Protein AF-0000000072977098 (afdb_homodimer)

Structure (mmCIF, N/CA/C/O backbone):
data_AF-0000000072977098-model_v1
#
loop_
_entity.id
_entity.type
_entity.pdbx_description
1 polymer 'Uncharacterized protein'
#
loop_
_atom_site.group_PDB
_atom_site.id
_atom_site.type_symbol
_atom_site.label_atom_id
_atom_site.label_alt_id
_atom_site.label_comp_id
_atom_site.label_asym_id
_atom_site.label_entity_id
_atom_site.label_seq_id
_atom_site.pdbx_PDB_ins_code
_atom_site.Cartn_x
_atom_site.Cartn_y
_atom_site.Cartn_z
_atom_site.occupancy
_atom_site.B_iso_or_equiv
_atom_site.auth_seq_id
_atom_site.auth_comp_id
_atom_site.auth_asym_id
_atom_site.auth_atom_id
_atom_site.pdbx_PDB_model_num
ATOM 1 N N . MET A 1 1 ? 25.969 28.672 4.355 1 21.19 1 MET A N 1
ATOM 2 C CA . MET A 1 1 ? 25.5 27.594 3.494 1 21.19 1 MET A CA 1
ATOM 3 C C . MET A 1 1 ? 25.234 26.328 4.309 1 21.19 1 MET A C 1
ATOM 5 O O . MET A 1 1 ? 26.156 25.656 4.754 1 21.19 1 MET A O 1
ATOM 9 N N . VAL A 1 2 ? 24.172 26.328 5.172 1 23.28 2 VAL A N 1
ATOM 10 C CA . VAL A 1 2 ? 23.938 25.281 6.172 1 23.28 2 VAL A CA 1
ATOM 11 C C . VAL A 1 2 ? 23.641 23.969 5.477 1 23.28 2 VAL A C 1
ATOM 13 O O . VAL A 1 2 ? 22.688 23.859 4.699 1 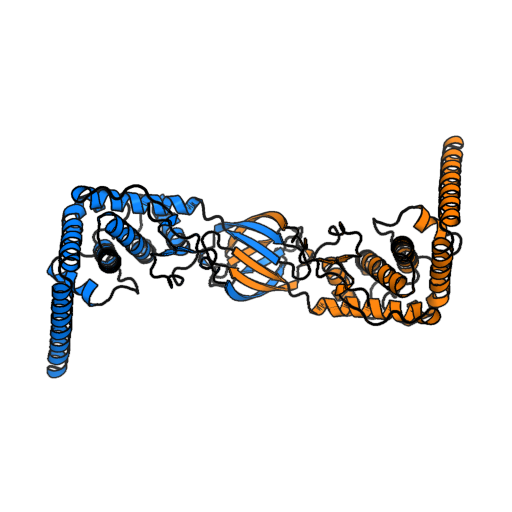23.28 2 VAL A O 1
ATOM 16 N N . HIS A 1 3 ? 24.688 23.156 5.195 1 23.08 3 HIS A N 1
ATOM 17 C CA . HIS A 1 3 ? 24.625 21.812 4.629 1 23.08 3 HIS A CA 1
ATOM 18 C C . HIS A 1 3 ? 23.641 20.938 5.398 1 23.08 3 HIS A C 1
ATOM 20 O O . HIS A 1 3 ? 23.844 20.656 6.578 1 23.08 3 HIS A O 1
ATOM 26 N N . PHE A 1 4 ? 22.422 21.203 5.164 1 26 4 PHE A N 1
ATOM 27 C CA . PHE A 1 4 ? 21.484 20.266 5.77 1 26 4 PHE A CA 1
ATOM 28 C C . PHE A 1 4 ? 21.828 18.828 5.367 1 26 4 PHE A C 1
ATOM 30 O O . PHE A 1 4 ? 21.969 18.531 4.18 1 26 4 PHE A O 1
ATOM 37 N N . ALA A 1 5 ? 22.547 18.125 6.184 1 25 5 ALA A N 1
ATOM 38 C CA . ALA A 1 5 ? 22.953 16.734 6.117 1 25 5 ALA A CA 1
ATOM 39 C C . ALA A 1 5 ? 21.828 15.852 5.594 1 25 5 ALA A C 1
ATOM 41 O O . ALA A 1 5 ? 20.656 16.078 5.934 1 25 5 ALA A O 1
ATOM 42 N N . ARG A 1 6 ? 22.016 15.297 4.574 1 34.75 6 ARG A N 1
ATOM 43 C CA . ARG A 1 6 ? 21.219 14.273 3.91 1 34.75 6 ARG A CA 1
ATOM 44 C C . ARG A 1 6 ? 20.719 13.227 4.906 1 34.75 6 ARG A C 1
ATOM 46 O O . ARG A 1 6 ? 21.484 12.336 5.301 1 34.75 6 ARG A O 1
ATOM 53 N N . SER A 1 7 ? 20.031 13.633 6.035 1 30.06 7 SER A N 1
ATOM 54 C CA . SER A 1 7 ? 19.594 12.602 6.965 1 30.06 7 SER A CA 1
ATOM 55 C C . SER A 1 7 ? 18.781 11.531 6.254 1 30.06 7 SER A C 1
ATOM 57 O O . SER A 1 7 ? 17.625 11.773 5.883 1 30.06 7 SER A O 1
ATOM 59 N N . ASP A 1 8 ? 19.203 10.75 5.457 1 34.69 8 ASP A N 1
ATOM 60 C CA . ASP A 1 8 ? 18.75 9.461 4.926 1 34.69 8 ASP A CA 1
ATOM 61 C C . ASP A 1 8 ? 17.875 8.727 5.938 1 34.69 8 ASP A C 1
ATOM 63 O O . ASP A 1 8 ? 17.219 7.738 5.598 1 34.69 8 ASP 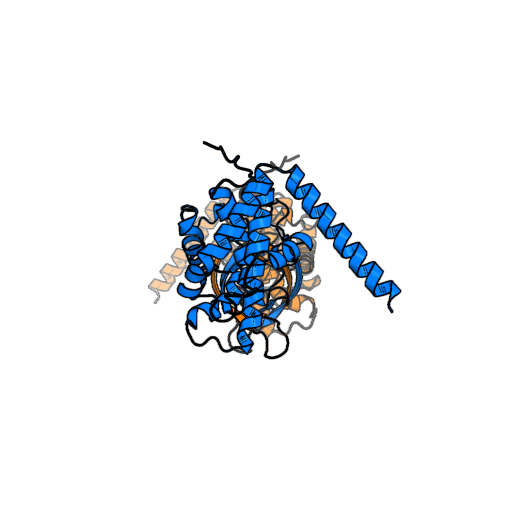A O 1
ATOM 67 N N . ASN A 1 9 ? 18.219 8.766 7.289 1 35.06 9 ASN A N 1
ATOM 68 C CA . ASN A 1 9 ? 17.609 8.055 8.406 1 35.06 9 ASN A CA 1
ATOM 69 C C . ASN A 1 9 ? 16.156 8.469 8.602 1 35.06 9 ASN A C 1
ATOM 71 O O . ASN A 1 9 ? 15.438 7.859 9.398 1 35.06 9 ASN A O 1
ATOM 75 N N . LEU A 1 10 ? 15.812 9.75 8.586 1 38.16 10 LEU A N 1
ATOM 76 C CA . LEU A 1 10 ? 14.68 10.383 9.25 1 38.16 10 LEU A CA 1
ATOM 77 C C . LEU A 1 10 ? 13.367 9.977 8.578 1 38.16 10 LEU A C 1
ATOM 79 O O . LEU A 1 10 ? 12.289 10.234 9.109 1 38.16 10 LEU A O 1
ATOM 83 N N . ASP A 1 11 ? 13.32 10.062 7.324 1 41.12 11 ASP A N 1
ATOM 84 C CA . ASP A 1 11 ? 11.945 9.883 6.883 1 41.12 11 ASP A CA 1
ATOM 85 C C . ASP A 1 11 ? 11.422 8.492 7.266 1 41.12 11 ASP A C 1
ATOM 87 O O . ASP A 1 11 ? 11.406 7.582 6.434 1 41.12 11 ASP A O 1
ATOM 91 N N . ILE A 1 12 ? 11.93 7.984 8.328 1 44.56 12 ILE A N 1
ATOM 92 C CA . ILE A 1 12 ? 11.359 6.738 8.82 1 44.56 12 ILE A CA 1
ATOM 93 C C . ILE A 1 12 ? 9.852 6.734 8.586 1 44.56 12 ILE A C 1
ATOM 95 O O . ILE A 1 12 ? 9.117 7.527 9.188 1 44.56 12 ILE A O 1
ATOM 99 N N . LEU A 1 13 ? 9.508 6.504 7.527 1 53.38 13 LEU A N 1
ATOM 100 C CA . LEU A 1 13 ? 8.102 6.188 7.281 1 53.38 13 LEU A CA 1
ATOM 101 C C . LEU A 1 13 ? 7.469 5.539 8.508 1 53.38 13 LEU A C 1
ATOM 103 O O . LEU A 1 13 ? 7.988 4.551 9.031 1 53.38 13 LEU A O 1
ATOM 107 N N . ARG A 1 14 ? 6.816 6.332 9.352 1 74.62 14 ARG A N 1
ATOM 108 C CA . ARG A 1 14 ? 6.043 5.777 10.461 1 74.62 14 ARG A CA 1
ATOM 109 C C . ARG A 1 14 ? 4.969 4.824 9.953 1 74.62 14 ARG A C 1
ATOM 111 O O . ARG A 1 14 ? 4.074 5.23 9.203 1 74.62 14 ARG A O 1
ATOM 118 N N . SER A 1 15 ? 5.363 3.652 9.906 1 84.69 15 SER A N 1
ATOM 119 C CA . SER A 1 15 ? 4.422 2.596 9.547 1 84.69 15 SER A CA 1
ATOM 120 C C . SER A 1 15 ? 3.51 2.254 10.719 1 84.69 15 SER A C 1
ATOM 122 O O . SER A 1 15 ? 3.963 2.166 11.859 1 84.69 15 SER A O 1
ATOM 124 N N . ARG A 1 16 ? 2.236 2.355 10.469 1 86.94 16 ARG A N 1
ATOM 125 C CA . ARG A 1 16 ? 1.237 1.999 11.469 1 86.94 16 ARG A CA 1
ATOM 126 C C . ARG A 1 16 ? 0.276 0.942 10.938 1 86.94 16 ARG A C 1
ATOM 128 O O . ARG A 1 16 ? -0.329 1.125 9.883 1 86.94 16 ARG A O 1
ATOM 135 N N . ALA A 1 17 ? 0.188 -0.142 11.648 1 91.75 17 ALA A N 1
ATOM 136 C CA . ALA A 1 17 ? -0.829 -1.14 11.328 1 91.75 17 ALA A CA 1
ATOM 137 C C . ALA A 1 17 ? -2.221 -0.65 11.719 1 91.75 17 ALA A C 1
ATOM 139 O O . ALA A 1 17 ? -2.408 -0.102 12.805 1 91.75 17 ALA A O 1
ATOM 140 N N . LEU A 1 18 ? -3.158 -0.833 10.836 1 92.06 18 LEU A N 1
ATOM 141 C CA . LEU A 1 18 ? -4.492 -0.302 11.078 1 92.06 18 LEU A CA 1
ATOM 142 C C . LEU A 1 18 ? -5.516 -1.43 11.195 1 92.06 18 LEU A C 1
ATOM 144 O O . LEU A 1 18 ? -6.723 -1.182 11.195 1 92.06 18 LEU A O 1
ATOM 148 N N . GLY A 1 19 ? -5.07 -2.709 11.258 1 91.06 19 GLY A N 1
ATOM 149 C CA . GLY A 1 19 ? -5.957 -3.85 11.422 1 91.06 19 GLY A CA 1
ATOM 150 C C . GLY A 1 19 ? -6.137 -4.652 10.148 1 91.06 19 GLY A C 1
ATOM 151 O O . GLY A 1 19 ? -5.473 -4.387 9.141 1 91.06 19 GLY A O 1
ATOM 152 N N . ASP A 1 20 ? -7.066 -5.652 10.281 1 93.31 20 ASP A N 1
ATOM 153 C CA . ASP A 1 20 ? -7.336 -6.555 9.172 1 93.31 20 ASP A CA 1
ATOM 154 C C . ASP A 1 20 ? -8.688 -6.254 8.539 1 93.31 20 ASP A C 1
ATOM 156 O O . ASP A 1 20 ? -9.625 -5.848 9.227 1 93.31 20 ASP A O 1
ATOM 160 N N . ARG A 1 21 ? -8.656 -6.383 7.234 1 92.75 21 ARG A N 1
ATOM 161 C CA . ARG A 1 21 ? -9.891 -6.227 6.473 1 92.75 21 ARG A CA 1
ATOM 162 C C . ARG A 1 21 ? -10.016 -7.312 5.406 1 92.75 21 ARG A C 1
ATOM 164 O O . ARG A 1 21 ? -9.008 -7.859 4.949 1 92.75 21 ARG A O 1
ATOM 171 N N . ILE A 1 22 ? -11.281 -7.566 4.988 1 93.25 22 ILE A N 1
ATOM 172 C CA . ILE A 1 22 ? -11.523 -8.57 3.957 1 93.25 22 ILE A CA 1
ATOM 173 C C . ILE A 1 22 ? -11.875 -7.879 2.641 1 93.25 22 ILE A C 1
ATOM 175 O O . ILE A 1 22 ? -12.609 -6.891 2.627 1 93.25 22 ILE A O 1
ATOM 179 N N . VAL A 1 23 ? -11.305 -8.359 1.59 1 93 23 VAL A N 1
ATOM 180 C CA . VAL A 1 23 ? -11.688 -7.883 0.265 1 93 23 VAL A CA 1
ATOM 181 C C . VAL A 1 23 ? -13.023 -8.492 -0.143 1 93 23 VAL A C 1
ATOM 183 O O . VAL A 1 23 ? -13.195 -9.711 -0.094 1 93 23 VAL A O 1
ATOM 186 N N . ARG A 1 24 ? -13.914 -7.66 -0.525 1 91.44 24 ARG A N 1
ATOM 187 C CA . ARG A 1 24 ? -15.25 -8.141 -0.878 1 91.44 24 ARG A CA 1
ATOM 188 C C . ARG A 1 24 ? -15.609 -7.758 -2.311 1 91.44 24 ARG A C 1
ATOM 190 O O . ARG A 1 24 ? -14.922 -6.941 -2.93 1 91.44 24 ARG A O 1
ATOM 197 N N . SER A 1 25 ? -16.641 -8.391 -2.771 1 88.31 25 SER A N 1
ATOM 198 C CA . SER A 1 25 ? -17.188 -8 -4.066 1 88.31 25 SER A CA 1
ATOM 199 C C . SER A 1 25 ? -17.828 -6.613 -4.004 1 88.31 25 SER A C 1
ATOM 201 O O . SER A 1 25 ? -18.484 -6.27 -3.021 1 88.31 25 SER A O 1
ATOM 203 N N . ALA A 1 26 ? -17.484 -5.73 -4.965 1 79.31 26 ALA A N 1
ATOM 204 C CA . ALA A 1 26 ? -18.062 -4.391 -5.012 1 79.31 26 ALA A CA 1
ATOM 205 C C . ALA A 1 26 ? -19.516 -4.434 -5.512 1 79.31 26 ALA A C 1
ATOM 207 O O . ALA A 1 26 ? -20.25 -3.449 -5.402 1 79.31 26 ALA A O 1
ATOM 208 N N . GLY A 1 27 ? -20 -5.531 -6.094 1 69.75 27 GLY A N 1
ATOM 209 C CA . GLY A 1 27 ? -21.359 -5.688 -6.613 1 69.75 27 GLY A CA 1
ATOM 210 C C . GLY A 1 27 ? -21.5 -6.879 -7.543 1 69.75 27 GLY A C 1
ATOM 211 O O . GLY A 1 27 ? -20.5 -7.441 -8 1 69.75 27 GLY A O 1
ATOM 212 N N . ARG A 1 28 ? -22.688 -7.469 -7.801 1 62.94 28 ARG A N 1
ATOM 213 C CA . ARG A 1 28 ? -23.062 -8.719 -8.461 1 62.94 28 ARG A CA 1
ATOM 214 C C . ARG A 1 28 ? -22.547 -8.75 -9.898 1 62.94 28 ARG A C 1
ATOM 216 O O . ARG A 1 28 ? -22.125 -9.805 -10.391 1 62.94 28 ARG A O 1
ATOM 223 N N . ASN A 1 29 ? -22.453 -7.48 -10.516 1 63.59 29 ASN A N 1
ATOM 224 C CA . ASN A 1 29 ? -22.312 -7.668 -11.953 1 63.59 29 ASN A CA 1
ATOM 225 C C . ASN A 1 29 ? -21.016 -7.055 -12.477 1 63.59 29 ASN A C 1
ATOM 227 O O . ASN A 1 29 ? -20.734 -7.125 -13.672 1 63.59 29 ASN A O 1
ATOM 231 N N . SER A 1 30 ? -20.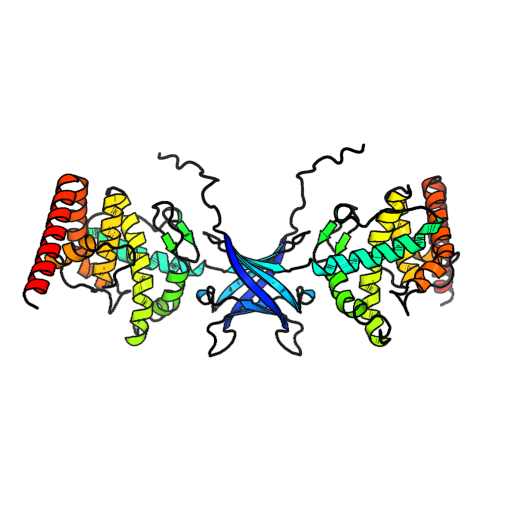156 -6.438 -11.633 1 64.94 30 SER A N 1
ATOM 232 C CA . SER A 1 30 ? -19.094 -5.652 -12.25 1 64.94 30 SER A CA 1
ATOM 233 C C . SER A 1 30 ? -17.75 -6.375 -12.156 1 64.94 30 SER A C 1
ATOM 235 O O . SER A 1 30 ? -16.781 -5.98 -12.812 1 64.94 30 SER A O 1
ATOM 237 N N . GLY A 1 31 ? -17.578 -7.5 -11.438 1 74.69 31 GLY A N 1
ATOM 238 C CA . GLY A 1 31 ? -16.281 -8.156 -11.273 1 74.69 31 GLY A CA 1
ATOM 239 C C . GLY A 1 31 ? -15.312 -7.363 -10.43 1 74.69 31 GLY A C 1
ATOM 240 O O . GLY A 1 31 ? -14.211 -7.832 -10.125 1 74.69 31 GLY A O 1
ATOM 241 N N . SER A 1 32 ? -15.75 -6.109 -10.055 1 82.19 32 SER A N 1
ATOM 242 C CA . SER A 1 32 ? -14.875 -5.281 -9.242 1 82.19 32 SER A CA 1
ATOM 243 C C . SER A 1 32 ? -14.922 -5.699 -7.773 1 82.19 32 SER A C 1
ATOM 245 O O . SER A 1 32 ? -15.875 -6.352 -7.34 1 82.19 32 SER A O 1
ATOM 247 N N . ILE A 1 33 ? -13.875 -5.473 -7.129 1 91.69 33 ILE A N 1
ATOM 248 C CA . ILE A 1 33 ? -13.781 -5.777 -5.703 1 91.69 33 ILE A CA 1
ATOM 249 C C . ILE A 1 33 ? -13.547 -4.488 -4.918 1 91.69 33 ILE A C 1
ATOM 251 O O . ILE A 1 33 ? -13.211 -3.453 -5.496 1 91.69 33 ILE A O 1
ATOM 255 N N . GLU A 1 34 ? -13.914 -4.574 -3.66 1 93.69 34 GLU A N 1
ATOM 256 C CA . GLU A 1 34 ? -13.75 -3.408 -2.797 1 93.69 34 GLU A CA 1
ATOM 257 C C . GLU A 1 34 ? -13.242 -3.811 -1.417 1 93.69 34 GLU A C 1
ATOM 259 O O . GLU A 1 34 ? -13.344 -4.977 -1.026 1 93.69 34 GLU A O 1
ATOM 264 N N . ILE A 1 35 ? -12.625 -2.926 -0.802 1 93.94 35 ILE A N 1
ATOM 265 C CA . ILE A 1 35 ? -12.172 -3.143 0.568 1 93.94 35 ILE A CA 1
ATOM 266 C C . ILE A 1 35 ? -12.57 -1.948 1.437 1 93.94 35 ILE A C 1
ATOM 268 O O . ILE A 1 35 ? -12.484 -0.799 0.999 1 93.94 35 ILE A O 1
ATOM 272 N N . THR A 1 36 ? -13.094 -2.236 2.559 1 92.31 36 THR A N 1
ATOM 273 C CA . THR A 1 36 ? -13.383 -1.205 3.549 1 92.31 36 THR A CA 1
ATOM 274 C C . THR A 1 36 ? -12.125 -0.829 4.324 1 92.31 36 THR A C 1
ATOM 276 O O . THR A 1 36 ? -11.414 -1.703 4.828 1 92.31 36 THR A O 1
ATOM 279 N N . LEU A 1 37 ? -11.906 0.406 4.344 1 93 37 LEU A N 1
ATOM 280 C CA . LEU A 1 37 ? -10.734 0.89 5.066 1 93 37 LEU A CA 1
ATOM 281 C C . LEU A 1 37 ? -11.102 1.271 6.5 1 93 37 LEU A C 1
ATOM 283 O O . LEU A 1 37 ? -12.258 1.589 6.789 1 93 37 LEU A O 1
ATOM 287 N N . PRO A 1 38 ? -10.109 1.153 7.387 1 89.94 38 PRO A N 1
ATOM 288 C CA . PRO A 1 38 ? -10.375 1.509 8.781 1 89.94 38 PRO A CA 1
ATOM 289 C C . PRO A 1 38 ? -10.852 2.949 8.945 1 89.94 38 PRO A C 1
ATOM 291 O O . PRO A 1 38 ? -10.469 3.824 8.164 1 89.94 38 PRO A O 1
ATOM 294 N N . VAL A 1 39 ? -11.508 3.225 10.062 1 88.19 39 VAL A N 1
ATOM 295 C CA . VAL A 1 39 ? -12.133 4.512 10.344 1 88.19 39 VAL A CA 1
ATOM 296 C C . VAL A 1 39 ? -11.062 5.59 10.484 1 88.19 39 VAL A C 1
ATOM 298 O O . VAL A 1 39 ? -11.297 6.75 10.133 1 88.19 39 VAL A O 1
ATOM 301 N N . ARG A 1 40 ? -9.969 5.258 10.883 1 88.19 40 ARG A N 1
ATOM 302 C CA . ARG A 1 40 ? -8.875 6.207 11.062 1 88.19 40 ARG A CA 1
ATOM 303 C C . ARG A 1 40 ? -8.516 6.883 9.742 1 88.19 40 ARG A C 1
ATOM 305 O O . ARG A 1 40 ? -7.945 7.977 9.734 1 88.19 40 ARG A O 1
ATOM 312 N N . LEU A 1 41 ? -8.875 6.215 8.625 1 92.06 41 LEU A N 1
ATOM 313 C CA . LEU A 1 41 ? -8.531 6.75 7.309 1 92.06 41 LEU A CA 1
ATOM 314 C C . LEU A 1 41 ? -9.719 7.48 6.695 1 92.06 41 LEU A C 1
ATOM 316 O O . LEU A 1 41 ? -9.719 7.789 5.5 1 92.06 41 LEU A O 1
ATOM 320 N N . GLN A 1 42 ? -10.711 7.789 7.496 1 91.31 42 GLN A N 1
ATOM 321 C CA . GLN A 1 42 ? -11.938 8.43 7.02 1 91.31 42 GLN A CA 1
ATOM 322 C C . GLN A 1 42 ? -11.633 9.766 6.352 1 91.31 42 GLN A C 1
ATOM 324 O O . GLN A 1 42 ? -12.336 10.188 5.434 1 91.31 42 GLN A O 1
ATOM 329 N N . VAL A 1 43 ? -10.609 10.391 6.734 1 89.94 43 VAL A N 1
ATOM 330 C CA . VAL A 1 43 ? -10.219 11.703 6.23 1 89.94 43 VAL A CA 1
ATOM 331 C C . VAL A 1 43 ? -9.922 11.617 4.734 1 89.94 43 VAL A C 1
ATOM 333 O O . VAL A 1 43 ? -9.922 12.633 4.035 1 89.94 43 VAL A O 1
ATOM 336 N N . LEU A 1 44 ? -9.688 10.398 4.215 1 93.19 44 LEU A N 1
ATOM 337 C CA . LEU A 1 44 ? -9.312 10.203 2.814 1 93.19 44 LEU A CA 1
ATOM 338 C C . LEU A 1 44 ? -10.555 10.133 1.93 1 93.19 44 LEU A C 1
ATOM 340 O O . LEU A 1 44 ? -10.445 9.977 0.711 1 93.19 44 LEU A O 1
ATOM 344 N N . GLN A 1 45 ? -11.711 10.242 2.541 1 91.75 45 GLN A N 1
ATOM 345 C CA . GLN A 1 45 ? -12.922 10.195 1.729 1 91.75 45 GLN A CA 1
ATOM 346 C C . GLN A 1 45 ? -12.891 11.266 0.638 1 91.75 45 GLN A C 1
ATOM 348 O O . GLN A 1 45 ? -12.602 12.43 0.914 1 91.75 45 GLN A O 1
ATOM 353 N N . GLY A 1 46 ? -13.102 10.82 -0.575 1 91.31 46 GLY A N 1
ATOM 354 C CA . GLY A 1 46 ? -13.141 11.734 -1.7 1 91.31 46 GLY A CA 1
ATOM 355 C C . GLY A 1 46 ? -11.781 11.969 -2.332 1 91.31 46 GLY A C 1
ATOM 356 O O . GLY A 1 46 ? -11.672 12.664 -3.344 1 91.31 46 GLY A O 1
ATOM 357 N N . VAL A 1 47 ? -10.758 11.43 -1.749 1 94.25 47 VAL A N 1
ATOM 358 C CA . VAL A 1 47 ? -9.406 11.625 -2.273 1 94.25 47 VAL A CA 1
ATOM 359 C C . VAL A 1 47 ? -9.133 10.609 -3.377 1 94.25 47 VAL A C 1
ATOM 361 O O . VAL A 1 47 ? -9.484 9.438 -3.25 1 94.25 47 VAL A O 1
ATOM 364 N N . MET A 1 48 ? -8.586 11.094 -4.473 1 95.38 48 MET A N 1
ATOM 365 C CA . MET A 1 48 ? -8.133 10.211 -5.539 1 95.38 48 MET A CA 1
ATOM 366 C C . MET A 1 48 ? -6.875 9.453 -5.125 1 95.38 48 MET A C 1
ATOM 368 O O . MET A 1 48 ? -5.965 10.031 -4.531 1 95.38 48 MET A O 1
ATOM 372 N N . CYS A 1 49 ? -6.875 8.148 -5.398 1 96.31 49 CYS A N 1
ATOM 373 C CA . CYS A 1 49 ? -5.719 7.312 -5.09 1 96.31 49 CYS A CA 1
ATOM 374 C C . CYS A 1 49 ? -5.234 6.57 -6.332 1 96.31 49 CYS A C 1
ATOM 376 O O . CYS A 1 49 ? -6.039 6.008 -7.074 1 96.31 49 CYS A O 1
ATOM 378 N N . ARG A 1 50 ? -3.977 6.602 -6.57 1 96.19 50 ARG A N 1
ATOM 379 C CA . ARG A 1 50 ? -3.379 5.676 -7.527 1 96.19 50 ARG A CA 1
ATOM 380 C C . ARG A 1 50 ? -3.154 4.305 -6.898 1 96.19 50 ARG A C 1
ATOM 382 O O . ARG A 1 50 ? -2.625 4.207 -5.789 1 96.19 50 ARG A O 1
ATOM 389 N N . VAL A 1 51 ? -3.609 3.289 -7.609 1 95.12 51 VAL A N 1
ATOM 390 C CA . VAL A 1 51 ? -3.461 1.928 -7.105 1 95.12 51 VAL A CA 1
ATOM 391 C C . VAL A 1 51 ? -2.262 1.259 -7.773 1 95.12 51 VAL A C 1
ATOM 393 O O . VAL A 1 51 ? -2.127 1.294 -9 1 95.12 51 VAL A O 1
ATOM 396 N N . GLU A 1 52 ? -1.408 0.698 -6.945 1 94.5 52 GLU A N 1
ATOM 397 C CA . GLU A 1 52 ? -0.209 0.017 -7.426 1 94.5 52 GLU A CA 1
ATOM 398 C C . GLU A 1 52 ? -0.079 -1.373 -6.809 1 94.5 52 GLU A C 1
ATOM 400 O O . GLU A 1 52 ? -0.35 -1.559 -5.621 1 94.5 52 GLU A O 1
ATOM 405 N N . LEU A 1 53 ? 0.265 -2.293 -7.668 1 93.62 53 LEU A N 1
ATOM 406 C CA . LEU A 1 53 ? 0.619 -3.619 -7.172 1 93.62 53 LEU A CA 1
ATOM 407 C C . LEU A 1 53 ? 2.133 -3.793 -7.117 1 93.62 53 LEU A C 1
ATOM 409 O O . LEU A 1 53 ? 2.818 -3.621 -8.125 1 93.62 53 LEU A O 1
ATOM 413 N N . ARG A 1 54 ? 2.652 -4.008 -5.973 1 91.06 54 ARG A N 1
ATOM 414 C CA . ARG A 1 54 ? 4.02 -4.488 -5.785 1 91.06 54 ARG A CA 1
ATOM 415 C C . ARG A 1 54 ? 4.047 -6 -5.59 1 91.06 54 ARG A C 1
ATOM 417 O O . ARG A 1 54 ? 3.807 -6.488 -4.48 1 91.06 54 ARG A O 1
ATOM 424 N N . ASP A 1 55 ? 4.355 -6.668 -6.668 1 89.06 55 ASP A N 1
ATOM 425 C CA . ASP A 1 55 ? 4.23 -8.117 -6.707 1 89.06 55 ASP A CA 1
ATOM 426 C C . ASP A 1 55 ? 5.48 -8.797 -6.152 1 89.06 55 ASP A C 1
ATOM 428 O O . ASP A 1 55 ? 6.547 -8.18 -6.086 1 89.06 55 ASP A O 1
ATOM 432 N N . GLY A 1 56 ? 5.375 -10.016 -5.621 1 83.75 56 GLY A N 1
ATOM 433 C CA . GLY A 1 56 ? 6.445 -10.766 -4.984 1 83.75 56 GLY A CA 1
ATOM 434 C C . GLY A 1 56 ? 5.945 -11.742 -3.938 1 83.75 56 GLY A C 1
ATOM 435 O O . GLY A 1 56 ? 4.746 -12.031 -3.867 1 83.75 56 GLY A O 1
ATOM 436 N N . ILE A 1 57 ? 6.883 -12.258 -3.277 1 83.06 57 ILE A N 1
ATOM 437 C CA . ILE A 1 57 ? 6.562 -13.234 -2.242 1 83.06 57 ILE A CA 1
ATOM 438 C C . ILE A 1 57 ? 5.582 -12.633 -1.245 1 83.06 57 ILE A C 1
ATOM 440 O O . ILE A 1 57 ? 4.594 -13.273 -0.869 1 83.06 57 ILE A O 1
ATOM 444 N N . ALA A 1 58 ? 5.852 -11.367 -0.906 1 88.19 58 ALA A N 1
ATOM 445 C CA . ALA A 1 58 ? 4.934 -10.594 -0.074 1 88.19 58 ALA A CA 1
ATOM 446 C C . ALA A 1 58 ? 4.27 -9.477 -0.88 1 88.19 58 ALA A C 1
ATOM 448 O O . ALA A 1 58 ? 4.586 -8.297 -0.7 1 88.19 58 ALA A O 1
ATOM 449 N N . ALA A 1 59 ? 3.377 -9.938 -1.693 1 90.69 59 ALA A N 1
ATOM 450 C CA . ALA A 1 59 ? 2.727 -8.984 -2.584 1 90.69 59 ALA A CA 1
ATOM 451 C C . ALA A 1 59 ? 1.972 -7.922 -1.788 1 90.69 59 ALA A C 1
ATOM 453 O O . ALA A 1 59 ? 1.365 -8.227 -0.757 1 90.69 59 ALA A O 1
ATOM 454 N N . GLU A 1 60 ? 2.033 -6.664 -2.283 1 94.12 60 GLU A N 1
ATOM 455 C CA . GLU A 1 60 ? 1.362 -5.523 -1.668 1 94.12 60 GLU A CA 1
ATOM 456 C C . GLU A 1 60 ? 0.495 -4.781 -2.682 1 94.12 60 GLU A C 1
ATOM 458 O O . GLU A 1 60 ? 0.892 -4.605 -3.834 1 94.12 60 GLU A O 1
ATOM 463 N N . VAL A 1 61 ? -0.661 -4.469 -2.219 1 95.38 61 VAL A N 1
ATOM 464 C CA . VAL A 1 61 ? -1.449 -3.482 -2.951 1 95.38 61 VAL A CA 1
ATOM 465 C C . VAL A 1 61 ? -1.316 -2.117 -2.283 1 95.38 61 VAL A C 1
ATOM 467 O O . VAL A 1 61 ? -1.685 -1.95 -1.117 1 95.38 61 VAL A O 1
ATOM 470 N N . VAL A 1 62 ? -0.813 -1.162 -3.01 1 95.81 62 VAL A N 1
ATOM 471 C CA . VAL A 1 62 ? -0.489 0.128 -2.41 1 95.81 62 VAL A CA 1
ATOM 472 C C . VAL A 1 62 ? -1.406 1.208 -2.979 1 95.81 62 VAL A C 1
ATOM 474 O O . VAL A 1 62 ? -1.56 1.321 -4.199 1 95.81 62 VAL A O 1
ATOM 477 N N . LEU A 1 63 ? -2.041 1.93 -2.135 1 96.38 63 LEU A N 1
ATOM 478 C CA . LEU A 1 63 ? -2.807 3.121 -2.486 1 96.38 63 LEU A CA 1
ATOM 479 C C . LEU A 1 63 ? -1.985 4.383 -2.254 1 96.38 63 LEU A C 1
ATOM 481 O O . LEU A 1 63 ? -1.465 4.598 -1.156 1 96.38 63 LEU A O 1
ATOM 485 N N . HIS A 1 64 ? -1.86 5.156 -3.293 1 95.94 64 HIS A N 1
ATOM 486 C CA . HIS A 1 64 ? -1.171 6.441 -3.227 1 95.94 64 HIS A CA 1
ATOM 487 C C . HIS A 1 64 ? -2.158 7.602 -3.291 1 95.94 64 HIS A C 1
ATOM 489 O O . HIS A 1 64 ? -2.525 8.047 -4.379 1 95.94 64 HIS A O 1
ATOM 495 N N . PRO A 1 65 ? -2.605 8.047 -2.137 1 96.12 65 PRO A N 1
ATOM 496 C CA . PRO A 1 65 ? -3.482 9.219 -2.195 1 96.12 65 PRO A CA 1
ATOM 497 C C . PRO A 1 65 ? -2.82 10.422 -2.863 1 96.12 65 PRO A C 1
ATOM 499 O O . PRO A 1 65 ? -1.634 10.68 -2.643 1 96.12 65 PRO A O 1
ATOM 502 N N . ASP A 1 66 ? -3.562 11.125 -3.648 1 94.81 66 ASP A N 1
ATOM 503 C CA . ASP A 1 66 ? -3.064 12.328 -4.309 1 94.81 66 ASP A CA 1
ATOM 504 C C . ASP A 1 66 ? -3.305 13.562 -3.445 1 94.81 66 ASP A C 1
ATOM 506 O O . ASP A 1 66 ? -4.422 14.078 -3.391 1 94.81 66 ASP A O 1
ATOM 510 N N . PHE A 1 67 ? -2.221 14.039 -2.914 1 93.12 67 PHE A N 1
ATOM 511 C CA . PHE A 1 67 ? -2.336 15.195 -2.033 1 93.12 67 PHE A CA 1
ATOM 512 C C . PHE A 1 67 ? -1.873 16.453 -2.742 1 93.12 67 PHE A C 1
ATOM 514 O O . PHE A 1 67 ? -1.798 17.531 -2.129 1 93.12 67 PHE A O 1
ATOM 521 N N . SER A 1 68 ? -1.648 16.438 -4.004 1 90.69 68 SER A N 1
ATOM 522 C CA . SER A 1 68 ? -1.113 17.562 -4.754 1 90.69 68 SER A CA 1
ATOM 523 C C . SER A 1 68 ? -2.037 18.781 -4.668 1 90.69 68 SER A C 1
ATOM 525 O O . SER A 1 68 ? -1.575 19.906 -4.496 1 90.69 68 SER A O 1
ATOM 527 N N . PRO A 1 69 ? -3.334 18.578 -4.66 1 89.75 69 PRO A N 1
ATOM 528 C CA . PRO A 1 69 ? -4.219 19.75 -4.59 1 89.75 69 PRO A CA 1
ATOM 529 C C . PRO A 1 69 ? -4.168 20.438 -3.232 1 89.75 69 PRO A C 1
ATOM 531 O O . PRO A 1 69 ? -4.574 21.594 -3.113 1 89.75 69 PRO A O 1
ATOM 534 N N . LEU A 1 70 ? -3.729 19.734 -2.262 1 92.06 70 LEU A N 1
ATOM 535 C CA . LEU A 1 70 ? -3.752 20.266 -0.905 1 92.06 70 LEU A CA 1
ATOM 536 C C . LEU A 1 70 ? -2.646 21.297 -0.71 1 92.06 70 LEU A C 1
ATOM 538 O O . LEU A 1 70 ? -2.686 22.094 0.239 1 92.06 70 LEU A O 1
ATOM 542 N N . LEU A 1 71 ? -1.654 21.312 -1.587 1 90.25 71 LEU A N 1
ATOM 543 C CA . LEU A 1 71 ? -0.569 22.281 -1.512 1 90.25 71 LEU A CA 1
ATOM 544 C C . LEU A 1 71 ? -1.1 23.703 -1.669 1 90.25 71 LEU A C 1
ATOM 546 O O . LEU A 1 71 ? -0.547 24.641 -1.095 1 90.25 71 LEU A O 1
ATOM 550 N N . LEU A 1 72 ? -2.209 23.812 -2.35 1 90.69 72 LEU A N 1
ATOM 551 C CA . LEU A 1 72 ? -2.818 25.125 -2.553 1 90.69 72 LEU A CA 1
ATOM 552 C C . LEU A 1 72 ? -3.346 25.688 -1.238 1 90.69 72 LEU A C 1
ATOM 554 O O . LEU A 1 72 ? -3.34 26.906 -1.032 1 90.69 72 LEU A O 1
ATOM 558 N N . ILE A 1 73 ? -3.818 24.812 -0.405 1 93 73 ILE A N 1
ATOM 559 C CA . ILE A 1 73 ? -4.328 25.234 0.896 1 93 73 ILE A CA 1
ATOM 560 C C . ILE A 1 73 ? -3.178 25.75 1.757 1 93 73 ILE A C 1
ATOM 562 O O . ILE A 1 73 ? -3.291 26.812 2.381 1 93 73 ILE A O 1
ATOM 566 N N . PHE A 1 74 ? -2.064 25.078 1.721 1 95.44 74 PHE A N 1
ATOM 567 C CA . PHE A 1 74 ? -0.891 25.5 2.467 1 95.44 74 PHE A CA 1
ATOM 568 C C . PHE A 1 74 ? -0.371 26.844 1.933 1 95.44 74 PHE A C 1
ATOM 570 O O . PHE A 1 74 ? -0.053 27.734 2.707 1 95.44 74 PHE A O 1
ATOM 577 N N . ASP A 1 75 ? -0.397 26.953 0.668 1 95.69 75 ASP A N 1
ATOM 578 C CA . ASP A 1 75 ? 0.044 28.188 0.031 1 95.69 75 ASP A CA 1
ATOM 579 C C . ASP A 1 75 ? -0.846 29.359 0.434 1 95.69 75 ASP A C 1
ATOM 581 O O . ASP A 1 75 ? -0.353 30.469 0.686 1 95.69 75 ASP A O 1
ATOM 585 N N . ARG A 1 76 ? -2.082 29.125 0.459 1 95.5 76 ARG A N 1
ATOM 586 C CA . ARG A 1 76 ? -3.031 30.172 0.813 1 95.5 76 ARG A CA 1
ATOM 587 C C . ARG A 1 76 ? -2.816 30.641 2.248 1 95.5 76 ARG A C 1
ATOM 589 O O . ARG A 1 76 ? -2.771 31.844 2.51 1 95.5 76 ARG A O 1
ATOM 596 N N . VAL A 1 77 ? -2.686 29.703 3.127 1 96.31 77 VAL A N 1
ATOM 597 C CA . VAL A 1 77 ? -2.475 30.062 4.523 1 96.31 77 VAL A CA 1
ATOM 598 C C . VAL A 1 77 ? -1.15 30.812 4.668 1 96.31 77 VAL A C 1
ATOM 600 O O . VAL A 1 77 ? -1.073 31.812 5.379 1 96.31 77 VAL A O 1
ATOM 603 N N . TRP A 1 78 ? -0.144 30.328 4.012 1 97.94 78 TRP A N 1
ATOM 604 C CA . TRP A 1 78 ? 1.152 31 4.059 1 97.94 78 TRP A CA 1
ATOM 605 C C . TRP A 1 78 ? 1.046 32.438 3.539 1 97.94 78 TRP A C 1
ATOM 607 O O . TRP A 1 78 ? 1.641 33.344 4.109 1 97.94 78 TRP A O 1
ATOM 617 N N . SER A 1 79 ? 0.287 32.594 2.488 1 97.25 79 SER A N 1
ATOM 618 C CA . SER A 1 79 ? 0.105 33.906 1.917 1 97.25 79 SER A CA 1
ATOM 619 C C . SER A 1 79 ? -0.549 34.844 2.918 1 97.25 79 SER A C 1
ATOM 621 O O . SER A 1 79 ? -0.166 36.031 3.018 1 97.25 79 SER A O 1
ATOM 623 N N . LEU A 1 80 ? -1.53 34.375 3.602 1 96.69 80 LEU A N 1
ATOM 624 C CA . LEU A 1 80 ? -2.184 35.188 4.633 1 96.69 80 LEU A CA 1
ATOM 625 C C . LEU A 1 80 ? -1.195 35.562 5.73 1 96.69 80 LEU A C 1
ATOM 627 O O . LEU A 1 80 ? -1.161 36.719 6.164 1 96.69 80 LEU A O 1
ATOM 631 N N . LEU A 1 81 ? -0.397 34.625 6.145 1 97.56 81 LEU A N 1
ATOM 632 C CA . LEU A 1 81 ? 0.606 34.875 7.172 1 97.56 81 LEU A CA 1
ATOM 633 C C . LEU A 1 81 ? 1.643 35.875 6.695 1 97.56 81 LEU A C 1
ATOM 635 O O . LEU A 1 81 ? 2.018 36.812 7.434 1 97.56 81 LEU A O 1
ATOM 639 N N . LYS A 1 82 ? 2.102 35.656 5.492 1 97.5 82 LYS A N 1
ATOM 640 C CA . LYS A 1 82 ? 3.076 36.562 4.887 1 97.5 82 LYS A CA 1
ATOM 641 C C . LYS A 1 82 ? 2.555 38 4.867 1 97.5 82 LYS A C 1
ATOM 643 O O . LYS A 1 82 ? 3.285 38.906 5.211 1 97.5 82 LYS A O 1
ATOM 648 N N . GLN A 1 83 ? 1.324 38.125 4.527 1 95.44 83 GLN A N 1
ATOM 649 C CA . GLN A 1 83 ? 0.695 39.438 4.504 1 95.44 83 GLN A CA 1
ATOM 650 C C . GLN A 1 83 ? 0.613 40.031 5.906 1 95.44 83 GLN A C 1
ATOM 652 O O . GLN A 1 83 ? 0.827 41.219 6.086 1 95.44 83 GLN A O 1
ATOM 657 N N . SER A 1 84 ? 0.301 39.188 6.824 1 95.5 84 SER A N 1
ATOM 658 C CA . SER A 1 84 ? 0.118 39.656 8.195 1 95.5 84 SER A CA 1
ATOM 659 C C . SER A 1 84 ? 1.448 40.062 8.82 1 95.5 84 SER A C 1
ATOM 661 O O . SER A 1 84 ? 1.481 40.875 9.758 1 95.5 84 SER A O 1
ATOM 663 N N . LEU A 1 85 ? 2.547 39.594 8.359 1 96.5 85 LEU A N 1
ATOM 664 C CA . LEU A 1 85 ? 3.863 39.844 8.93 1 96.5 85 LEU A CA 1
ATOM 665 C C . LEU A 1 85 ? 4.645 40.844 8.086 1 96.5 85 LEU A C 1
ATOM 667 O O . LEU A 1 85 ? 5.828 41.094 8.336 1 96.5 85 LEU A O 1
ATOM 671 N N . LYS A 1 86 ? 3.982 41.344 7.148 1 94.62 86 LYS A N 1
ATOM 672 C CA . LYS A 1 86 ? 4.633 42.25 6.191 1 94.62 86 LYS A CA 1
ATOM 673 C C . LYS A 1 86 ? 5.289 43.438 6.902 1 94.62 86 LYS A C 1
ATOM 675 O O . LYS A 1 86 ? 6.316 43.938 6.453 1 94.62 86 LYS A O 1
ATOM 680 N N . THR A 1 87 ? 4.734 43.875 8.008 1 94.38 87 THR A N 1
ATOM 681 C CA . THR A 1 87 ? 5.25 45.031 8.742 1 94.38 87 THR A CA 1
ATOM 682 C C . THR A 1 87 ? 6.512 44.656 9.516 1 94.38 87 THR A C 1
ATOM 684 O O . THR A 1 87 ? 7.281 45.531 9.914 1 94.38 87 THR A O 1
ATOM 687 N N . VAL A 1 88 ? 6.734 43.5 9.805 1 95.56 88 VAL A N 1
ATOM 688 C CA . VAL A 1 88 ? 7.949 43.031 10.469 1 95.56 88 VAL A CA 1
ATOM 689 C C . VAL A 1 88 ? 9.047 42.812 9.43 1 95.56 88 VAL A C 1
ATOM 691 O O . VAL A 1 88 ? 10.055 43.531 9.422 1 95.56 88 VAL A O 1
ATOM 694 N N . ASP A 1 89 ? 8.883 41.906 8.602 1 95.94 89 ASP A N 1
ATOM 695 C CA . ASP A 1 89 ? 9.773 41.594 7.488 1 95.94 89 ASP A CA 1
ATOM 696 C C . ASP A 1 89 ? 9.164 40.562 6.543 1 95.94 89 ASP A C 1
ATOM 698 O O . ASP A 1 89 ? 8.094 40.031 6.824 1 95.94 89 ASP A O 1
ATOM 702 N N . ASP A 1 90 ? 9.859 40.344 5.434 1 96.69 90 ASP A N 1
ATOM 703 C CA . ASP A 1 90 ? 9.43 39.344 4.465 1 96.69 90 ASP A CA 1
ATOM 704 C C . ASP A 1 90 ? 9.859 37.938 4.895 1 96.69 90 ASP A C 1
ATOM 706 O O . ASP A 1 90 ? 11.023 37.719 5.234 1 96.69 90 ASP A O 1
ATOM 710 N N . ILE A 1 91 ? 8.906 37.031 4.906 1 97.5 91 ILE A N 1
ATOM 711 C CA . ILE A 1 91 ? 9.234 35.656 5.359 1 97.5 91 ILE A CA 1
ATOM 712 C C . ILE A 1 91 ? 9.438 34.75 4.152 1 97.5 91 ILE A C 1
ATOM 714 O O . ILE A 1 91 ? 9.617 33.562 4.305 1 97.5 91 ILE A O 1
ATOM 718 N N . GLY A 1 92 ? 9.422 35.25 2.936 1 97.62 92 GLY A N 1
ATOM 719 C CA . GLY A 1 92 ? 9.656 34.5 1.724 1 97.62 92 GLY A CA 1
ATOM 720 C C . GLY A 1 92 ? 8.453 33.656 1.298 1 97.62 92 GLY A C 1
ATOM 721 O O . GLY A 1 92 ? 7.332 33.938 1.737 1 97.62 92 GLY A O 1
ATOM 722 N N . GLU A 1 93 ? 8.719 32.625 0.389 1 97.31 93 GLU A N 1
ATOM 723 C CA . GLU A 1 93 ? 7.66 31.797 -0.162 1 97.31 93 GLU A CA 1
ATOM 724 C C . GLU A 1 93 ? 7.539 30.484 0.606 1 97.31 93 GLU A C 1
ATOM 726 O O . GLU A 1 93 ? 8.484 30.062 1.276 1 97.31 93 GLU A O 1
ATOM 731 N N . PHE A 1 94 ? 6.328 30 0.524 1 96.56 94 PHE A N 1
ATOM 732 C CA . PHE A 1 94 ? 6.09 28.703 1.139 1 96.56 94 PHE A CA 1
ATOM 733 C C . PHE A 1 94 ? 7.023 27.656 0.554 1 96.56 94 PHE A C 1
ATOM 735 O O . PHE A 1 94 ? 7.199 27.578 -0.664 1 96.56 94 PHE A O 1
ATOM 742 N N . TRP A 1 95 ? 7.652 26.906 1.446 1 95 95 TRP A N 1
ATOM 743 C CA . TRP A 1 95 ? 8.5 25.781 1.051 1 95 95 TRP A CA 1
ATOM 744 C C . TRP A 1 95 ? 8.203 24.547 1.899 1 95 95 TRP A C 1
ATOM 746 O O . TRP A 1 95 ? 8.391 24.562 3.119 1 95 95 TRP A O 1
ATOM 756 N N . GLU A 1 96 ? 7.82 23.453 1.24 1 90.81 96 GLU A N 1
ATOM 757 C CA . GLU A 1 96 ? 7.402 22.25 1.94 1 90.81 96 GLU A CA 1
ATOM 758 C C . GLU A 1 96 ? 8.562 21.641 2.723 1 90.81 96 GLU A C 1
ATOM 760 O O . GLU A 1 96 ? 8.344 20.969 3.732 1 90.81 96 GLU A O 1
ATOM 765 N N . GLY A 1 97 ? 9.75 21.891 2.342 1 88.69 97 GLY A N 1
ATOM 766 C CA . GLY A 1 97 ? 10.938 21.328 2.969 1 88.69 97 GLY A CA 1
ATOM 767 C C . GLY A 1 97 ? 11.156 21.844 4.379 1 88.69 97 GLY A C 1
ATOM 768 O O . GLY A 1 97 ? 11.938 21.266 5.137 1 88.69 97 GLY A O 1
ATOM 769 N N . ASP A 1 98 ? 10.461 22.859 4.77 1 92.5 98 ASP A N 1
ATOM 770 C CA . ASP A 1 98 ? 10.602 23.422 6.105 1 92.5 98 ASP A CA 1
ATOM 771 C C . ASP A 1 98 ? 9.812 22.609 7.133 1 92.5 98 ASP A C 1
ATOM 773 O O . ASP A 1 98 ? 9.961 22.812 8.336 1 92.5 98 ASP A O 1
ATOM 777 N N . TYR A 1 99 ? 9.016 21.641 6.535 1 92.25 99 TYR A N 1
ATOM 778 C CA . TYR A 1 99 ? 8.07 20.953 7.406 1 92.25 99 TYR A CA 1
ATOM 779 C C . TYR A 1 99 ? 8.234 19.438 7.305 1 92.25 99 TYR A C 1
ATOM 781 O O . TYR A 1 99 ? 8.828 18.938 6.348 1 92.25 99 TYR A O 1
ATOM 789 N N . VAL A 1 100 ? 7.801 18.812 8.344 1 87.81 100 VAL A N 1
ATOM 790 C CA . VAL A 1 100 ? 7.504 17.391 8.242 1 87.81 100 VAL A CA 1
ATOM 791 C C . VAL A 1 100 ? 6.062 17.188 7.781 1 87.81 100 VAL A C 1
ATOM 793 O O . VAL A 1 100 ? 5.125 17.625 8.461 1 87.81 100 VAL A O 1
ATOM 796 N N . LEU A 1 101 ? 5.984 16.594 6.617 1 90.38 101 LEU A N 1
ATOM 797 C CA . LEU A 1 101 ? 4.652 16.359 6.066 1 90.38 101 LEU A CA 1
ATOM 798 C C . LEU A 1 101 ? 4.203 14.922 6.32 1 90.38 101 LEU A C 1
ATOM 800 O O . LEU A 1 101 ? 5.02 13.992 6.285 1 90.38 101 LEU A O 1
ATOM 804 N N . GLY A 1 102 ? 2.943 14.727 6.543 1 89.75 102 GLY A N 1
ATOM 805 C CA . GLY A 1 102 ? 2.295 13.438 6.727 1 89.75 102 GLY A CA 1
ATOM 806 C C . GLY A 1 102 ? 0.78 13.531 6.711 1 89.75 102 GLY A C 1
ATOM 807 O O . GLY A 1 102 ? 0.217 14.617 6.613 1 89.75 102 GLY A O 1
ATOM 808 N N . LEU A 1 103 ? 0.2 12.391 6.715 1 92.56 103 LEU A N 1
ATOM 809 C CA . LEU A 1 103 ? -1.259 12.383 6.73 1 92.56 103 LEU A CA 1
ATOM 810 C C . LEU A 1 103 ? -1.791 12.883 8.07 1 92.56 103 LEU A C 1
ATOM 812 O O . LEU A 1 103 ? -2.699 13.719 8.109 1 92.56 103 LEU A O 1
ATOM 816 N N . PHE A 1 104 ? -1.132 12.414 9.164 1 88.19 104 PHE A N 1
ATOM 817 C CA . PHE A 1 104 ? -1.642 12.781 10.477 1 88.19 104 PHE A CA 1
ATOM 818 C C . PHE A 1 104 ? -0.61 13.594 11.25 1 88.19 104 PHE A C 1
ATOM 820 O O . PHE A 1 104 ? 0.593 13.469 11.008 1 88.19 104 PHE A O 1
ATOM 827 N N . PRO A 1 105 ? -1.054 14.453 12.148 1 76.94 105 PRO A N 1
ATOM 828 C CA . PRO A 1 105 ? -0.171 15.375 12.867 1 76.94 105 PRO A CA 1
ATOM 829 C C . PRO A 1 105 ? 0.725 14.672 13.883 1 76.94 105 PRO A C 1
ATOM 831 O O . PRO A 1 105 ? 1.734 15.227 14.312 1 76.94 105 PRO A O 1
ATOM 834 N N . GLU A 1 106 ? 0.418 13.555 14.422 1 65.81 106 GLU A N 1
ATOM 835 C CA . GLU A 1 106 ? 1.121 12.945 15.547 1 65.81 106 GLU A CA 1
ATOM 836 C C . GLU A 1 106 ? 2.586 12.688 15.203 1 65.81 106 GLU A C 1
ATOM 838 O O . GLU A 1 106 ? 3.361 12.258 16.062 1 65.81 106 GLU A O 1
ATOM 843 N N . MET A 1 107 ? 3.053 13.164 14.188 1 53.06 107 MET A N 1
ATOM 844 C CA . MET A 1 107 ? 4.344 12.609 13.781 1 53.06 107 MET A CA 1
ATOM 845 C C . MET A 1 107 ? 5.492 13.43 14.359 1 53.06 107 MET A C 1
ATOM 847 O O . MET A 1 107 ? 6.66 13.156 14.07 1 53.06 107 MET A O 1
ATOM 851 N N . SER A 1 108 ? 5.363 14.594 15.094 1 52.78 108 SER A N 1
ATOM 852 C CA . SER A 1 108 ? 6.523 15.477 15.125 1 52.78 108 SER A CA 1
ATOM 853 C C . SER A 1 108 ? 7.512 15.055 16.203 1 52.78 108 SER A C 1
ATOM 855 O O . SER A 1 108 ? 7.215 15.133 17.406 1 52.78 108 SER A O 1
ATOM 857 N N . GLN A 1 109 ? 8.133 13.938 16.047 1 50.81 109 GLN A N 1
ATOM 858 C CA . GLN A 1 109 ? 9.125 13.703 17.078 1 50.81 109 GLN A CA 1
ATOM 859 C C . GLN A 1 109 ? 10.328 14.625 16.906 1 50.81 109 GLN A C 1
ATOM 861 O O . GLN A 1 109 ? 11.172 14.719 17.812 1 50.81 109 GLN A O 1
ATOM 866 N N . SER A 1 110 ? 10.43 15.227 15.82 1 54.53 110 SER A N 1
ATOM 867 C CA . SER A 1 110 ? 11.75 15.781 15.547 1 54.53 110 SER A CA 1
ATOM 868 C C . SER A 1 110 ? 11.805 17.266 15.898 1 54.53 110 SER A C 1
ATOM 870 O O . SER A 1 110 ? 12.797 17.938 15.609 1 54.53 110 SER A O 1
ATOM 872 N N . GLY A 1 111 ? 10.781 17.812 16.609 1 66.44 111 GLY A N 1
ATOM 873 C CA . GLY A 1 111 ? 10.844 19.234 16.922 1 66.44 111 GLY A CA 1
ATOM 874 C C . GLY A 1 111 ? 10.555 20.125 15.719 1 66.44 111 GLY A C 1
ATOM 875 O O . GLY A 1 111 ? 10.469 21.344 15.844 1 66.44 111 GLY A O 1
ATOM 876 N N . ARG A 1 112 ? 10.477 19.547 14.531 1 80.88 112 ARG A N 1
ATOM 877 C CA . ARG A 1 112 ? 10.133 20.297 13.336 1 80.88 112 ARG A CA 1
ATOM 878 C C . ARG A 1 112 ? 8.625 20.5 13.234 1 80.88 112 ARG A C 1
ATOM 880 O O . ARG A 1 112 ? 7.848 19.641 13.648 1 80.88 112 ARG A O 1
ATOM 887 N N . PRO A 1 113 ? 8.344 21.688 12.727 1 90.19 113 PRO A N 1
ATOM 888 C CA . PRO A 1 113 ? 6.91 21.906 12.531 1 90.19 113 PRO A CA 1
ATOM 889 C C . PRO A 1 113 ? 6.27 20.891 11.594 1 90.19 113 PRO A C 1
ATOM 891 O O . PRO A 1 113 ? 6.902 20.453 10.625 1 90.19 113 PRO A O 1
ATOM 894 N N . ILE A 1 114 ? 5.062 20.547 11.906 1 90.12 114 ILE A N 1
ATOM 895 C CA . ILE A 1 114 ? 4.375 19.5 11.156 1 90.12 114 ILE A CA 1
ATOM 896 C C . ILE A 1 114 ? 3.209 20.094 10.375 1 90.12 114 ILE A C 1
ATOM 898 O O . ILE A 1 114 ? 2.471 20.938 10.898 1 90.12 114 ILE A O 1
ATOM 902 N N . LEU A 1 115 ? 3.139 19.719 9.18 1 93.38 115 LEU A N 1
ATOM 903 C CA . LEU A 1 115 ? 1.938 19.984 8.391 1 93.38 115 LEU A CA 1
ATOM 904 C C . LEU A 1 115 ? 1.237 18.672 8.031 1 93.38 115 LEU A C 1
ATOM 906 O O . LEU A 1 115 ? 1.809 17.828 7.348 1 93.38 115 LEU A O 1
ATOM 910 N N . ALA A 1 116 ? 0.074 18.547 8.477 1 92.69 116 ALA A N 1
ATOM 911 C CA . ALA A 1 116 ? -0.686 17.312 8.258 1 92.69 116 ALA A CA 1
ATOM 912 C C . ALA A 1 116 ? -1.64 17.453 7.074 1 92.69 116 ALA A C 1
ATOM 914 O O . ALA A 1 116 ? -2.398 18.422 6.996 1 92.69 116 ALA A O 1
ATOM 915 N N . TYR A 1 117 ? -1.669 16.469 6.168 1 94.12 117 TYR A N 1
ATOM 916 C CA . TYR A 1 117 ? -2.605 16.469 5.051 1 94.12 117 TYR A CA 1
ATOM 917 C C . TYR A 1 117 ? -4.043 16.391 5.543 1 94.12 117 TYR A C 1
ATOM 919 O O . TYR A 1 117 ? -4.953 16.953 4.934 1 94.12 117 TYR A O 1
ATOM 927 N N . ALA A 1 118 ? -4.219 15.719 6.652 1 92.81 118 ALA A N 1
ATOM 928 C CA . ALA A 1 118 ? -5.555 15.609 7.23 1 92.81 118 ALA A CA 1
ATOM 929 C C . ALA A 1 118 ? -6.129 16.984 7.555 1 92.81 118 ALA A C 1
ATOM 931 O O . ALA A 1 118 ? -7.32 17.234 7.348 1 92.81 118 ALA A O 1
ATOM 932 N N . ASP A 1 119 ? -5.336 17.844 8.023 1 93 119 ASP A N 1
ATOM 933 C CA . ASP A 1 119 ? -5.785 19.188 8.32 1 93 119 ASP A CA 1
ATOM 934 C C . ASP A 1 119 ? -6.145 19.953 7.043 1 93 119 ASP A C 1
ATOM 936 O O . ASP A 1 119 ? -7.164 20.641 6.984 1 93 119 ASP A O 1
ATOM 940 N N . ALA A 1 120 ? -5.324 19.828 6.078 1 94.06 120 ALA A N 1
ATOM 941 C CA . ALA A 1 120 ? -5.605 20.484 4.801 1 94.06 120 ALA A CA 1
ATOM 942 C C . ALA A 1 120 ? -6.883 19.938 4.176 1 94.06 120 ALA A C 1
ATOM 944 O O . ALA A 1 120 ? -7.684 20.688 3.621 1 94.06 120 ALA A O 1
ATOM 945 N N . LEU A 1 121 ? -7.062 18.672 4.289 1 92.31 121 LEU A N 1
ATOM 946 C CA . LEU A 1 121 ? -8.258 18.031 3.744 1 92.31 121 LEU A CA 1
ATOM 947 C C . LEU A 1 121 ? -9.516 18.562 4.434 1 92.31 121 LEU A C 1
ATOM 949 O O . LEU A 1 121 ? -10.547 18.75 3.789 1 92.31 121 LEU A O 1
ATOM 953 N N . ALA A 1 122 ? -9.398 18.766 5.672 1 90.62 122 ALA A N 1
ATOM 954 C CA . ALA A 1 122 ? -10.523 19.281 6.438 1 90.62 122 ALA A CA 1
ATOM 955 C C . ALA A 1 122 ? -10.898 20.688 5.973 1 90.62 122 ALA A C 1
ATOM 957 O O . ALA A 1 122 ? -12.055 21.109 6.102 1 90.62 122 ALA A O 1
ATOM 958 N N . LEU A 1 123 ? -9.969 21.375 5.41 1 90.81 123 LEU A N 1
ATOM 959 C CA . LEU A 1 123 ? -10.172 22.766 5.031 1 90.81 123 LEU A CA 1
ATOM 960 C C . LEU A 1 123 ? -10.555 22.891 3.559 1 90.81 123 LEU A C 1
ATOM 962 O O . LEU A 1 123 ? -10.953 23.953 3.098 1 90.81 123 LEU A O 1
ATOM 966 N N . LYS A 1 124 ? -10.398 21.875 2.84 1 85.56 124 LYS A N 1
ATOM 967 C CA . LYS A 1 124 ? -10.508 21.891 1.384 1 85.56 124 LYS A CA 1
ATOM 968 C C . LYS A 1 124 ? -11.836 22.5 0.94 1 85.56 124 LYS A C 1
ATOM 970 O O . LYS A 1 124 ? -11.867 23.344 0.035 1 85.56 124 LYS A O 1
ATOM 975 N N . ASP A 1 125 ? -12.93 22.141 1.594 1 78.06 125 ASP A N 1
ATOM 976 C CA . ASP A 1 125 ? -14.242 22.609 1.162 1 78.06 125 ASP A CA 1
ATOM 977 C C . ASP A 1 125 ? -14.5 24.031 1.652 1 78.06 125 ASP A C 1
ATOM 979 O O . ASP A 1 125 ? -15.352 24.734 1.108 1 78.06 125 ASP A O 1
ATOM 983 N N . SER A 1 126 ? -13.789 24.422 2.645 1 77 126 SER A N 1
ATOM 984 C CA . SER A 1 126 ? -13.992 25.75 3.205 1 77 126 SER A CA 1
ATOM 985 C C . SER A 1 126 ? -13.367 26.828 2.318 1 77 126 SER A C 1
ATOM 987 O O . SER A 1 126 ? -13.781 27.984 2.354 1 77 126 SER A O 1
ATOM 989 N N . LEU A 1 127 ? -12.336 26.453 1.591 1 66.5 127 LEU A N 1
ATOM 990 C CA . LEU A 1 127 ? -11.68 27.406 0.71 1 66.5 127 LEU A CA 1
ATOM 991 C C . LEU A 1 127 ? -12.562 27.734 -0.488 1 66.5 127 LEU A C 1
ATOM 993 O O . LEU A 1 127 ? -12.539 28.859 -0.992 1 66.5 127 LEU A O 1
ATOM 997 N N . SER A 1 128 ? -13.203 26.656 -1.062 1 59.28 128 SER A N 1
ATOM 998 C CA . SER A 1 128 ? -14.047 26.875 -2.236 1 59.28 128 SER A CA 1
ATOM 999 C C . SER A 1 128 ? -15.227 27.781 -1.907 1 59.28 128 SER A C 1
ATOM 1001 O O . SER A 1 128 ? -15.766 28.453 -2.787 1 59.28 128 SER A O 1
ATOM 1003 N N . ASP A 1 129 ? -15.727 27.719 -0.648 1 54.09 129 ASP A N 1
ATOM 1004 C CA . ASP A 1 129 ? -16.875 28.547 -0.307 1 54.09 129 ASP A CA 1
ATOM 1005 C C . ASP A 1 129 ? -16.422 29.938 0.166 1 54.09 129 ASP A C 1
ATOM 1007 O O . ASP A 1 129 ? -16.766 30.359 1.271 1 54.09 129 ASP A O 1
ATOM 1011 N N . PHE A 1 130 ? -15.508 30.406 -0.338 1 42.72 130 PHE A N 1
ATOM 1012 C CA . PHE A 1 130 ? -15.047 31.781 -0.184 1 42.72 130 PHE A CA 1
ATOM 1013 C C . PHE A 1 130 ? -16.203 32.75 -0.258 1 42.72 130 PHE A C 1
ATOM 1015 O O . PHE A 1 130 ? -16.922 32.812 -1.26 1 42.72 130 PHE A O 1
ATOM 1022 N N . GLY A 1 131 ? -16.875 33 0.881 1 44.75 131 GLY A N 1
ATOM 1023 C CA . GLY A 1 131 ? -17.922 33.938 1.157 1 44.75 131 GLY A CA 1
ATOM 1024 C C . GLY A 1 131 ? -19.062 33.375 1.986 1 44.75 131 GLY A C 1
ATOM 1025 O O . GLY A 1 131 ? -19.906 34.094 2.484 1 44.75 131 GLY A O 1
ATOM 1026 N N . LYS A 1 132 ? -19.5 32.188 1.825 1 46 132 LYS A N 1
ATOM 1027 C CA . LYS A 1 132 ? -20.703 31.734 2.525 1 46 132 LYS A CA 1
ATOM 1028 C C . LYS A 1 132 ? -20.359 30.688 3.58 1 46 132 LYS A C 1
ATOM 1030 O O . LYS A 1 132 ? -20.625 29.5 3.389 1 46 132 LYS A O 1
ATOM 1035 N N . VAL A 1 133 ? -19.281 30.891 4.18 1 42.78 133 VAL A N 1
ATOM 1036 C CA . VAL A 1 133 ? -19.078 29.875 5.211 1 42.78 133 VAL A CA 1
ATOM 1037 C C . VAL A 1 133 ? -20.266 29.875 6.176 1 42.78 133 VAL A C 1
ATOM 1039 O O . VAL A 1 133 ? -20.531 30.875 6.832 1 42.78 133 VAL A O 1
ATOM 1042 N N . LYS A 1 134 ? -21.094 29.016 6.059 1 44.44 134 LYS A N 1
ATOM 1043 C CA . LYS A 1 134 ? -22.141 28.891 7.078 1 44.44 134 LYS A CA 1
ATOM 1044 C C . LYS A 1 134 ? -21.531 28.594 8.445 1 44.44 134 LYS A C 1
ATOM 1046 O O . LYS A 1 134 ? -20.547 27.859 8.539 1 44.44 134 LYS A O 1
ATOM 1051 N N . THR A 1 135 ? -21.953 29.234 9.492 1 41.78 135 THR A N 1
ATOM 1052 C CA . THR A 1 135 ? -21.562 29.266 10.898 1 41.78 135 THR A CA 1
ATOM 1053 C C . THR A 1 135 ? -21.25 27.859 11.414 1 41.78 135 THR A C 1
ATOM 1055 O O . THR A 1 135 ? -20.312 27.672 12.18 1 41.78 135 THR A O 1
ATOM 1058 N N . VAL A 1 136 ? -22.078 27.016 11.297 1 45.25 136 VAL A N 1
ATOM 1059 C CA . VAL A 1 136 ? -22.047 25.703 11.938 1 45.25 136 VAL A CA 1
ATOM 1060 C C . VAL A 1 136 ? -20.828 24.906 11.438 1 45.25 136 VAL A C 1
ATOM 1062 O O . VAL A 1 136 ? -20.203 24.188 12.195 1 45.25 136 VAL A O 1
ATOM 1065 N N . GLU A 1 137 ? -20.406 25.125 10.227 1 51.69 137 GLU A N 1
ATOM 1066 C CA . GLU A 1 137 ? -19.359 24.406 9.492 1 51.69 137 GLU A CA 1
ATOM 1067 C C . GLU A 1 137 ? -17.984 24.953 9.805 1 51.69 137 GLU A C 1
ATOM 1069 O O . GLU A 1 137 ? -16.969 24.328 9.484 1 51.69 137 GLU A O 1
ATOM 1074 N N . ILE A 1 138 ? -18.016 26 10.648 1 50.66 138 ILE A N 1
ATOM 1075 C CA . ILE A 1 138 ? -16.797 26.75 10.93 1 50.66 138 ILE A CA 1
ATOM 1076 C C . ILE A 1 138 ? -15.961 26.016 11.969 1 50.66 138 ILE A C 1
ATOM 1078 O O . ILE A 1 138 ? -14.734 25.984 11.891 1 50.66 138 ILE A O 1
ATOM 1082 N N . THR A 1 139 ? -16.672 25.359 12.977 1 57.03 139 THR A N 1
ATOM 1083 C CA . THR A 1 139 ? -15.93 24.75 14.07 1 57.03 139 THR A CA 1
ATOM 1084 C C . THR A 1 139 ? -15.031 23.625 13.555 1 57.03 139 THR A C 1
ATOM 1086 O O . THR A 1 139 ? -13.906 23.453 14.023 1 57.03 139 THR A O 1
ATOM 1089 N N . HIS A 1 140 ? -15.477 23.016 12.445 1 68 140 HIS A N 1
ATOM 1090 C CA . HIS A 1 140 ? -14.719 21.875 11.945 1 68 140 HIS A CA 1
ATOM 1091 C C . HIS A 1 140 ? -13.484 22.328 11.164 1 68 140 HIS A C 1
ATOM 1093 O O . HIS A 1 140 ? -12.555 21.531 10.953 1 68 140 HIS A O 1
ATOM 1099 N N . VAL A 1 141 ? -13.492 23.578 11.047 1 80.06 141 VAL A N 1
ATOM 1100 C CA . VAL A 1 141 ? -12.43 24.125 10.203 1 80.06 141 VAL A CA 1
ATOM 1101 C C . VAL A 1 141 ? -11.383 24.797 11.07 1 80.06 141 VAL A C 1
ATOM 1103 O O . VAL A 1 141 ? -10.195 24.828 10.719 1 80.06 141 VAL A O 1
ATOM 1106 N N . LEU A 1 142 ? -11.766 25.188 12.312 1 88.12 142 LEU A N 1
ATOM 1107 C CA . LEU A 1 142 ? -10.891 26.062 13.07 1 88.12 142 LEU A CA 1
ATOM 1108 C C . LEU A 1 142 ? -9.727 25.297 13.688 1 88.12 142 LEU A C 1
ATOM 1110 O O . LEU A 1 142 ? -8.594 25.781 13.719 1 88.12 142 LEU A O 1
ATOM 1114 N N . GLU A 1 143 ? -10.008 24.094 14.086 1 89.38 143 GLU A N 1
ATOM 1115 C CA . GLU A 1 143 ? -8.938 23.328 14.734 1 89.38 143 GLU A CA 1
ATOM 1116 C C . GLU A 1 143 ? -7.844 22.953 13.742 1 89.38 143 GLU A C 1
ATOM 1118 O O . GLU A 1 143 ? -6.664 23.234 13.977 1 89.38 143 GLU A O 1
ATOM 1123 N N . PRO A 1 144 ? -8.258 22.406 12.578 1 92.12 144 PRO A N 1
ATOM 1124 C CA . PRO A 1 144 ? -7.215 22.156 11.578 1 92.12 144 PRO A CA 1
ATOM 1125 C C . PRO A 1 144 ? -6.492 23.422 11.141 1 92.12 144 PRO A C 1
ATOM 1127 O O . PRO A 1 144 ? -5.27 23.406 10.961 1 92.12 144 PRO A O 1
ATOM 1130 N N . LEU A 1 145 ? -7.203 24.469 11.039 1 93.94 145 LEU A N 1
ATOM 1131 C CA . LEU A 1 145 ? -6.594 25.734 10.641 1 93.94 145 LEU A CA 1
ATOM 1132 C C . LEU A 1 145 ? -5.602 26.219 11.688 1 93.94 145 LEU A C 1
ATOM 1134 O O . LEU A 1 145 ? -4.5 26.656 11.352 1 93.94 145 LEU A O 1
ATOM 1138 N N . ALA A 1 146 ? -6.023 26.094 12.891 1 93.75 146 ALA A N 1
ATOM 1139 C CA . ALA A 1 146 ? -5.152 26.5 13.984 1 93.75 146 ALA A CA 1
ATOM 1140 C C . ALA A 1 146 ? -3.836 25.734 13.969 1 93.75 146 ALA A C 1
ATOM 1142 O O . ALA A 1 146 ? -2.764 26.312 14.148 1 93.75 146 ALA A O 1
ATOM 1143 N N . ARG A 1 147 ? -3.926 24.484 13.711 1 93.25 147 ARG A N 1
ATOM 1144 C CA . ARG A 1 147 ? -2.721 23.656 13.688 1 93.25 147 ARG A CA 1
ATOM 1145 C C . ARG A 1 147 ? -1.811 24.062 12.531 1 93.25 147 ARG A C 1
ATOM 1147 O O . ARG A 1 147 ? -0.588 24.125 12.688 1 93.25 147 ARG A O 1
ATOM 1154 N N . ILE A 1 148 ? -2.383 24.328 11.438 1 95.38 148 ILE A N 1
ATOM 1155 C CA . ILE A 1 148 ? -1.597 24.75 10.281 1 95.38 148 ILE A CA 1
ATOM 1156 C C . ILE A 1 148 ? -0.94 26.109 10.562 1 95.38 148 ILE A C 1
ATOM 1158 O O . ILE A 1 148 ? 0.255 26.281 10.312 1 95.38 148 ILE A O 1
ATOM 1162 N N . ILE A 1 149 ? -1.695 27.031 11.109 1 95.94 149 ILE A N 1
ATOM 1163 C CA . ILE A 1 149 ? -1.161 28.344 11.438 1 95.94 149 ILE A CA 1
ATOM 1164 C C . ILE A 1 149 ? -0.006 28.203 12.422 1 95.94 149 ILE A C 1
ATOM 1166 O O . ILE A 1 149 ? 1.033 28.844 12.266 1 95.94 149 ILE A O 1
ATOM 1170 N N . GLU A 1 150 ? -0.219 27.375 13.391 1 94.31 150 GLU A N 1
ATOM 1171 C CA . GLU A 1 150 ? 0.807 27.172 14.406 1 94.31 150 GLU A CA 1
ATOM 1172 C C . GLU A 1 150 ? 2.135 26.766 13.781 1 94.31 150 GLU A C 1
ATOM 1174 O O . GLU A 1 150 ? 3.172 27.359 14.062 1 94.31 150 GLU A O 1
ATOM 1179 N N . SER A 1 151 ? 2.082 25.828 12.953 1 94.88 151 SER A N 1
ATOM 1180 C CA . SER A 1 151 ? 3.283 25.297 12.32 1 94.88 151 SER A CA 1
ATOM 1181 C C . SER A 1 151 ? 3.898 26.312 11.359 1 94.88 151 SER A C 1
ATOM 1183 O O . SER A 1 151 ? 5.109 26.547 11.383 1 94.88 151 SER A O 1
ATOM 1185 N N . MET A 1 152 ? 3.094 26.969 10.648 1 97.25 152 MET A N 1
ATOM 1186 C CA . MET A 1 152 ? 3.596 27.891 9.625 1 97.25 152 MET A CA 1
ATOM 1187 C C . MET A 1 152 ? 4.133 29.172 10.258 1 97.25 152 MET A C 1
ATOM 1189 O O . MET A 1 152 ? 5.156 29.703 9.82 1 97.25 152 MET A O 1
ATOM 1193 N N . ALA A 1 153 ? 3.404 29.594 11.219 1 96.94 153 ALA A N 1
ATOM 1194 C CA . ALA A 1 153 ? 3.865 30.781 11.922 1 96.94 153 ALA A CA 1
ATOM 1195 C C . ALA A 1 153 ? 5.219 30.547 12.586 1 96.94 153 ALA A C 1
ATOM 1197 O O . ALA A 1 153 ? 6.059 31.453 12.641 1 96.94 153 ALA A O 1
ATOM 1198 N N . ALA A 1 154 ? 5.375 29.359 13.109 1 95.44 154 ALA A N 1
ATOM 1199 C CA . ALA A 1 154 ? 6.668 29.031 13.703 1 95.44 154 ALA A CA 1
ATOM 1200 C C . ALA A 1 154 ? 7.785 29.141 12.664 1 95.44 154 ALA A C 1
ATOM 1202 O O . ALA A 1 154 ? 8.836 29.734 12.938 1 95.44 154 ALA A O 1
ATOM 1203 N N . VAL A 1 155 ? 7.562 28.609 11.523 1 97.12 155 VAL A N 1
ATOM 1204 C CA . VAL A 1 155 ? 8.562 28.656 10.469 1 97.12 155 VAL A CA 1
ATOM 1205 C C . VAL A 1 155 ? 8.789 30.109 10.039 1 97.12 155 VAL A C 1
ATOM 1207 O O . VAL A 1 155 ? 9.93 30.531 9.852 1 97.12 155 VAL A O 1
ATOM 1210 N N . GLY A 1 156 ? 7.719 30.844 9.875 1 97.75 156 GLY A N 1
ATOM 1211 C CA . GLY A 1 156 ? 7.863 32.25 9.578 1 97.75 156 GLY A CA 1
ATOM 1212 C C . GLY A 1 156 ? 8.719 33 10.594 1 97.75 156 GLY A C 1
ATOM 1213 O O . GLY A 1 156 ? 9.57 33.812 10.219 1 97.75 156 GLY A O 1
ATOM 1214 N N . ALA A 1 157 ? 8.5 32.719 11.82 1 96.88 157 ALA A N 1
ATOM 1215 C CA . ALA A 1 157 ? 9.234 33.375 12.898 1 96.88 157 ALA A CA 1
ATOM 1216 C C . ALA A 1 157 ? 10.711 33 12.852 1 96.88 157 ALA A C 1
ATOM 1218 O O . ALA A 1 157 ? 11.57 33.844 13.141 1 96.88 157 ALA A O 1
ATOM 1219 N N . ILE A 1 158 ? 10.961 31.766 12.555 1 96.38 158 ILE A N 1
ATOM 1220 C CA . ILE A 1 158 ? 12.352 31.344 12.414 1 96.38 158 ILE A CA 1
ATOM 1221 C C . ILE A 1 158 ? 13.031 32.156 11.312 1 96.38 158 ILE A C 1
ATOM 1223 O O . ILE A 1 158 ? 14.156 32.625 11.484 1 96.38 158 ILE A O 1
ATOM 1227 N N . ARG A 1 159 ? 12.359 32.344 10.289 1 96.94 159 ARG A N 1
ATOM 1228 C CA . ARG A 1 159 ? 12.914 33.062 9.164 1 96.94 159 ARG A CA 1
ATOM 1229 C C . ARG A 1 159 ? 13.102 34.562 9.516 1 96.94 159 ARG A C 1
ATOM 1231 O O . ARG A 1 159 ? 13.914 35.25 8.898 1 96.94 159 ARG A O 1
ATOM 1238 N N . LEU A 1 160 ? 12.352 35.062 10.453 1 96.94 160 LEU A N 1
ATOM 1239 C CA . LEU A 1 160 ? 12.461 36.438 10.914 1 96.94 160 LEU A CA 1
ATOM 1240 C C . LEU A 1 160 ? 13.555 36.562 11.969 1 96.94 160 LEU A C 1
ATOM 1242 O O . LEU A 1 160 ? 13.773 37.656 12.508 1 96.94 160 LEU A O 1
ATOM 1246 N N . GLY A 1 161 ? 14.109 35.406 12.336 1 94.44 161 GLY A N 1
ATOM 1247 C CA . GLY A 1 161 ? 15.297 35.5 13.172 1 94.44 161 GLY A CA 1
ATOM 1248 C C . GLY A 1 161 ? 15.086 34.938 14.57 1 94.44 161 GLY A C 1
ATOM 1249 O O . GLY A 1 161 ? 16.016 34.938 15.391 1 94.44 161 GLY A O 1
ATOM 1250 N N . LEU A 1 162 ? 13.961 34.469 14.859 1 95.62 162 LEU A N 1
ATOM 1251 C CA . LEU A 1 162 ? 13.719 33.938 16.188 1 95.62 162 LEU A CA 1
ATOM 1252 C C . LEU A 1 162 ? 14.336 32.531 16.328 1 95.62 162 LEU A C 1
ATOM 1254 O O . LEU A 1 162 ? 14.438 31.797 15.352 1 95.62 162 LEU A O 1
ATOM 1258 N N . SER A 1 163 ? 14.75 32.25 17.531 1 94.31 163 SER A N 1
ATOM 1259 C CA . SER A 1 163 ? 15.211 30.906 17.828 1 94.31 163 SER A CA 1
ATOM 1260 C C . SER A 1 163 ? 14.07 29.891 17.719 1 94.31 163 SER A C 1
ATOM 1262 O O . SER A 1 163 ? 12.898 30.266 17.766 1 94.31 163 SER A O 1
ATOM 1264 N N . THR A 1 164 ? 14.391 28.641 17.594 1 91.19 164 THR A N 1
ATOM 1265 C CA . THR A 1 164 ? 13.398 27.578 17.406 1 91.19 164 THR A CA 1
ATOM 1266 C C . THR A 1 164 ? 12.406 27.562 18.562 1 91.19 164 THR A C 1
ATOM 1268 O O . THR A 1 164 ? 11.203 27.391 18.359 1 91.19 164 THR A O 1
ATOM 1271 N N . GLN A 1 165 ? 12.891 27.766 19.703 1 86.62 165 GLN A N 1
ATOM 1272 C CA . GLN A 1 165 ? 12.039 27.703 20.891 1 86.62 165 GLN A CA 1
ATOM 1273 C C . GLN A 1 165 ? 11.039 28.844 20.922 1 86.62 165 GLN A C 1
ATOM 1275 O O . GLN A 1 165 ? 9.844 28.641 21.109 1 86.62 165 GLN A O 1
ATOM 1280 N N . THR A 1 166 ? 11.523 30.031 20.719 1 91.56 166 THR A N 1
ATOM 1281 C CA . THR A 1 166 ? 10.656 31.203 20.75 1 91.56 166 THR A CA 1
ATOM 1282 C C . THR A 1 166 ? 9.75 31.25 19.531 1 91.56 166 THR A C 1
ATOM 1284 O O . THR A 1 166 ? 8.609 31.719 19.609 1 91.56 166 THR A O 1
ATOM 1287 N N . ALA A 1 167 ? 10.258 30.734 18.422 1 94.06 167 ALA A N 1
ATOM 1288 C CA . ALA A 1 167 ? 9.43 30.641 17.219 1 94.06 167 ALA A CA 1
ATOM 1289 C C . ALA A 1 167 ? 8.234 29.719 17.453 1 94.06 167 ALA A C 1
ATOM 1291 O O . ALA A 1 167 ? 7.125 30.016 17 1 94.06 167 ALA A O 1
ATOM 1292 N N . ALA A 1 168 ? 8.508 28.609 18.141 1 91.12 168 ALA A N 1
ATOM 1293 C CA . ALA A 1 168 ? 7.422 27.703 18.484 1 91.12 168 ALA A CA 1
ATOM 1294 C C . ALA A 1 168 ? 6.371 28.391 19.344 1 91.12 168 ALA A C 1
ATOM 1296 O O . ALA A 1 168 ? 5.172 28.188 19.156 1 91.12 168 ALA A O 1
ATOM 1297 N N . MET A 1 169 ? 6.82 29.172 20.234 1 88.75 169 MET A N 1
ATOM 1298 C CA . MET A 1 169 ? 5.914 29.922 21.109 1 88.75 169 MET A CA 1
ATOM 1299 C C . MET A 1 169 ? 5.098 30.922 20.297 1 88.75 169 MET A C 1
ATOM 1301 O O . MET A 1 169 ? 3.893 31.062 20.5 1 88.75 169 MET A O 1
ATOM 1305 N N . PHE A 1 170 ? 5.785 31.625 19.422 1 92.62 170 PHE A N 1
ATOM 1306 C CA . PHE A 1 170 ? 5.098 32.562 18.531 1 92.62 170 PHE A CA 1
ATOM 1307 C C . PHE A 1 170 ? 3.986 31.859 17.766 1 92.62 170 PHE A C 1
ATOM 1309 O O . PHE A 1 170 ? 2.863 32.375 17.688 1 92.62 170 PHE A O 1
ATOM 1316 N N . GLY A 1 171 ? 4.348 30.688 17.172 1 94.19 171 GLY A N 1
ATOM 1317 C CA . GLY A 1 171 ? 3.357 29.922 16.422 1 94.19 171 GLY A CA 1
ATOM 1318 C C . GLY A 1 171 ? 2.145 29.547 17.25 1 94.19 171 GLY A C 1
ATOM 1319 O O . GLY A 1 171 ? 1.007 29.703 16.812 1 94.19 171 GLY A O 1
ATOM 1320 N N . LYS A 1 172 ? 2.344 29.094 18.438 1 91.31 172 LYS A N 1
ATOM 1321 C CA . LYS A 1 172 ? 1.265 28.688 19.328 1 91.31 172 LYS A CA 1
ATOM 1322 C C . LYS A 1 172 ? 0.389 29.875 19.703 1 91.31 172 LYS A C 1
ATOM 1324 O O . LYS A 1 172 ? -0.84 29.781 19.672 1 91.31 172 LYS A O 1
ATOM 1329 N N . GLN A 1 173 ? 1.003 30.906 20.031 1 91.44 173 GLN A N 1
ATOM 1330 C CA . GLN A 1 173 ? 0.276 32.094 20.453 1 91.44 173 GLN A CA 1
ATOM 1331 C C . GLN A 1 173 ? -0.541 32.688 19.297 1 91.44 173 GLN A C 1
ATOM 1333 O O . GLN A 1 173 ? -1.717 33 19.453 1 91.44 173 GLN A O 1
ATOM 1338 N N . LEU A 1 174 ? 0.123 32.75 18.188 1 93.31 174 LEU A N 1
ATOM 1339 C CA . LEU A 1 174 ? -0.584 33.312 17.031 1 93.31 174 LEU A CA 1
ATOM 1340 C C . LEU A 1 174 ? -1.783 32.469 16.656 1 93.31 174 LEU A C 1
ATOM 1342 O O . LEU A 1 174 ? -2.867 32.969 16.391 1 93.31 174 LEU A O 1
ATOM 1346 N N . ALA A 1 175 ? -1.554 31.125 16.594 1 93.44 175 ALA A N 1
ATOM 1347 C CA . ALA A 1 175 ? -2.652 30.219 16.266 1 93.44 175 ALA A CA 1
ATOM 1348 C C . ALA A 1 175 ? -3.828 30.422 17.219 1 93.44 175 ALA A C 1
ATOM 1350 O O . ALA A 1 175 ? -4.984 30.469 16.781 1 93.44 175 ALA A O 1
ATOM 1351 N N . TYR A 1 176 ? -3.537 30.594 18.422 1 91.25 176 TYR A N 1
ATOM 1352 C CA . TYR A 1 176 ? -4.582 30.766 19.438 1 91.25 176 TYR A CA 1
ATOM 1353 C C . TYR A 1 176 ? -5.289 32.094 19.266 1 91.25 176 TYR A C 1
ATOM 1355 O O . TYR A 1 176 ? -6.52 32.156 19.25 1 91.25 176 TYR A O 1
ATOM 1363 N N . VAL A 1 177 ? -4.57 33.125 19.156 1 91.38 177 VAL A N 1
ATOM 1364 C CA . VAL A 1 177 ? -5.152 34.469 19.062 1 91.38 177 VAL A CA 1
ATOM 1365 C C . VAL A 1 177 ? -5.949 34.594 17.766 1 91.38 177 VAL A C 1
ATOM 1367 O O . VAL A 1 177 ? -7.008 35.219 17.734 1 91.38 177 VAL A O 1
ATOM 1370 N N . ALA A 1 178 ? -5.473 34.031 16.734 1 92.31 178 ALA A N 1
ATOM 1371 C CA . ALA A 1 178 ? -6.133 34.125 15.438 1 92.31 178 ALA A CA 1
ATOM 1372 C C . ALA A 1 178 ? -7.43 33.312 15.422 1 92.31 178 ALA A C 1
ATOM 1374 O O . ALA A 1 178 ? -8.469 33.812 14.984 1 92.31 178 ALA A O 1
ATOM 1375 N N . SER A 1 179 ? -7.367 32.094 15.891 1 90.69 179 SER A N 1
ATOM 1376 C CA . SER A 1 179 ? -8.484 31.156 15.719 1 90.69 179 SER A CA 1
ATOM 1377 C C . SER A 1 179 ? -9.32 31.062 16.984 1 90.69 179 SER A C 1
ATOM 1379 O O . SER A 1 179 ? -10.484 30.641 16.938 1 90.69 179 SER A O 1
ATOM 1381 N N . GLY A 1 180 ? -8.703 31.312 18.109 1 88.31 180 GLY A N 1
ATOM 1382 C CA . GLY A 1 180 ? -9.352 31.078 19.391 1 88.31 180 GLY A CA 1
ATOM 1383 C C . GLY A 1 180 ? -9.289 29.641 19.844 1 88.31 180 GLY A C 1
ATOM 1384 O O . GLY A 1 180 ? -9.875 29.266 20.859 1 88.31 180 GLY A O 1
ATOM 1385 N N . VAL A 1 181 ? -8.609 28.859 19.078 1 88.56 181 VAL A N 1
ATOM 1386 C CA . VAL A 1 181 ? -8.523 27.422 19.359 1 88.56 181 VAL A CA 1
ATOM 1387 C C . VAL A 1 181 ? -7.164 27.109 19.984 1 88.56 181 VAL A C 1
ATOM 1389 O O . VAL A 1 181 ? -6.125 27.469 19.422 1 88.56 181 VAL A O 1
ATOM 1392 N N . ALA A 1 182 ? -7.219 26.484 21.141 1 85.62 182 ALA A N 1
ATOM 1393 C CA . ALA A 1 182 ? -5.98 26.016 21.766 1 85.62 182 ALA A CA 1
ATOM 1394 C C . ALA A 1 182 ? -5.559 24.672 21.172 1 85.62 182 ALA A C 1
ATOM 1396 O O . ALA A 1 182 ? -6.211 23.656 21.406 1 85.62 182 ALA A O 1
ATOM 1397 N N . THR A 1 183 ? -4.508 24.812 20.438 1 82.31 183 THR A N 1
ATOM 1398 C CA . THR A 1 183 ? -4.004 23.547 19.906 1 82.31 183 THR A CA 1
ATOM 1399 C C . THR A 1 183 ? -3.404 22.688 21.016 1 82.31 183 THR A C 1
ATOM 1401 O O . THR A 1 183 ? -3.121 23.188 22.109 1 82.31 183 THR A O 1
ATOM 1404 N N . GLY A 1 184 ? -3.416 21.453 20.969 1 70.88 184 GLY A N 1
ATOM 1405 C CA . GLY A 1 184 ? -2.945 20.547 22 1 70.88 184 GLY A CA 1
ATOM 1406 C C . GLY A 1 184 ? -1.51 20.812 22.406 1 70.88 184 GLY A C 1
ATOM 1407 O O . GLY A 1 184 ? -1.062 20.328 23.453 1 70.88 184 GLY A O 1
ATOM 1408 N N . THR A 1 185 ? -0.823 21.703 21.781 1 68.75 185 THR A N 1
ATOM 1409 C CA . THR A 1 185 ? 0.597 21.891 22.062 1 68.75 185 THR A CA 1
ATOM 1410 C C . THR A 1 185 ? 0.826 23.188 22.828 1 68.75 185 THR A C 1
ATOM 1412 O O . THR A 1 185 ? 1.927 23.438 23.328 1 68.75 185 THR A O 1
ATOM 1415 N N . ILE A 1 186 ? -0.249 24.016 22.953 1 73.81 186 ILE A N 1
ATOM 1416 C CA . ILE A 1 186 ? -0.026 25.312 23.578 1 73.81 186 ILE A CA 1
ATOM 1417 C C . ILE A 1 186 ? -0.133 25.188 25.094 1 73.81 186 ILE A C 1
ATOM 1419 O O . ILE A 1 186 ? -1.062 24.562 25.609 1 73.81 186 ILE A O 1
ATOM 1423 N N . ASP A 1 187 ? 0.899 25.594 25.719 1 75 187 ASP A N 1
ATOM 1424 C CA . ASP A 1 187 ? 0.847 25.547 27.172 1 75 187 ASP A CA 1
ATOM 1425 C C . ASP A 1 187 ? 0.038 26.719 27.734 1 75 187 ASP A C 1
ATOM 1427 O O . ASP A 1 187 ? -0.293 27.656 27.016 1 75 187 ASP A O 1
ATOM 1431 N N . ALA A 1 188 ? -0.235 26.625 28.953 1 76.44 188 ALA A N 1
ATOM 1432 C CA . ALA A 1 188 ? -1.127 27.562 29.625 1 76.44 188 ALA A CA 1
ATOM 1433 C C . ALA A 1 188 ? -0.513 28.953 29.688 1 76.44 188 ALA A C 1
ATOM 1435 O O . ALA A 1 188 ? -1.22 29.969 29.562 1 76.44 188 ALA A O 1
ATOM 1436 N N . PHE A 1 189 ? 0.726 29.031 29.797 1 76.19 189 PHE A N 1
ATOM 1437 C CA . PHE A 1 189 ? 1.407 30.312 29.875 1 76.19 189 PHE A CA 1
ATOM 1438 C C . PHE A 1 189 ? 1.301 31.047 28.547 1 76.19 189 PHE A C 1
ATOM 1440 O O . PHE A 1 189 ? 0.992 32.25 28.516 1 76.19 189 PHE A O 1
ATOM 1447 N N . ALA A 1 190 ? 1.562 30.312 27.469 1 75.44 190 ALA A N 1
ATOM 1448 C CA . ALA A 1 190 ? 1.514 30.922 26.141 1 75.44 190 ALA A CA 1
ATOM 1449 C C . ALA A 1 190 ? 0.124 31.484 25.844 1 75.44 190 ALA A C 1
ATOM 1451 O O . ALA A 1 190 ? -0.009 32.531 25.234 1 75.44 190 ALA A O 1
ATOM 1452 N N . ARG A 1 191 ? -0.788 30.781 26.328 1 75.69 191 ARG A N 1
ATOM 1453 C CA . ARG A 1 191 ? -2.166 31.219 26.125 1 75.69 191 ARG A CA 1
ATOM 1454 C C . ARG A 1 191 ? -2.508 32.406 27.016 1 75.69 191 ARG A C 1
ATOM 1456 O O . ARG A 1 191 ? -3.123 33.375 26.562 1 75.69 191 ARG A O 1
ATOM 1463 N N . GLY A 1 192 ? -2.125 32.312 28.266 1 69.81 192 GLY A N 1
ATOM 1464 C CA . GLY A 1 192 ? -2.498 33.281 29.281 1 69.81 192 GLY A CA 1
ATOM 1465 C C . GLY A 1 192 ? -1.746 34.594 29.141 1 69.81 192 GLY A C 1
ATOM 1466 O O . GLY A 1 192 ? -2.262 35.656 29.516 1 69.81 192 GLY A O 1
ATOM 1467 N N . SER A 1 193 ? -0.556 34.5 28.719 1 66.69 193 SER A N 1
ATOM 1468 C CA . SER A 1 193 ? 0.263 35.688 28.609 1 66.69 193 SER A CA 1
ATOM 1469 C C . SER A 1 193 ? -0.279 36.656 27.547 1 66.69 193 SER A C 1
ATOM 1471 O O . SER A 1 193 ? 0.047 37.844 27.547 1 66.69 193 SER A O 1
ATOM 1473 N N . LEU A 1 194 ? -1.032 36.062 26.656 1 64.94 194 LEU A N 1
ATOM 1474 C CA . LEU A 1 194 ? -1.602 36.844 25.578 1 64.94 194 LEU A CA 1
ATOM 1475 C C . LEU A 1 194 ? -2.834 37.594 26.047 1 64.94 194 LEU A C 1
ATOM 1477 O O . LEU A 1 194 ? -3.18 38.656 25.484 1 64.94 194 LEU A O 1
ATOM 1481 N N . LEU A 1 195 ? -3.584 37 26.891 1 59.25 195 LEU A N 1
ATOM 1482 C CA . LEU A 1 195 ? -4.82 37.625 27.359 1 59.25 195 LEU A CA 1
ATOM 1483 C C . LEU A 1 195 ? -4.551 39.031 27.906 1 59.25 195 LEU A C 1
ATOM 1485 O O . LEU A 1 195 ? -5.406 39.906 27.828 1 59.25 195 LEU A O 1
ATOM 1489 N N . ASP A 1 196 ? -3.477 39.281 28.406 1 53.31 196 ASP A N 1
ATOM 1490 C CA . ASP A 1 196 ? -3.178 40.562 29.031 1 53.31 196 ASP A CA 1
ATOM 1491 C C . ASP A 1 196 ? -2.748 41.594 27.984 1 53.31 196 ASP A C 1
ATOM 1493 O O . ASP A 1 196 ? -2.873 42.781 28.188 1 53.31 196 ASP A O 1
ATOM 1497 N N . ALA A 1 197 ? -2.303 41.156 27.031 1 50.94 197 ALA A N 1
ATOM 1498 C CA . ALA A 1 197 ? -1.643 42.094 26.141 1 50.94 197 ALA A CA 1
ATOM 1499 C C . ALA A 1 197 ? -2.424 42.281 24.844 1 50.94 197 ALA A C 1
ATOM 1501 O O . ALA A 1 197 ? -2.414 43.344 24.234 1 50.94 197 ALA A O 1
ATOM 1502 N N . SER A 1 198 ? -2.889 41.062 24.438 1 56.47 198 SER A N 1
ATOM 1503 C CA . SER A 1 198 ? -3.324 41.125 23.047 1 56.47 198 SER A CA 1
ATOM 1504 C C . SER A 1 198 ? -4.84 41.281 22.938 1 56.47 198 SER A C 1
ATOM 1506 O O . SER A 1 198 ? -5.559 40.969 23.906 1 56.47 198 SER A O 1
ATOM 1508 N N . GLY A 1 199 ? -5.344 42.062 22 1 60.03 199 GLY A N 1
ATOM 1509 C CA . GLY A 1 199 ? -6.684 42.344 21.516 1 60.03 199 GLY A CA 1
ATOM 1510 C C . GLY A 1 199 ? -7.586 41.125 21.5 1 60.03 199 GLY A C 1
ATOM 1511 O O . GLY A 1 199 ? -7.406 40.188 22.297 1 60.03 199 GLY A O 1
ATOM 1512 N N . GLU A 1 200 ? -8.469 41 20.594 1 76.12 200 GLU A N 1
ATOM 1513 C CA . GLU A 1 200 ? -9.602 40.094 20.359 1 76.12 200 GLU A CA 1
ATOM 1514 C C . GLU A 1 200 ? -9.125 38.719 19.938 1 76.12 200 GLU A C 1
ATOM 1516 O O . GLU A 1 200 ? -8.336 38.562 19 1 76.12 200 GLU A O 1
ATOM 1521 N N . ILE A 1 201 ? -9.32 37.719 20.859 1 86.69 201 ILE A N 1
ATOM 1522 C CA . ILE A 1 201 ? -9.055 36.312 20.547 1 86.69 201 ILE A CA 1
ATOM 1523 C C . ILE A 1 201 ? -10.078 35.812 19.531 1 86.69 201 ILE A C 1
ATOM 1525 O O . ILE A 1 201 ? -11.273 36.125 19.641 1 86.69 201 ILE A O 1
ATOM 1529 N N . GLY A 1 202 ? -9.469 35.188 18.531 1 89.69 202 GLY A N 1
ATOM 1530 C CA . GLY A 1 202 ? -10.352 34.594 17.531 1 89.69 202 GLY A CA 1
ATOM 1531 C C . GLY A 1 202 ? -10.742 35.562 16.438 1 89.69 202 GLY A C 1
ATOM 1532 O O . GLY A 1 202 ? -11.891 35.562 15.977 1 89.69 202 GLY A O 1
ATOM 1533 N N . TRP A 1 203 ? -9.883 36.375 16.109 1 88.94 203 TRP A N 1
ATOM 1534 C CA . TRP A 1 203 ? -10.234 37.438 15.195 1 88.94 203 TRP A CA 1
ATOM 1535 C C . TRP A 1 203 ? -10.477 36.906 13.789 1 88.94 203 TRP A C 1
ATOM 1537 O O . TRP A 1 203 ? -11.109 37.562 12.961 1 88.94 203 TRP A O 1
ATOM 1547 N N . CYS A 1 204 ? -10.008 35.719 13.453 1 89 204 CYS A N 1
ATOM 1548 C CA . CYS A 1 204 ? -10.227 35.25 12.086 1 89 204 CYS A CA 1
ATOM 1549 C C . CYS A 1 204 ? -11.352 34.219 12.023 1 89 204 CYS A C 1
ATOM 1551 O O . CYS A 1 204 ? -11.617 33.656 10.969 1 89 204 CYS A O 1
ATOM 1553 N N . ARG A 1 205 ? -12.023 34 13.086 1 87.19 205 ARG A N 1
ATOM 1554 C CA . ARG A 1 205 ? -13.023 32.938 13.195 1 87.19 205 ARG A CA 1
ATOM 1555 C C . ARG A 1 205 ? -14.102 33.094 12.125 1 87.19 205 ARG A C 1
ATOM 1557 O O . ARG A 1 205 ? -14.531 32.094 11.523 1 87.19 205 ARG A O 1
ATOM 1564 N N . ASP A 1 206 ? -14.5 34.281 11.93 1 84.31 206 ASP A N 1
ATOM 1565 C CA . ASP A 1 206 ? -15.625 34.531 11.039 1 84.31 206 ASP A CA 1
ATOM 1566 C C . ASP A 1 206 ? -15.18 34.562 9.578 1 84.31 206 ASP A C 1
ATOM 1568 O O . ASP A 1 206 ? -15.922 34.125 8.695 1 84.31 206 ASP A O 1
ATOM 1572 N N . GLN A 1 207 ? -14 35.031 9.375 1 87.62 207 GLN A N 1
ATOM 1573 C CA . GLN A 1 207 ? -13.484 35.125 8.01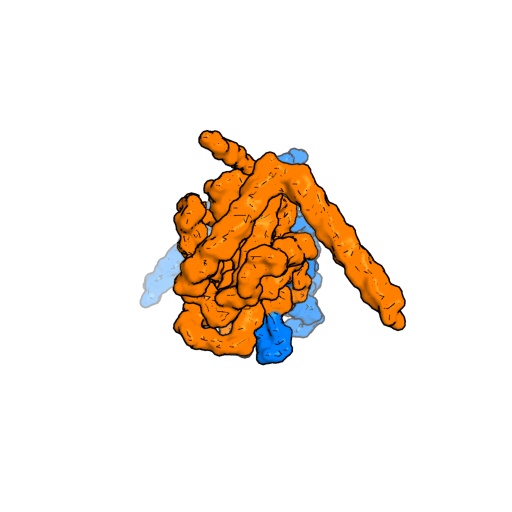6 1 87.62 207 GLN A CA 1
ATOM 1574 C C . GLN A 1 207 ? -12.016 34.719 7.949 1 87.62 207 GLN A C 1
ATOM 1576 O O . GLN A 1 207 ? -11.141 35.531 7.664 1 87.62 207 GLN A O 1
ATOM 1581 N N . PRO A 1 208 ? -11.852 33.438 8.047 1 89.19 208 PRO A N 1
ATOM 1582 C CA . PRO A 1 208 ? -10.469 32.969 8.18 1 89.19 208 PRO A CA 1
ATOM 1583 C C . PRO A 1 208 ? -9.664 33.156 6.895 1 89.19 208 PRO A C 1
ATOM 1585 O O . PRO A 1 208 ? -8.438 33.219 6.938 1 89.19 208 PRO A O 1
ATOM 1588 N N . TRP A 1 209 ? -10.375 33.375 5.809 1 90.44 209 TRP A N 1
ATOM 1589 C CA . TRP A 1 209 ? -9.672 33.375 4.531 1 90.44 209 TRP A CA 1
ATOM 1590 C C . TRP A 1 209 ? -9.586 34.812 3.969 1 90.44 209 TRP A C 1
ATOM 1592 O O . TRP A 1 209 ? -9.016 35 2.896 1 90.44 209 TRP A O 1
ATOM 1602 N N . ALA A 1 210 ? -10.133 35.688 4.652 1 91.38 210 ALA A N 1
ATOM 1603 C CA . ALA A 1 210 ? -10.172 37.062 4.156 1 91.38 210 ALA A CA 1
ATOM 1604 C C . ALA A 1 210 ? -8.852 37.781 4.41 1 91.38 210 ALA A C 1
ATOM 1606 O O . ALA A 1 210 ? -8.398 37.875 5.551 1 91.38 210 ALA A O 1
ATOM 1607 N N . ASP A 1 211 ? -8.359 38.344 3.383 1 93.12 211 ASP A N 1
ATOM 1608 C CA . ASP A 1 211 ? -7.102 39.094 3.49 1 93.12 211 ASP A CA 1
ATOM 1609 C C . ASP A 1 211 ? -7.227 40.25 4.473 1 93.12 211 ASP A C 1
ATOM 1611 O O . ASP A 1 211 ? -6.312 40.5 5.258 1 93.12 211 ASP A O 1
ATOM 1615 N N . GLU A 1 212 ? -8.344 40.875 4.414 1 93.56 212 GLU A N 1
ATOM 1616 C CA . GLU A 1 212 ? -8.57 42.062 5.23 1 93.56 212 GLU A CA 1
ATOM 1617 C C . GLU A 1 212 ? -8.484 41.75 6.719 1 93.56 212 GLU A C 1
ATOM 1619 O O . GLU A 1 212 ? -7.996 42.562 7.508 1 93.56 212 GLU A O 1
ATOM 1624 N N . THR A 1 213 ? -8.953 40.562 7.008 1 92.62 213 THR A N 1
ATOM 1625 C CA . THR A 1 213 ? -8.914 40.125 8.398 1 92.62 213 THR A CA 1
ATOM 1626 C C . THR A 1 213 ? -7.477 40.031 8.891 1 92.62 213 THR A C 1
ATOM 1628 O O . THR A 1 213 ? -7.152 40.469 9.984 1 92.62 213 THR A O 1
ATOM 1631 N N . TRP A 1 214 ? -6.609 39.562 8.109 1 94.75 214 TRP A N 1
ATOM 1632 C CA . TRP A 1 214 ? -5.215 39.344 8.469 1 94.75 214 TRP A CA 1
ATOM 1633 C C . TRP A 1 214 ? -4.422 40.656 8.414 1 94.75 214 TRP A C 1
ATOM 1635 O O . TRP A 1 214 ? -3.52 40.875 9.227 1 94.75 214 TRP A O 1
ATOM 1645 N N . ILE A 1 215 ? -4.77 41.5 7.527 1 94.75 215 ILE A N 1
ATOM 1646 C CA . ILE A 1 215 ? -4.148 42.812 7.438 1 94.75 215 ILE A CA 1
ATOM 1647 C C . ILE A 1 215 ? -4.5 43.656 8.672 1 94.75 215 ILE A C 1
ATOM 1649 O O . ILE A 1 215 ? -3.633 44.312 9.266 1 94.75 215 ILE A O 1
ATOM 1653 N N . ALA A 1 216 ? -5.754 43.531 9.109 1 93.12 216 ALA A N 1
ATOM 1654 C CA . ALA A 1 216 ? -6.215 44.25 10.273 1 93.12 216 ALA A CA 1
ATOM 1655 C C . ALA A 1 216 ? -5.516 43.781 11.547 1 93.12 216 ALA A C 1
ATOM 1657 O O . ALA A 1 216 ? -5.395 44.531 12.516 1 93.12 216 ALA A O 1
ATOM 1658 N N . ALA A 1 217 ? -5.031 42.625 11.492 1 93.56 217 ALA A N 1
ATOM 1659 C CA . ALA A 1 217 ? -4.438 42 12.688 1 93.56 217 ALA A CA 1
ATOM 1660 C C . ALA A 1 217 ? -2.934 42.25 12.734 1 93.56 217 ALA A C 1
ATOM 1662 O O . ALA A 1 217 ? -2.254 41.812 13.656 1 93.56 217 ALA A O 1
ATOM 1663 N N . GLN A 1 218 ? -2.332 42.969 11.82 1 94.44 218 GLN A N 1
ATOM 1664 C CA . GLN A 1 218 ? -0.893 43.188 11.703 1 94.44 218 GLN A CA 1
ATOM 1665 C C . GLN A 1 218 ? -0.316 43.75 13 1 94.44 218 GLN A C 1
ATOM 1667 O O . GLN A 1 218 ? 0.668 43.25 13.523 1 94.44 218 GLN A O 1
ATOM 1672 N N . PRO A 1 219 ? -0.966 44.781 13.562 1 91.81 219 PRO A N 1
ATOM 1673 C CA . PRO A 1 219 ? -0.387 45.344 14.781 1 91.81 219 PRO A CA 1
ATOM 1674 C C . PRO A 1 219 ? -0.334 44.312 15.922 1 91.81 219 PRO A C 1
ATOM 1676 O O . PRO A 1 219 ? 0.656 44.281 16.656 1 91.81 219 PRO A O 1
ATOM 1679 N N . SER A 1 220 ? -1.388 43.594 16.047 1 89.88 220 SER A N 1
ATOM 1680 C CA . SER A 1 220 ? -1.444 42.562 17.094 1 89.88 220 SER A CA 1
ATOM 1681 C C . SER A 1 220 ? -0.376 41.5 16.875 1 89.88 220 SER A C 1
ATOM 1683 O O . SER A 1 220 ? 0.281 41.094 17.828 1 89.88 220 SER A O 1
ATOM 1685 N N . ILE A 1 221 ? -0.169 41.094 15.68 1 93.25 221 ILE A N 1
ATOM 1686 C CA . ILE A 1 221 ? 0.793 40.062 15.344 1 93.25 221 ILE A CA 1
ATOM 1687 C C . ILE A 1 221 ? 2.213 40.594 15.57 1 93.25 221 ILE A C 1
ATOM 1689 O O . ILE A 1 221 ? 3.066 39.875 16.094 1 93.25 221 ILE A O 1
ATOM 1693 N N . GLU A 1 222 ? 2.422 41.812 15.211 1 92.94 222 GLU A N 1
ATOM 1694 C CA . GLU A 1 222 ? 3.717 42.438 15.445 1 92.94 222 GLU A CA 1
ATOM 1695 C C . GLU A 1 222 ? 4.043 42.5 16.938 1 92.94 222 GLU A C 1
ATOM 1697 O O . GLU A 1 222 ? 5.184 42.25 17.344 1 92.94 222 GLU A O 1
ATOM 1702 N N . ASN A 1 223 ? 3.066 42.781 17.703 1 90.62 223 ASN A N 1
ATOM 1703 C CA . ASN A 1 223 ? 3.252 42.844 19.141 1 90.62 223 ASN A CA 1
ATOM 1704 C C . ASN A 1 223 ? 3.672 41.5 19.703 1 90.62 223 ASN A C 1
ATOM 1706 O O . ASN A 1 223 ? 4.535 41.438 20.578 1 90.62 223 ASN A O 1
ATOM 1710 N N . ILE A 1 224 ? 3.021 40.5 19.266 1 91.5 224 ILE A N 1
ATOM 1711 C CA . ILE A 1 224 ? 3.365 39.156 19.703 1 91.5 224 ILE A CA 1
ATOM 1712 C C . ILE A 1 224 ? 4.801 38.844 19.297 1 91.5 224 ILE A C 1
ATOM 1714 O O . ILE A 1 224 ? 5.566 38.281 20.078 1 91.5 224 ILE A O 1
ATOM 1718 N N . HIS A 1 225 ? 5.141 39.156 18.094 1 93.75 225 HIS A N 1
ATOM 1719 C CA . HIS A 1 225 ? 6.488 38.906 17.594 1 93.75 225 HIS A CA 1
ATOM 1720 C C . HIS A 1 225 ? 7.531 39.625 18.438 1 93.75 225 HIS A C 1
ATOM 1722 O O . HIS A 1 225 ? 8.555 39.062 18.797 1 93.75 225 HIS A O 1
ATOM 1728 N N . ASP A 1 226 ? 7.262 40.875 18.719 1 92.12 226 ASP A N 1
ATOM 1729 C CA . ASP A 1 226 ? 8.188 41.688 19.484 1 92.12 226 ASP A CA 1
ATOM 1730 C C . ASP A 1 226 ? 8.422 41.094 20.875 1 92.12 226 ASP A C 1
ATOM 1732 O O . ASP A 1 226 ? 9.547 41.094 21.359 1 92.12 226 ASP A O 1
ATOM 1736 N N . ARG A 1 227 ? 7.383 40.656 21.422 1 89.94 227 ARG A N 1
ATOM 1737 C CA . ARG A 1 227 ? 7.5 40.031 22.734 1 89.94 227 ARG A CA 1
ATOM 1738 C C . ARG A 1 227 ? 8.391 38.812 22.656 1 89.94 227 ARG A C 1
ATOM 1740 O O . ARG A 1 227 ? 9.234 38.594 23.531 1 89.94 227 ARG A O 1
ATOM 1747 N N . CYS A 1 228 ? 8.172 38 21.656 1 92.69 228 CYS A N 1
ATOM 1748 C CA . CYS A 1 228 ? 8.984 36.812 21.484 1 92.69 228 CYS A CA 1
ATOM 1749 C C . CYS A 1 228 ? 10.445 37.156 21.234 1 92.69 228 CYS A C 1
ATOM 1751 O O . CYS A 1 228 ? 11.352 36.469 21.688 1 92.69 228 CYS A O 1
ATOM 1753 N N . LEU A 1 229 ? 10.609 38.25 20.531 1 93.75 229 LEU A N 1
ATOM 1754 C CA . LEU A 1 229 ? 11.961 38.719 20.266 1 93.75 229 LEU A CA 1
ATOM 1755 C C . LEU A 1 229 ? 12.664 39.094 21.562 1 93.75 229 LEU A C 1
ATOM 1757 O O . LEU A 1 229 ? 13.844 38.781 21.75 1 93.75 229 LEU A O 1
ATOM 1761 N N . VAL A 1 230 ? 11.93 39.75 22.406 1 91.88 230 VAL A N 1
ATOM 1762 C CA . VAL A 1 230 ? 12.469 40.156 23.703 1 91.88 230 VAL A CA 1
ATOM 1763 C C . VAL A 1 230 ? 12.836 38.906 24.5 1 91.88 230 VAL A C 1
ATOM 1765 O O . VAL A 1 230 ? 13.898 38.844 25.125 1 91.88 230 VAL A O 1
ATOM 1768 N N . TRP A 1 231 ? 11.953 37.938 24.516 1 91.12 231 TRP A N 1
ATOM 1769 C CA . TRP A 1 231 ? 12.203 36.719 25.234 1 91.12 231 TRP A CA 1
ATOM 1770 C C . TRP A 1 231 ? 13.422 36 24.672 1 91.12 231 TRP A C 1
ATOM 1772 O O . TRP A 1 231 ? 14.156 35.312 25.406 1 91.12 231 TRP A O 1
ATOM 1782 N N . ASP A 1 232 ? 13.578 36.062 23.359 1 92.06 232 ASP A N 1
ATOM 1783 C CA . ASP A 1 232 ? 14.711 35.438 22.688 1 92.06 232 ASP A CA 1
ATOM 1784 C C . ASP A 1 232 ? 16.031 36.094 23.109 1 92.06 232 ASP A C 1
ATOM 1786 O O . ASP A 1 232 ? 17.031 35.375 23.297 1 92.06 232 ASP A O 1
ATOM 1790 N N . LYS A 1 233 ? 16.062 37.312 23.281 1 92.31 233 LYS A N 1
ATOM 1791 C CA . LYS A 1 233 ? 17.25 38.094 23.672 1 92.31 233 LYS A CA 1
ATOM 1792 C C . LYS A 1 233 ? 17.5 37.969 25.172 1 92.31 233 LYS A C 1
ATOM 1794 O O . LYS A 1 233 ? 18.641 38.094 25.609 1 92.31 233 LYS A O 1
ATOM 1799 N N . LYS A 1 234 ? 16.406 37.812 25.875 1 93.19 234 LYS A N 1
ATOM 1800 C CA . LYS A 1 234 ? 16.5 37.719 27.328 1 93.19 234 LYS A CA 1
ATOM 1801 C C . LYS A 1 234 ? 15.758 36.5 27.844 1 93.19 234 LYS A C 1
ATOM 1803 O O . LYS A 1 234 ? 14.711 36.625 28.484 1 93.19 234 LYS A O 1
ATOM 1808 N N . PRO A 1 235 ? 16.391 35.375 27.75 1 88.81 235 PRO A N 1
ATOM 1809 C CA . PRO A 1 235 ? 15.719 34.125 28.172 1 88.81 235 PRO A CA 1
ATOM 1810 C C . PRO A 1 235 ? 15.367 34.125 29.656 1 88.81 235 PRO A C 1
ATOM 1812 O O . PRO A 1 235 ? 14.383 33.5 30.062 1 88.81 235 PRO A O 1
ATOM 1815 N N . GLY A 1 236 ? 16.094 34.75 30.406 1 88.19 236 GLY A N 1
ATOM 1816 C CA . GLY A 1 236 ? 15.805 34.875 31.828 1 88.19 236 GLY A CA 1
ATOM 1817 C C . GLY A 1 236 ? 14.484 35.562 32.094 1 88.19 236 GLY A C 1
ATOM 1818 O O . GLY A 1 236 ? 13.766 35.188 33.031 1 88.19 236 GLY A O 1
ATOM 1819 N N . LEU A 1 237 ? 14.227 36.625 31.312 1 88.69 237 LEU A N 1
ATOM 1820 C CA . LEU A 1 237 ? 12.961 37.312 31.469 1 88.69 237 LEU A CA 1
ATOM 1821 C C . LEU A 1 237 ? 11.781 36.406 31.219 1 88.69 237 LEU A C 1
ATOM 1823 O O . LEU A 1 237 ? 10.773 36.469 31.922 1 88.69 237 LEU A O 1
ATOM 1827 N N . LEU A 1 238 ? 11.914 35.594 30.188 1 84.94 238 LEU A N 1
ATOM 1828 C CA . LEU A 1 238 ? 10.859 34.625 29.891 1 84.94 238 LEU A CA 1
ATOM 1829 C C . LEU A 1 238 ? 10.625 33.688 31.062 1 84.94 238 LEU A C 1
ATOM 1831 O O . LEU A 1 238 ? 9.484 33.469 31.453 1 84.94 238 LEU A O 1
ATOM 1835 N N . ALA A 1 239 ? 11.664 33.219 31.578 1 86.75 239 ALA A N 1
ATOM 1836 C CA . ALA A 1 239 ? 11.578 32.281 32.719 1 86.75 239 ALA A CA 1
ATOM 1837 C C . ALA A 1 239 ? 10.906 32.938 33.906 1 86.75 239 ALA A C 1
ATOM 1839 O O . ALA A 1 239 ? 10.062 32.344 34.562 1 86.75 239 ALA A O 1
ATOM 1840 N N . LYS A 1 240 ? 11.289 34.094 34.125 1 86.38 240 LYS A N 1
ATOM 1841 C CA . LYS A 1 240 ? 10.727 34.844 35.25 1 86.38 240 LYS A CA 1
ATOM 1842 C C . LYS A 1 240 ? 9.234 35.094 35.062 1 86.38 240 LYS A C 1
ATOM 1844 O O . LYS A 1 240 ? 8.445 34.906 35.969 1 86.38 240 LYS A O 1
ATOM 1849 N N . GLN A 1 241 ? 8.875 35.562 33.906 1 83.62 241 GLN A N 1
ATOM 1850 C CA . GLN A 1 241 ? 7.473 35.812 33.625 1 83.62 241 GLN A CA 1
ATOM 1851 C C . GLN A 1 241 ? 6.629 34.562 33.688 1 83.62 241 GLN A C 1
ATOM 1853 O O . GLN A 1 241 ? 5.5 34.594 34.188 1 83.62 241 GLN A O 1
ATOM 1858 N N . ARG A 1 242 ? 7.191 33.5 33.219 1 83.94 242 ARG A N 1
ATOM 1859 C CA . ARG A 1 242 ? 6.504 32.219 33.281 1 83.94 242 ARG A CA 1
ATOM 1860 C C . ARG A 1 242 ? 6.285 31.812 34.75 1 83.94 242 ARG A C 1
ATOM 1862 O O . ARG A 1 242 ? 5.195 31.375 35.125 1 83.94 242 ARG A O 1
ATOM 1869 N N . GLN A 1 243 ? 7.285 31.984 35.469 1 83.5 243 GLN A N 1
ATOM 1870 C CA . GLN A 1 243 ? 7.207 31.641 36.906 1 83.5 243 GLN A CA 1
ATOM 1871 C C . GLN A 1 243 ? 6.164 32.5 37.625 1 83.5 243 GLN A C 1
ATOM 1873 O O . GLN A 1 243 ? 5.371 31.969 38.406 1 83.5 243 GLN A O 1
ATOM 1878 N N . LEU A 1 244 ? 6.215 33.719 37.312 1 81.44 244 LEU A N 1
ATOM 1879 C CA . LEU A 1 244 ? 5.273 34.625 37.938 1 81.44 244 LEU A CA 1
ATOM 1880 C C . LEU A 1 244 ? 3.84 34.312 37.531 1 81.44 244 LEU A C 1
ATOM 1882 O O . LEU A 1 244 ? 2.934 34.375 38.375 1 81.44 244 LEU A O 1
ATOM 1886 N N . TRP A 1 245 ? 3.736 33.969 36.344 1 80.38 245 TRP A N 1
ATOM 1887 C CA . TRP A 1 245 ? 2.408 33.625 35.875 1 80.38 245 TRP A CA 1
ATOM 1888 C C . TRP A 1 245 ? 1.88 32.375 36.562 1 80.38 245 TRP A C 1
ATOM 1890 O O . TRP A 1 245 ? 0.732 32.344 37.031 1 80.38 245 TRP A O 1
ATOM 1900 N N . TYR A 1 246 ? 2.633 31.359 36.656 1 80 246 TYR A N 1
ATOM 1901 C CA . TYR A 1 246 ? 2.203 30.125 37.312 1 80 246 TYR A CA 1
ATOM 1902 C C . TYR A 1 246 ? 1.969 30.344 38.812 1 80 246 TYR A C 1
ATOM 1904 O O . TYR A 1 246 ? 1.068 29.75 39.375 1 80 246 TYR A O 1
ATOM 1912 N N . GLN A 1 247 ? 2.725 31.188 39.312 1 78.69 247 GLN A N 1
ATOM 1913 C CA . GLN A 1 247 ? 2.527 31.531 40.719 1 78.69 247 GLN A CA 1
ATOM 1914 C C . GLN A 1 247 ? 1.2 32.25 40.938 1 78.69 247 GLN A C 1
ATOM 1916 O O . GLN A 1 247 ? 0.472 31.938 41.875 1 78.69 247 GLN A O 1
ATOM 1921 N N . ALA A 1 248 ? 0.998 33.125 40.062 1 75.44 248 ALA A N 1
ATOM 1922 C CA . ALA A 1 248 ? -0.26 33.844 40.156 1 75.44 248 ALA A CA 1
ATOM 1923 C C . ALA A 1 248 ? -1.456 32.938 40 1 75.44 248 ALA A C 1
ATOM 1925 O O . ALA A 1 248 ? -2.469 33.062 40.688 1 75.44 248 ALA A O 1
ATOM 1926 N N . ARG A 1 249 ? -1.352 31.984 39.156 1 74.88 249 ARG A N 1
ATOM 1927 C CA . ARG A 1 249 ? -2.436 31.047 38.906 1 74.88 249 ARG A CA 1
ATOM 1928 C C . ARG A 1 249 ? -2.646 30.109 40.094 1 74.88 249 ARG A C 1
ATOM 1930 O O . ARG A 1 249 ? -3.779 29.734 40.375 1 74.88 249 ARG A O 1
ATOM 1937 N N . ARG A 1 250 ? -1.528 29.75 40.594 1 70.06 250 ARG A N 1
ATOM 1938 C CA . ARG A 1 250 ? -1.618 28.922 41.781 1 70.06 250 ARG A CA 1
ATOM 1939 C C . ARG A 1 250 ? -2.318 29.656 42.938 1 70.06 250 ARG A C 1
ATOM 1941 O O . ARG A 1 250 ? -3.123 29.062 43.656 1 70.06 250 ARG A O 1
ATOM 1948 N N . PHE A 1 251 ? -1.947 30.906 43 1 71.69 251 PHE A N 1
ATOM 1949 C CA . PHE A 1 251 ? -2.555 31.719 44.031 1 71.69 251 PHE A CA 1
ATOM 1950 C C . PHE A 1 251 ? -4.047 31.891 43.781 1 71.69 251 PHE A C 1
ATOM 1952 O O . PHE A 1 251 ? -4.852 31.828 44.719 1 71.69 251 PHE A O 1
ATOM 1959 N N . GLU A 1 252 ? -4.406 32.062 42.594 1 65.62 252 GLU A N 1
ATOM 1960 C CA . GLU A 1 252 ? -5.812 32.25 42.219 1 65.62 252 GLU A CA 1
ATOM 1961 C C . GLU A 1 252 ? -6.602 30.969 42.5 1 65.62 252 GLU A C 1
ATOM 1963 O O . GLU A 1 252 ? -7.715 31.016 43.031 1 65.62 252 GLU A O 1
ATOM 1968 N N . THR A 1 253 ? -5.961 29.922 42.094 1 67.31 253 THR A N 1
ATOM 1969 C CA . THR A 1 253 ? -6.633 28.641 42.312 1 67.31 253 THR A CA 1
ATOM 1970 C C . THR A 1 253 ? -6.781 28.359 43.812 1 67.31 253 THR A C 1
ATOM 1972 O O . THR A 1 253 ? -7.809 27.844 44.25 1 67.31 253 THR A O 1
ATOM 1975 N N . ARG A 1 254 ? -5.766 28.766 44.562 1 63.78 254 ARG A N 1
ATOM 1976 C CA . ARG A 1 254 ? -5.836 28.562 46 1 63.78 254 ARG A CA 1
ATOM 1977 C C . ARG A 1 254 ? -6.875 29.5 46.625 1 63.78 254 ARG A C 1
ATOM 1979 O O . ARG A 1 254 ? -7.641 29.078 47.5 1 63.78 254 ARG A O 1
ATOM 1986 N N . ALA A 1 255 ? -6.902 30.656 46.156 1 64 255 ALA A N 1
ATOM 1987 C CA . ALA A 1 255 ? -7.848 31.641 46.688 1 64 255 ALA A CA 1
ATOM 1988 C C . ALA A 1 255 ? -9.281 31.234 46.344 1 64 255 ALA A C 1
ATOM 1990 O O . ALA A 1 255 ? -10.18 31.391 47.188 1 64 255 ALA A O 1
ATOM 1991 N N . CYS A 1 256 ? -9.469 30.641 45.281 1 65.25 256 CYS A N 1
ATOM 1992 C CA . CYS A 1 256 ? -10.797 30.188 44.906 1 65.25 256 CYS A CA 1
ATOM 1993 C C . CYS A 1 256 ? -11.195 28.953 45.719 1 65.25 256 CYS A C 1
ATOM 1995 O O . CYS A 1 256 ? -12.359 28.797 46.062 1 65.25 256 CYS A O 1
ATOM 1997 N N . LYS A 1 257 ? -10.195 28.203 46 1 66.06 257 LYS A N 1
ATOM 1998 C CA . LYS A 1 257 ? -10.484 27.016 46.781 1 66.06 257 LYS A CA 1
ATOM 1999 C C . LYS A 1 257 ? -10.758 27.375 48.25 1 66.06 257 LYS A C 1
ATOM 2001 O O . LYS A 1 257 ? -11.586 26.734 48.906 1 66.06 257 LYS A O 1
ATOM 2006 N N . GLU A 1 258 ? -10.234 28.359 48.812 1 62.53 258 GLU A N 1
ATOM 2007 C CA . GLU A 1 258 ? -10.438 28.797 50.188 1 62.53 258 GLU A CA 1
ATOM 2008 C C . GLU A 1 258 ? -11.75 29.562 50.312 1 62.53 258 GLU A C 1
ATOM 2010 O O . GLU A 1 258 ? -12.359 29.562 51.406 1 62.53 258 GLU A O 1
ATOM 2015 N N . ARG A 1 259 ? -12.25 29.969 49.281 1 67.31 259 ARG A N 1
ATOM 2016 C CA . ARG A 1 259 ? -13.523 30.688 49.312 1 67.31 259 ARG A CA 1
ATOM 2017 C C . ARG A 1 259 ? -14.688 29.719 49.094 1 67.31 259 ARG A C 1
ATOM 2019 O O . ARG A 1 259 ? -15.836 30.031 49.438 1 67.31 259 ARG A O 1
ATOM 2026 N N . SER A 1 260 ? -14.445 28.656 48.594 1 58 260 SER A N 1
ATOM 2027 C CA . SER A 1 260 ? -15.531 27.688 48.438 1 58 260 SER A CA 1
ATOM 2028 C C . SER A 1 260 ? -15.633 26.75 49.625 1 58 260 SER A C 1
ATOM 2030 O O . SER A 1 260 ? -16.719 26.234 49.906 1 58 260 SER A O 1
ATOM 2032 N N . MET B 1 1 ? 28.219 -28.406 -2.109 1 20.78 1 MET B N 1
ATOM 2033 C CA . MET B 1 1 ? 27.641 -27.359 -1.275 1 20.78 1 MET B CA 1
ATOM 2034 C C . MET B 1 1 ? 27.422 -26.078 -2.084 1 20.78 1 MET B C 1
ATOM 2036 O O . MET B 1 1 ? 28.375 -25.391 -2.426 1 20.78 1 MET B O 1
ATOM 2040 N N . VAL B 1 2 ? 26.469 -26.094 -3.033 1 23.36 2 VAL B N 1
ATOM 2041 C CA . VAL B 1 2 ? 26.312 -25.031 -4.012 1 23.36 2 VAL B CA 1
ATOM 2042 C C . VAL B 1 2 ? 25.922 -23.734 -3.307 1 23.36 2 VAL B C 1
ATOM 2044 O O . VAL B 1 2 ? 24.891 -23.688 -2.623 1 23.36 2 VAL B O 1
ATOM 2047 N N . HIS B 1 3 ? 26.922 -22.984 -2.854 1 22.5 3 HIS B N 1
ATOM 2048 C CA . HIS B 1 3 ? 26.75 -21.656 -2.271 1 22.5 3 HIS B CA 1
ATOM 2049 C C . HIS B 1 3 ? 25.828 -20.797 -3.125 1 22.5 3 HIS B C 1
ATOM 2051 O O . HIS B 1 3 ? 26.156 -20.484 -4.27 1 22.5 3 HIS B O 1
ATOM 2057 N N . PHE B 1 4 ? 24.625 -21.094 -2.998 1 25.59 4 PHE B N 1
ATOM 2058 C CA . PHE B 1 4 ? 23.734 -20.156 -3.658 1 25.59 4 PHE B CA 1
ATOM 2059 C C . PHE B 1 4 ? 24.031 -18.734 -3.195 1 25.59 4 PHE B C 1
ATOM 2061 O O . PHE B 1 4 ? 24.047 -18.453 -1.994 1 25.59 4 PHE B O 1
ATOM 2068 N N . ALA B 1 5 ? 24.844 -18.016 -3.871 1 24.62 5 ALA B N 1
ATOM 2069 C CA . ALA B 1 5 ? 25.203 -16.609 -3.725 1 24.62 5 ALA B CA 1
ATOM 2070 C C . ALA B 1 5 ? 24 -15.766 -3.314 1 24.62 5 ALA B C 1
ATOM 2072 O O . ALA B 1 5 ? 22.891 -15.992 -3.791 1 24.62 5 ALA B O 1
ATOM 2073 N N . ARG B 1 6 ? 24.031 -15.273 -2.277 1 34 6 ARG B N 1
ATOM 2074 C CA . ARG B 1 6 ? 23.156 -14.25 -1.721 1 34 6 ARG B CA 1
ATOM 2075 C C . ARG B 1 6 ? 22.844 -13.172 -2.756 1 34 6 ARG B C 1
ATOM 2077 O O . ARG B 1 6 ? 23.656 -12.281 -2.988 1 34 6 ARG B O 1
ATOM 2084 N N . SER B 1 7 ? 22.406 -13.57 -3.98 1 28.98 7 SER B N 1
ATOM 2085 C CA . SER B 1 7 ? 22.078 -12.43 -4.824 1 28.98 7 SER B CA 1
ATOM 2086 C C . SER B 1 7 ? 21.156 -11.453 -4.094 1 28.98 7 SER B C 1
ATOM 2088 O O . SER B 1 7 ? 20 -11.797 -3.787 1 28.98 7 SER B O 1
ATOM 2090 N N . ASP B 1 8 ? 21.422 -10.719 -3.236 1 32.91 8 ASP B N 1
ATOM 2091 C CA . ASP B 1 8 ? 20.875 -9.445 -2.779 1 32.91 8 ASP B CA 1
ATOM 2092 C C . ASP B 1 8 ? 20.016 -8.789 -3.861 1 32.91 8 ASP B C 1
ATOM 2094 O O . ASP B 1 8 ? 19.703 -7.602 -3.777 1 32.91 8 ASP B O 1
ATOM 2098 N N . ASN B 1 9 ? 20.266 -9.102 -5.195 1 32.81 9 ASN B N 1
ATOM 2099 C CA . ASN B 1 9 ? 19.719 -8.438 -6.371 1 32.81 9 ASN B CA 1
ATOM 2100 C C . ASN B 1 9 ? 18.219 -8.188 -6.227 1 32.81 9 ASN B C 1
ATOM 2102 O O . ASN B 1 9 ? 17.578 -8.734 -5.324 1 32.81 9 ASN B O 1
ATOM 2106 N N . LEU B 1 10 ? 17.359 -8.328 -7.578 1 36.12 10 LEU B N 1
ATOM 2107 C CA . LEU B 1 10 ? 16.203 -7.832 -8.312 1 36.12 10 LEU B CA 1
ATOM 2108 C C . LEU B 1 10 ? 14.906 -8.406 -7.75 1 36.12 10 LEU B C 1
ATOM 2110 O O . LEU B 1 10 ? 14.32 -9.32 -8.336 1 36.12 10 LEU B O 1
ATOM 2114 N N . ASP B 1 11 ? 14.875 -9.102 -6.832 1 39.62 11 ASP B N 1
ATOM 2115 C CA . ASP B 1 11 ? 13.445 -9.25 -6.59 1 39.62 11 ASP B CA 1
ATOM 2116 C C . ASP B 1 11 ? 12.711 -7.926 -6.797 1 39.62 11 ASP B C 1
ATOM 2118 O O . ASP B 1 11 ? 12.516 -7.164 -5.848 1 39.62 11 ASP B O 1
ATOM 2122 N N . ILE B 1 12 ? 13.188 -7.227 -7.762 1 43.94 12 ILE B N 1
ATOM 2123 C CA . ILE B 1 12 ? 12.523 -6.027 -8.258 1 43.94 12 ILE B CA 1
ATOM 2124 C C . ILE B 1 12 ? 11.016 -6.168 -8.086 1 43.94 12 ILE B C 1
ATOM 2126 O O . ILE B 1 12 ? 10.391 -7.023 -8.719 1 43.94 12 ILE B O 1
ATOM 2130 N N . LEU B 1 13 ? 10.602 -6.09 -6.973 1 53.25 13 LEU B N 1
ATOM 2131 C CA . LEU B 1 13 ? 9.172 -5.84 -6.867 1 53.25 13 LEU B CA 1
ATOM 2132 C C . LEU B 1 13 ? 8.625 -5.246 -8.164 1 53.25 13 LEU B C 1
ATOM 2134 O O . LEU B 1 13 ? 9.141 -4.234 -8.648 1 53.25 13 LEU B O 1
ATOM 2138 N N . ARG B 1 14 ? 8.141 -6.129 -9.039 1 74.75 14 ARG B N 1
ATOM 2139 C CA . ARG B 1 14 ? 7.461 -5.613 -10.227 1 74.75 14 ARG B CA 1
ATOM 2140 C C . ARG B 1 14 ? 6.27 -4.746 -9.836 1 74.75 14 ARG B C 1
ATOM 2142 O O . ARG B 1 14 ? 5.34 -5.219 -9.18 1 74.75 14 ARG B O 1
ATOM 2149 N N . SER B 1 15 ? 6.605 -3.582 -9.703 1 84.81 15 SER B N 1
ATOM 2150 C CA . SER B 1 15 ? 5.559 -2.596 -9.445 1 84.81 15 SER B CA 1
ATOM 2151 C C . SER B 1 15 ? 4.75 -2.314 -10.711 1 84.81 15 SER B C 1
ATOM 2153 O O . SER B 1 15 ? 5.312 -2.201 -11.805 1 84.81 15 SER B O 1
ATOM 2155 N N . ARG B 1 16 ? 3.492 -2.518 -10.594 1 86.81 16 ARG B N 1
ATOM 2156 C CA . ARG B 1 16 ? 2.582 -2.23 -11.695 1 86.81 16 ARG B CA 1
ATOM 2157 C C . ARG B 1 16 ? 1.5 -1.243 -11.273 1 86.81 16 ARG B C 1
ATOM 2159 O O . ARG B 1 16 ? 0.802 -1.469 -10.281 1 86.81 16 ARG B O 1
ATOM 2166 N N . ALA B 1 17 ? 1.415 -0.172 -11.984 1 91.44 17 ALA B N 1
ATOM 2167 C CA . ALA B 1 17 ? 0.304 0.754 -11.781 1 91.44 17 ALA B CA 1
ATOM 2168 C C . ALA B 1 17 ? -1.003 0.168 -12.305 1 91.44 17 ALA B C 1
ATOM 2170 O O . ALA B 1 17 ? -1.042 -0.392 -13.398 1 91.44 17 ALA B O 1
ATOM 2171 N N . LEU B 1 18 ? -2.02 0.268 -11.508 1 92.12 18 LEU B N 1
ATOM 2172 C CA . LEU B 1 18 ? -3.283 -0.355 -11.891 1 92.12 18 LEU B CA 1
ATOM 2173 C C . LEU B 1 18 ? -4.363 0.697 -12.109 1 92.12 18 LEU B C 1
ATOM 2175 O O . LEU B 1 18 ? -5.547 0.365 -12.219 1 92.12 18 LEU B O 1
ATOM 2179 N N . GLY B 1 19 ? -4 2.018 -12.141 1 90.94 19 GLY B N 1
ATOM 2180 C CA . GLY B 1 19 ? -4.945 3.092 -12.391 1 90.94 19 GLY B CA 1
ATOM 2181 C C . GLY B 1 19 ? -5.316 3.871 -11.141 1 90.94 19 GLY B C 1
ATOM 2182 O O . GLY B 1 19 ? -4.754 3.639 -10.07 1 90.94 19 GLY B O 1
ATOM 2183 N N . ASP B 1 20 ? -6.289 4.809 -11.375 1 93.38 20 ASP B N 1
ATOM 2184 C CA . ASP B 1 20 ? -6.734 5.688 -10.297 1 93.38 20 ASP B CA 1
ATOM 2185 C C . ASP B 1 20 ? -8.125 5.293 -9.805 1 93.38 20 ASP B C 1
ATOM 2187 O O . ASP B 1 20 ? -8.953 4.816 -10.586 1 93.38 20 ASP B O 1
ATOM 2191 N N . ARG B 1 21 ? -8.242 5.422 -8.508 1 92.81 21 ARG B N 1
ATOM 2192 C CA . ARG B 1 21 ? -9.531 5.184 -7.879 1 92.81 21 ARG B CA 1
ATOM 2193 C C . ARG B 1 21 ? -9.844 6.254 -6.84 1 92.81 21 ARG B C 1
ATOM 2195 O O . ARG B 1 21 ? -8.93 6.879 -6.293 1 92.81 21 ARG B O 1
ATOM 2202 N N . ILE B 1 22 ? -11.148 6.422 -6.551 1 93.19 22 ILE B N 1
ATOM 2203 C CA . ILE B 1 22 ? -11.57 7.402 -5.559 1 93.19 22 ILE B CA 1
ATOM 2204 C C . ILE B 1 22 ? -12.008 6.691 -4.281 1 93.19 22 ILE B C 1
ATOM 2206 O O . ILE B 1 22 ? -12.672 5.652 -4.34 1 93.19 22 ILE B O 1
ATOM 2210 N N . VAL B 1 23 ? -11.586 7.203 -3.188 1 92.94 23 VAL B N 1
ATOM 2211 C CA . VAL B 1 23 ? -12.07 6.695 -1.908 1 92.94 23 VAL B CA 1
ATOM 2212 C C . VAL B 1 23 ? -13.484 7.215 -1.645 1 92.94 23 VAL B C 1
ATOM 2214 O O . VAL B 1 23 ? -13.727 8.422 -1.713 1 92.94 23 VAL B O 1
ATOM 2217 N N . ARG B 1 24 ? -14.359 6.312 -1.344 1 91.12 24 ARG B N 1
ATOM 2218 C CA . ARG B 1 24 ? -15.75 6.703 -1.134 1 91.12 24 ARG B CA 1
ATOM 2219 C C . ARG B 1 24 ? -16.234 6.293 0.253 1 91.12 24 ARG B C 1
ATOM 2221 O O . ARG B 1 24 ? -15.562 5.512 0.94 1 91.12 24 ARG B O 1
ATOM 2228 N N . SER B 1 25 ? -17.344 6.863 0.607 1 88.25 25 SER B N 1
ATOM 2229 C CA . SER B 1 25 ? -17.984 6.426 1.841 1 88.25 25 SER B CA 1
ATOM 2230 C C . SER B 1 25 ? -18.516 5.004 1.713 1 88.25 25 SER B C 1
ATOM 2232 O O . SER B 1 25 ? -19.062 4.629 0.668 1 88.25 25 SER B O 1
ATOM 2234 N N . ALA B 1 26 ? -18.234 4.145 2.695 1 79.06 26 ALA B N 1
ATOM 2235 C CA . ALA B 1 26 ? -18.75 2.771 2.684 1 79.06 26 ALA B CA 1
ATOM 2236 C C . ALA B 1 26 ? -20.234 2.729 3.031 1 79.06 26 ALA B C 1
ATOM 2238 O O . ALA B 1 26 ? -20.891 1.707 2.832 1 79.06 26 ALA B O 1
ATOM 2239 N N . GLY B 1 27 ? -20.812 3.777 3.586 1 69.5 27 GLY B N 1
ATOM 2240 C CA . GLY B 1 27 ? -22.219 3.855 3.967 1 69.5 27 GLY B CA 1
ATOM 2241 C C . GLY B 1 27 ? -22.516 5.035 4.871 1 69.5 27 GLY B C 1
ATOM 2242 O O . GLY B 1 27 ? -21.609 5.652 5.426 1 69.5 27 GLY B O 1
ATOM 2243 N N . ARG B 1 28 ? -23.781 5.543 5.008 1 62.78 28 ARG B N 1
ATOM 2244 C CA . ARG B 1 28 ? -24.281 6.766 5.625 1 62.78 28 ARG B CA 1
ATOM 2245 C C . ARG B 1 28 ? -23.906 6.824 7.102 1 62.78 28 ARG B C 1
ATOM 2247 O O . ARG B 1 28 ? -23.609 7.898 7.629 1 62.78 28 ARG B O 1
ATOM 2254 N N . ASN B 1 29 ? -23.812 5.582 7.734 1 63.94 29 ASN B N 1
ATOM 2255 C CA . ASN B 1 29 ? -23.828 5.777 9.18 1 63.94 29 ASN B CA 1
ATOM 2256 C C . ASN B 1 29 ? -22.547 5.242 9.828 1 63.94 29 ASN B C 1
ATOM 2258 O O . ASN B 1 29 ? -22.375 5.332 11.047 1 63.94 29 ASN B O 1
ATOM 2262 N N . SER B 1 30 ? -21.594 4.652 9.086 1 64.88 30 SER B N 1
ATOM 2263 C CA . SER B 1 30 ? -20.547 3.932 9.805 1 64.88 30 SER B CA 1
ATOM 2264 C C . SER B 1 30 ? -19.25 4.734 9.844 1 64.88 30 SER B C 1
ATOM 2266 O O . SER B 1 30 ? -18.328 4.41 10.602 1 64.88 30 SER B O 1
ATOM 2268 N N . GLY B 1 31 ? -19.062 5.875 9.141 1 74.88 31 GLY B N 1
ATOM 2269 C CA . GLY B 1 31 ? -17.812 6.613 9.102 1 74.88 31 GLY B CA 1
ATOM 2270 C C . GLY B 1 31 ? -16.719 5.879 8.359 1 74.88 31 GLY B C 1
ATOM 2271 O O . GLY B 1 31 ? -15.617 6.414 8.172 1 74.88 31 GLY B O 1
ATOM 2272 N N . SER B 1 32 ? -17.062 4.602 7.961 1 82.25 32 SER B N 1
ATOM 2273 C CA . SER B 1 32 ? -16.047 3.83 7.238 1 82.25 32 SER B CA 1
ATOM 2274 C C . SER B 1 32 ? -15.977 4.25 5.777 1 82.25 32 SER B C 1
ATOM 2276 O O . SER B 1 32 ? -16.906 4.859 5.25 1 82.25 32 SER B O 1
ATOM 2278 N N . ILE B 1 33 ? -14.836 4.09 5.227 1 91.69 33 ILE B N 1
ATOM 2279 C CA . ILE B 1 33 ? -14.625 4.406 3.82 1 91.69 33 ILE B CA 1
ATOM 2280 C C . ILE B 1 33 ? -14.219 3.143 3.062 1 91.69 33 ILE B C 1
ATOM 2282 O O . ILE B 1 33 ? -13.883 2.129 3.674 1 91.69 33 ILE B O 1
ATOM 2286 N N . GLU B 1 34 ? -14.469 3.213 1.764 1 93.75 34 GLU B N 1
ATOM 2287 C CA . GLU B 1 34 ? -14.141 2.066 0.922 1 93.75 34 GLU B CA 1
ATOM 2288 C C . GLU B 1 34 ? -13.516 2.51 -0.394 1 93.75 34 GLU B C 1
ATOM 2290 O O . GLU B 1 34 ? -13.656 3.666 -0.797 1 93.75 34 GLU B O 1
ATOM 2295 N N . ILE B 1 35 ? -12.773 1.672 -0.929 1 93.94 35 ILE B N 1
ATOM 2296 C CA . ILE B 1 35 ? -12.195 1.924 -2.242 1 93.94 35 ILE B CA 1
ATOM 2297 C C . ILE B 1 35 ? -12.406 0.708 -3.143 1 93.94 35 ILE B C 1
ATOM 2299 O O . ILE B 1 35 ? -12.273 -0.434 -2.693 1 93.94 35 ILE B O 1
ATOM 2303 N N . THR B 1 36 ? -12.828 0.965 -4.312 1 92.38 36 THR B N 1
ATOM 2304 C CA . THR B 1 36 ? -12.945 -0.081 -5.324 1 92.38 36 THR B CA 1
ATOM 2305 C C . THR B 1 36 ? -11.594 -0.371 -5.961 1 92.38 36 THR B C 1
ATOM 2307 O O . THR B 1 36 ? -10.891 0.549 -6.383 1 92.38 36 THR B O 1
ATOM 2310 N N . LEU B 1 37 ? -11.305 -1.584 -5.957 1 93 37 LEU B N 1
ATOM 2311 C CA . LEU B 1 37 ? -10.031 -1.987 -6.555 1 93 37 LEU B CA 1
ATOM 2312 C C . LEU B 1 37 ? -10.219 -2.389 -8.016 1 93 37 LEU B C 1
ATOM 2314 O O . LEU B 1 37 ? -11.32 -2.783 -8.414 1 93 37 LEU B O 1
ATOM 2318 N N . PRO B 1 38 ? -9.156 -2.197 -8.797 1 90.06 38 PRO B N 1
ATOM 2319 C CA . PRO B 1 38 ? -9.258 -2.564 -10.211 1 90.06 38 PRO B CA 1
ATOM 2320 C C . PRO B 1 38 ? -9.617 -4.035 -10.414 1 90.06 38 PRO B C 1
ATOM 2322 O O . PRO B 1 38 ? -9.258 -4.883 -9.594 1 90.06 38 PRO B O 1
ATOM 2325 N N . VAL B 1 39 ? -10.156 -4.359 -11.586 1 88.19 39 VAL B N 1
ATOM 2326 C CA . VAL B 1 39 ? -10.664 -5.684 -11.93 1 88.19 39 VAL B CA 1
ATOM 2327 C C . VAL B 1 39 ? -9.508 -6.688 -11.961 1 88.19 39 VAL B C 1
ATOM 2329 O O . VAL B 1 39 ? -9.695 -7.859 -11.633 1 88.19 39 VAL B O 1
ATOM 2332 N N . ARG B 1 40 ? -8.398 -6.277 -12.25 1 88.19 40 ARG B N 1
ATOM 2333 C CA . ARG B 1 40 ? -7.223 -7.145 -12.312 1 88.19 40 ARG B CA 1
ATOM 2334 C C . ARG B 1 40 ? -6.961 -7.805 -10.961 1 88.19 40 ARG B C 1
ATOM 2336 O O . ARG B 1 40 ? -6.32 -8.859 -10.891 1 88.19 40 ARG B O 1
ATOM 2343 N N . LEU B 1 41 ? -7.465 -7.16 -9.891 1 92.12 41 LEU B N 1
ATOM 2344 C CA . LEU B 1 41 ? -7.227 -7.672 -8.547 1 92.12 41 LEU B CA 1
ATOM 2345 C C . LEU B 1 41 ? -8.422 -8.484 -8.055 1 92.12 41 LEU B C 1
ATOM 2347 O O . LEU B 1 41 ? -8.516 -8.797 -6.863 1 92.12 41 LEU B O 1
ATOM 2351 N N . GLN B 1 42 ? -9.305 -8.875 -8.93 1 91.38 42 GLN B N 1
ATOM 2352 C CA . GLN B 1 42 ? -10.523 -9.594 -8.578 1 91.38 42 GLN B CA 1
ATOM 2353 C C . GLN B 1 42 ? -10.195 -10.914 -7.883 1 91.38 42 GLN B C 1
ATOM 2355 O O . GLN B 1 42 ? -10.961 -11.383 -7.039 1 91.38 42 GLN B O 1
ATOM 2360 N N . VAL B 1 43 ? -9.102 -11.461 -8.164 1 89.94 43 VAL B N 1
ATOM 2361 C CA . VAL B 1 43 ? -8.68 -12.742 -7.617 1 89.94 43 VAL B CA 1
ATOM 2362 C C . VAL B 1 43 ? -8.547 -12.641 -6.098 1 89.94 43 VAL B C 1
ATOM 2364 O O . VAL B 1 43 ? -8.547 -13.648 -5.398 1 89.94 43 VAL B O 1
ATOM 2367 N N . LEU B 1 44 ? -8.453 -11.398 -5.547 1 93.25 44 LEU B N 1
ATOM 2368 C CA . LEU B 1 44 ? -8.242 -11.188 -4.121 1 93.25 44 LEU B CA 1
ATOM 2369 C C . LEU B 1 44 ? -9.562 -11.195 -3.363 1 93.25 44 LEU B C 1
ATOM 2371 O O . LEU B 1 44 ? -9.586 -11.031 -2.141 1 93.25 44 LEU B O 1
ATOM 2375 N N . GLN B 1 45 ? -10.633 -11.367 -4.09 1 91.88 45 GLN B N 1
ATOM 2376 C CA . GLN B 1 45 ? -11.922 -11.406 -3.402 1 91.88 45 GLN B CA 1
ATOM 2377 C C . GLN B 1 45 ? -11.93 -12.477 -2.314 1 91.88 45 GLN B C 1
ATOM 2379 O O . GLN B 1 45 ? -11.539 -13.625 -2.559 1 91.88 45 GLN B O 1
ATOM 2384 N N . GLY B 1 46 ? -12.305 -12.062 -1.139 1 91.25 46 GLY B N 1
ATOM 2385 C CA . GLY B 1 46 ? -12.391 -12.992 -0.024 1 91.25 46 GLY B CA 1
ATOM 2386 C C . GLY B 1 46 ? -11.094 -13.133 0.746 1 91.25 46 GLY B C 1
ATOM 2387 O O . GLY B 1 46 ? -11.039 -13.828 1.764 1 91.25 46 GLY B O 1
ATOM 2388 N N . VAL B 1 47 ? -10.055 -12.516 0.28 1 94.12 47 VAL B N 1
ATOM 2389 C CA . VAL B 1 47 ? -8.758 -12.617 0.941 1 94.12 47 VAL B CA 1
ATOM 2390 C C . VAL B 1 47 ? -8.672 -11.586 2.062 1 94.12 47 VAL B C 1
ATOM 2392 O O . VAL B 1 47 ? -9.086 -10.438 1.894 1 94.12 47 VAL B O 1
ATOM 2395 N N . MET B 1 48 ? -8.203 -12.047 3.211 1 95.31 48 MET B N 1
ATOM 2396 C CA . MET B 1 48 ? -7.922 -11.141 4.316 1 95.31 48 MET B CA 1
ATOM 2397 C C . MET B 1 48 ? -6.68 -10.305 4.035 1 95.31 48 MET B C 1
ATOM 2399 O O . MET B 1 48 ? -5.668 -10.828 3.562 1 95.31 48 MET B O 1
ATOM 2403 N N . CYS B 1 49 ? -6.789 -8.984 4.289 1 96.31 49 CYS B N 1
ATOM 2404 C CA . CYS B 1 49 ? -5.664 -8.078 4.105 1 96.31 49 CYS B CA 1
ATOM 2405 C C . CYS B 1 49 ? -5.363 -7.312 5.387 1 96.31 49 CYS B C 1
ATOM 2407 O O . CYS B 1 49 ? -6.277 -6.805 6.039 1 96.31 49 CYS B O 1
ATOM 2409 N N . ARG B 1 50 ? -4.145 -7.262 5.754 1 96.12 50 ARG B N 1
ATOM 2410 C CA . ARG B 1 50 ? -3.711 -6.301 6.766 1 96.12 50 ARG B CA 1
ATOM 2411 C C . ARG B 1 50 ? -3.512 -4.918 6.156 1 96.12 50 ARG B C 1
ATOM 2413 O O . ARG B 1 50 ? -2.871 -4.777 5.113 1 96.12 50 ARG B O 1
ATOM 2420 N N . VAL B 1 51 ? -4.102 -3.938 6.805 1 95.19 51 VAL B N 1
ATOM 2421 C CA . VAL B 1 51 ? -3.992 -2.566 6.312 1 95.19 51 VAL B CA 1
ATOM 2422 C C . VAL B 1 51 ? -2.92 -1.819 7.102 1 95.19 51 VAL B C 1
ATOM 2424 O O . VAL B 1 51 ? -2.914 -1.85 8.336 1 95.19 51 VAL B O 1
ATOM 2427 N N . GLU B 1 52 ? -2.037 -1.193 6.367 1 94.62 52 GLU B N 1
ATOM 2428 C CA . GLU B 1 52 ? -0.943 -0.434 6.965 1 94.62 52 GLU B CA 1
ATOM 2429 C C . GLU B 1 52 ? -0.842 0.961 6.355 1 94.62 52 GLU B C 1
ATOM 2431 O O . GLU B 1 52 ? -1.003 1.13 5.145 1 94.62 52 GLU B O 1
ATOM 2436 N N . LEU B 1 53 ? -0.646 1.899 7.23 1 93.75 53 LEU B N 1
ATOM 2437 C CA . LEU B 1 53 ? -0.334 3.246 6.77 1 93.75 53 LEU B CA 1
ATOM 2438 C C . LEU B 1 53 ? 1.162 3.523 6.871 1 93.75 53 LEU B C 1
ATOM 2440 O O . LEU B 1 53 ? 1.746 3.402 7.953 1 93.75 53 LEU B O 1
ATOM 2444 N N . ARG B 1 54 ? 1.783 3.785 5.793 1 91.25 54 ARG B N 1
ATOM 2445 C CA . ARG B 1 54 ? 3.125 4.355 5.754 1 91.25 54 ARG B CA 1
ATOM 2446 C C . ARG B 1 54 ? 3.072 5.867 5.555 1 91.25 54 ARG B C 1
ATOM 2448 O O . ARG B 1 54 ? 2.93 6.344 4.426 1 91.25 54 ARG B O 1
ATOM 2455 N N . ASP B 1 55 ? 3.209 6.543 6.652 1 89.25 55 ASP B N 1
ATOM 2456 C CA . ASP B 1 55 ? 2.977 7.984 6.672 1 89.25 55 ASP B CA 1
ATOM 2457 C C . ASP B 1 55 ? 4.23 8.75 6.25 1 89.25 55 ASP B C 1
ATOM 2459 O O . ASP B 1 55 ? 5.34 8.211 6.309 1 89.25 55 ASP B O 1
ATOM 2463 N N . GLY B 1 56 ? 4.117 9.953 5.711 1 84 56 GLY B N 1
ATOM 2464 C CA . GLY B 1 56 ? 5.191 10.781 5.188 1 84 56 GLY B CA 1
ATOM 2465 C C . GLY B 1 56 ? 4.738 11.727 4.09 1 84 56 GLY B C 1
ATOM 2466 O O . GLY B 1 56 ? 3.539 11.938 3.9 1 84 56 GLY B O 1
ATOM 2467 N N . ILE B 1 57 ? 5.695 12.312 3.537 1 83.56 57 ILE B N 1
ATOM 2468 C CA . ILE B 1 57 ? 5.414 13.266 2.471 1 83.56 57 ILE B CA 1
ATOM 2469 C C . ILE B 1 57 ? 4.578 12.602 1.383 1 83.56 57 ILE B C 1
ATOM 2471 O O . ILE B 1 57 ? 3.592 13.172 0.911 1 83.56 57 ILE B O 1
ATOM 2475 N N . ALA B 1 58 ? 4.977 11.375 1.056 1 88.38 58 ALA B N 1
ATOM 2476 C CA . ALA B 1 58 ? 4.199 10.539 0.142 1 88.38 58 ALA B CA 1
ATOM 2477 C C . ALA B 1 58 ? 3.535 9.383 0.885 1 88.38 58 ALA B C 1
ATOM 2479 O O . ALA B 1 58 ? 3.959 8.234 0.76 1 88.38 58 ALA B O 1
ATOM 2480 N N . ALA B 1 59 ? 2.527 9.781 1.6 1 90.81 59 ALA B N 1
ATOM 2481 C CA . ALA B 1 59 ? 1.856 8.781 2.422 1 90.81 59 ALA B CA 1
ATOM 2482 C C . ALA B 1 59 ? 1.268 7.664 1.56 1 90.81 59 ALA B C 1
ATOM 2484 O O . ALA B 1 59 ? 0.752 7.922 0.469 1 90.81 59 ALA B O 1
ATOM 2485 N N . GLU B 1 60 ? 1.371 6.406 2.066 1 94.19 60 GLU B N 1
ATOM 2486 C CA . GLU B 1 60 ? 0.856 5.219 1.391 1 94.19 60 GLU B CA 1
ATOM 2487 C C . GLU B 1 60 ? -0.06 4.414 2.309 1 94.19 60 GLU B C 1
ATOM 2489 O O . GLU B 1 60 ? 0.223 4.262 3.5 1 94.19 60 GLU B O 1
ATOM 2494 N N . VAL B 1 61 ? -1.147 4.031 1.73 1 95.5 61 VAL B N 1
ATOM 2495 C CA . VAL B 1 61 ? -1.94 2.992 2.381 1 95.5 61 VAL B CA 1
ATOM 2496 C C . VAL B 1 61 ? -1.649 1.639 1.735 1 95.5 61 VAL B C 1
ATOM 2498 O O . VAL B 1 61 ? -1.887 1.45 0.54 1 95.5 61 VAL B O 1
ATOM 2501 N N . VAL B 1 62 ? -1.17 0.712 2.516 1 95.94 62 VAL B N 1
ATOM 2502 C CA . VAL B 1 62 ? -0.699 -0.551 1.959 1 95.94 62 VAL B CA 1
ATOM 2503 C C . VAL B 1 62 ? -1.598 -1.692 2.432 1 95.94 62 VAL B C 1
ATOM 2505 O O . VAL B 1 62 ? -1.872 -1.82 3.627 1 95.94 62 VAL B O 1
ATOM 2508 N N . LEU B 1 63 ? -2.088 -2.445 1.517 1 96.38 63 LEU B N 1
ATOM 2509 C CA . LEU B 1 63 ? -2.805 -3.686 1.79 1 96.38 63 LEU B CA 1
ATOM 2510 C C . LEU B 1 63 ? -1.882 -4.891 1.646 1 96.38 63 LEU B C 1
ATOM 2512 O O . LEU B 1 63 ? -1.243 -5.066 0.605 1 96.38 63 LEU B O 1
ATOM 2516 N N . HIS B 1 64 ? -1.817 -5.668 2.691 1 96 64 HIS B N 1
ATOM 2517 C CA . HIS B 1 64 ? -1.038 -6.898 2.697 1 96 64 HIS B CA 1
ATOM 2518 C C . HIS B 1 64 ? -1.945 -8.125 2.666 1 96 64 HIS B C 1
ATOM 2520 O O . HIS B 1 64 ? -2.396 -8.594 3.713 1 96 64 HIS B O 1
ATOM 2526 N N . PRO B 1 65 ? -2.236 -8.602 1.481 1 96.19 65 PRO B N 1
ATOM 2527 C CA . PRO B 1 65 ? -3.031 -9.836 1.457 1 96.19 65 PRO B CA 1
ATOM 2528 C C . PRO B 1 65 ? -2.357 -10.984 2.195 1 96.19 65 PRO B C 1
ATOM 2530 O O . PRO B 1 65 ? -1.14 -11.164 2.094 1 96.19 65 PRO B O 1
ATOM 2533 N N . ASP B 1 66 ? -3.127 -11.727 2.926 1 94.62 66 ASP B N 1
ATOM 2534 C CA . ASP B 1 66 ? -2.615 -12.891 3.637 1 94.62 66 ASP B CA 1
ATOM 2535 C C . ASP B 1 66 ? -2.68 -14.141 2.762 1 94.62 66 ASP B C 1
ATOM 2537 O O . ASP B 1 66 ? -3.746 -14.734 2.598 1 94.62 66 ASP B O 1
ATOM 2541 N N . PHE B 1 67 ? -1.523 -14.539 2.338 1 93.06 67 PHE B N 1
ATOM 2542 C CA . PHE B 1 67 ? -1.467 -15.703 1.452 1 93.06 67 PHE B CA 1
ATOM 2543 C C . PHE B 1 67 ? -0.998 -16.938 2.209 1 93.06 67 PHE B C 1
ATOM 2545 O O . PHE B 1 67 ? -0.784 -18 1.609 1 93.06 67 PHE B O 1
ATOM 2552 N N . SER B 1 68 ? -0.917 -16.906 3.496 1 90.5 68 SER B N 1
ATOM 2553 C CA . SER B 1 68 ? -0.39 -18 4.301 1 90.5 68 SER B CA 1
ATOM 2554 C C . SER B 1 68 ? -1.218 -19.266 4.121 1 90.5 68 SER B C 1
ATOM 2556 O O . SER B 1 68 ? -0.667 -20.359 3.998 1 90.5 68 SER B O 1
ATOM 2558 N N . PRO B 1 69 ? -2.512 -19.156 3.975 1 89.62 69 PRO B N 1
ATOM 2559 C CA . PRO B 1 69 ? -3.305 -20.375 3.814 1 89.62 69 PRO B CA 1
ATOM 2560 C C . PRO B 1 69 ? -3.062 -21.062 2.473 1 89.62 69 PRO B C 1
ATOM 2562 O O . PRO B 1 69 ? -3.365 -22.25 2.318 1 89.62 69 PRO B O 1
ATOM 2565 N N . LEU B 1 70 ? -2.574 -20.328 1.544 1 92.06 70 LEU B N 1
ATOM 2566 C CA . LEU B 1 70 ? -2.416 -20.859 0.195 1 92.06 70 LEU B CA 1
ATOM 2567 C C . LEU B 1 70 ? -1.228 -21.812 0.122 1 92.06 70 LEU B C 1
ATOM 2569 O O . LEU B 1 70 ? -1.11 -22.594 -0.823 1 92.06 70 LEU B O 1
ATOM 2573 N N . LEU B 1 71 ? -0.333 -21.75 1.109 1 90.25 71 LEU B N 1
ATOM 2574 C CA . LEU B 1 71 ? 0.821 -22.641 1.152 1 90.25 71 LEU B CA 1
ATOM 2575 C C . LEU B 1 71 ? 0.38 -24.094 1.26 1 90.25 71 LEU B C 1
ATOM 2577 O O . LEU B 1 71 ? 1.056 -25 0.75 1 90.25 71 LEU B O 1
ATOM 2581 N N . LEU B 1 72 ? -0.79 -24.297 1.821 1 90.62 72 LEU B N 1
ATOM 2582 C CA . LEU B 1 72 ? -1.323 -25.641 1.964 1 90.62 72 LEU B CA 1
ATOM 2583 C C . LEU B 1 72 ? -1.666 -26.234 0.603 1 90.62 72 LEU B C 1
ATOM 2585 O O . LEU B 1 72 ? -1.546 -27.453 0.402 1 90.62 72 LEU B O 1
ATOM 2589 N N . ILE B 1 73 ? -2.111 -25.406 -0.28 1 93 73 ILE B N 1
ATOM 2590 C CA . ILE B 1 73 ? -2.451 -25.859 -1.625 1 93 73 ILE B CA 1
ATOM 2591 C C . ILE B 1 73 ? -1.185 -26.281 -2.359 1 93 73 ILE B C 1
ATOM 2593 O O . ILE B 1 73 ? -1.154 -27.344 -2.988 1 93 73 ILE B O 1
ATOM 2597 N N . PHE B 1 74 ? -0.133 -25.531 -2.213 1 95.38 74 PHE B N 1
ATOM 2598 C CA . PHE B 1 74 ? 1.141 -25.875 -2.832 1 95.38 74 PHE B CA 1
ATOM 2599 C C . PHE B 1 74 ? 1.694 -27.172 -2.246 1 95.38 74 PHE B C 1
ATOM 2601 O O . PHE B 1 74 ? 2.156 -28.047 -2.982 1 95.38 74 PHE B O 1
ATOM 2608 N N . ASP B 1 75 ? 1.547 -27.281 -0.979 1 95.69 75 ASP B N 1
ATOM 2609 C CA . ASP B 1 75 ? 2.008 -28.5 -0.299 1 95.69 75 ASP B CA 1
ATOM 2610 C C . ASP B 1 75 ? 1.25 -29.719 -0.792 1 95.69 75 ASP B C 1
ATOM 2612 O O . ASP B 1 75 ? 1.844 -30.781 -0.99 1 95.69 75 ASP B O 1
ATOM 2616 N N . ARG B 1 76 ? 0.016 -29.578 -0.955 1 95.44 76 ARG B N 1
ATOM 2617 C CA . ARG B 1 76 ? -0.815 -30.688 -1.403 1 95.44 76 ARG B CA 1
ATOM 2618 C C . ARG B 1 76 ? -0.419 -31.141 -2.807 1 95.44 76 ARG B C 1
ATOM 2620 O O . ARG B 1 76 ? -0.26 -32.344 -3.059 1 95.44 76 ARG B O 1
ATOM 2627 N N . VAL B 1 77 ? -0.275 -30.188 -3.67 1 96.25 77 VAL B N 1
ATOM 2628 C CA . VAL B 1 77 ? 0.107 -30.531 -5.035 1 96.25 77 VAL B CA 1
ATOM 2629 C C . VAL B 1 77 ? 1.485 -31.188 -5.039 1 96.25 77 VAL B C 1
ATOM 2631 O O . VAL B 1 77 ? 1.704 -32.188 -5.73 1 96.25 77 VAL B O 1
ATOM 2634 N N . TRP B 1 78 ? 2.389 -30.641 -4.277 1 97.94 78 TRP B N 1
ATOM 2635 C CA . TRP B 1 78 ? 3.725 -31.219 -4.188 1 97.94 78 TRP B CA 1
ATOM 2636 C C . TRP B 1 78 ? 3.664 -32.656 -3.678 1 97.94 78 TRP B C 1
ATOM 2638 O O . TRP B 1 78 ? 4.375 -33.531 -4.18 1 97.94 78 TRP B O 1
ATOM 2648 N N . SER B 1 79 ? 2.816 -32.844 -2.707 1 97.25 79 SER B N 1
ATOM 2649 C CA . SER B 1 79 ? 2.668 -34.188 -2.152 1 97.25 79 SER B CA 1
ATOM 2650 C C . SER B 1 79 ? 2.189 -35.188 -3.213 1 97.25 79 SER B C 1
ATOM 2652 O O . SER B 1 79 ? 2.658 -36.312 -3.266 1 97.25 79 SER B O 1
ATOM 2654 N N . LEU B 1 80 ? 1.252 -34.781 -4.012 1 96.69 80 LEU B N 1
ATOM 2655 C CA . LEU B 1 80 ? 0.771 -35.594 -5.102 1 96.69 80 LEU B CA 1
ATOM 2656 C C . LEU B 1 80 ? 1.896 -35.906 -6.082 1 96.69 80 LEU B C 1
ATOM 2658 O O . LEU B 1 80 ? 2.057 -37.062 -6.504 1 96.69 80 LEU B O 1
ATOM 2662 N N . LEU B 1 81 ? 2.668 -34.938 -6.41 1 97.62 81 LEU B N 1
ATOM 2663 C CA . LEU B 1 81 ? 3.789 -35.125 -7.328 1 97.62 81 LEU B CA 1
ATOM 2664 C C . LEU B 1 81 ? 4.836 -36.062 -6.734 1 97.62 81 LEU B C 1
ATOM 2666 O O . LEU B 1 81 ? 5.348 -36.938 -7.43 1 97.62 81 LEU B O 1
ATOM 2670 N N . LYS B 1 82 ? 5.141 -35.781 -5.48 1 97.56 82 LYS B N 1
ATOM 2671 C CA . LYS B 1 82 ? 6.105 -36.625 -4.773 1 97.56 82 LYS B CA 1
ATOM 2672 C C . LYS B 1 82 ? 5.684 -38.094 -4.809 1 97.56 82 LYS B C 1
ATOM 2674 O O . LYS B 1 82 ? 6.508 -38.969 -5.07 1 97.56 82 LYS B O 1
ATOM 2679 N N . GLN B 1 83 ? 4.438 -38.281 -4.602 1 95.56 83 GLN B N 1
ATOM 2680 C CA . GLN B 1 83 ? 3.898 -39.656 -4.641 1 95.56 83 GLN B CA 1
ATOM 2681 C C . GLN B 1 83 ? 4.004 -40.25 -6.043 1 95.56 83 GLN B C 1
ATOM 2683 O O . GLN B 1 83 ? 4.316 -41.438 -6.203 1 95.56 83 GLN B O 1
ATOM 2688 N N . SER B 1 84 ? 3.732 -39.438 -6.996 1 95.56 84 SER B N 1
ATOM 2689 C CA . SER B 1 84 ? 3.727 -39.906 -8.375 1 95.56 84 SER B CA 1
ATOM 2690 C C . SER B 1 84 ? 5.141 -40.219 -8.859 1 95.56 84 SER B C 1
ATOM 2692 O O . SER B 1 84 ? 5.324 -41 -9.789 1 95.56 84 SER B O 1
ATOM 2694 N N . LEU B 1 85 ? 6.148 -39.656 -8.273 1 96.56 85 LEU B N 1
ATOM 2695 C CA . LEU B 1 85 ? 7.531 -39.844 -8.703 1 96.56 85 LEU B CA 1
ATOM 2696 C C . LEU B 1 85 ? 8.289 -40.781 -7.781 1 96.56 85 LEU B C 1
ATOM 2698 O O . LEU B 1 85 ? 9.508 -40.938 -7.898 1 96.56 85 LEU B O 1
ATOM 2702 N N . LYS B 1 86 ? 7.562 -41.344 -6.945 1 94.88 86 LYS B N 1
ATOM 2703 C CA . LYS B 1 86 ? 8.172 -42.188 -5.922 1 94.88 86 LYS B CA 1
ATOM 2704 C C . LYS B 1 86 ? 8.969 -43.312 -6.559 1 94.88 86 LYS B C 1
ATOM 2706 O O . LYS B 1 86 ? 9.984 -43.75 -6.004 1 94.88 86 LYS B O 1
ATOM 2711 N N . THR B 1 87 ? 8.555 -43.812 -7.707 1 94.5 87 THR B N 1
ATOM 2712 C CA . THR B 1 87 ? 9.227 -44.906 -8.383 1 94.5 87 THR B CA 1
ATOM 2713 C C . THR B 1 87 ? 10.539 -44.469 -9.016 1 94.5 87 THR B C 1
ATOM 2715 O O . THR B 1 87 ? 11.406 -45.281 -9.32 1 94.5 87 THR B O 1
ATOM 2718 N N . VAL B 1 88 ? 10.695 -43.281 -9.281 1 95.62 88 VAL B N 1
ATOM 2719 C CA . VAL B 1 88 ? 11.938 -42.75 -9.805 1 95.62 88 VAL B CA 1
ATOM 2720 C C . VAL B 1 88 ? 12.906 -42.438 -8.664 1 95.62 88 VAL B C 1
ATOM 2722 O O . VAL B 1 88 ? 13.961 -43.094 -8.562 1 95.62 88 VAL B O 1
ATOM 2725 N N . ASP B 1 89 ? 12.594 -41.531 -7.852 1 96.06 89 ASP B N 1
ATOM 2726 C CA . ASP B 1 89 ? 13.352 -41.188 -6.645 1 96.06 89 ASP B CA 1
ATOM 2727 C C . ASP B 1 89 ? 12.57 -40.219 -5.773 1 96.06 89 ASP B C 1
ATOM 2729 O O . ASP B 1 89 ? 11.508 -39.75 -6.164 1 96.06 89 ASP B O 1
ATOM 2733 N N . ASP B 1 90 ? 13.148 -39.938 -4.609 1 96.81 90 ASP B N 1
ATOM 2734 C CA . ASP B 1 90 ? 12.547 -38.969 -3.697 1 96.81 90 ASP B CA 1
ATOM 2735 C C . ASP B 1 90 ? 12.922 -37.531 -4.09 1 96.81 90 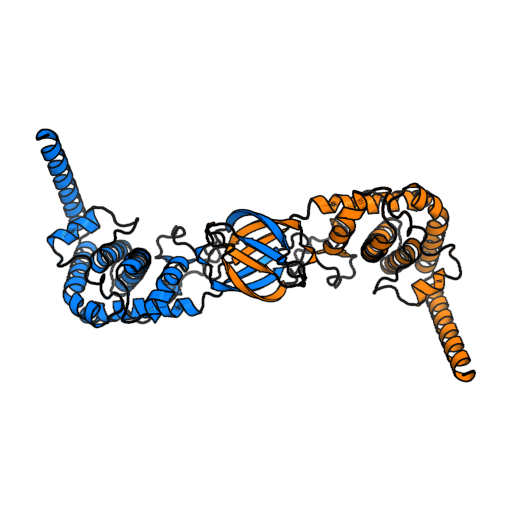ASP B C 1
ATOM 2737 O O . ASP B 1 90 ? 14.094 -37.25 -4.316 1 96.81 90 ASP B O 1
ATOM 2741 N N . ILE B 1 91 ? 11.906 -36.688 -4.195 1 97.62 91 ILE B N 1
ATOM 2742 C CA . ILE B 1 91 ? 12.188 -35.312 -4.617 1 97.62 91 ILE B CA 1
ATOM 2743 C C . ILE B 1 91 ? 12.203 -34.406 -3.4 1 97.62 91 ILE B C 1
ATOM 2745 O O . ILE B 1 91 ? 12.305 -33.188 -3.541 1 97.62 91 ILE B O 1
ATOM 2749 N N . GLY B 1 92 ? 12.094 -34.906 -2.191 1 97.75 92 GLY B N 1
ATOM 2750 C CA . GLY B 1 92 ? 12.148 -34.125 -0.965 1 97.75 92 GLY B CA 1
ATOM 2751 C C . GLY B 1 92 ? 10.852 -33.375 -0.67 1 97.75 92 GLY B C 1
ATOM 2752 O O . GLY B 1 92 ? 9.797 -33.75 -1.205 1 97.75 92 GLY B O 1
ATOM 2753 N N . GLU B 1 93 ? 10.961 -32.344 0.244 1 97.38 93 GLU B N 1
ATOM 2754 C CA . GLU B 1 93 ? 9.789 -31.578 0.677 1 97.38 93 GLU B CA 1
ATOM 2755 C C . GLU B 1 93 ? 9.656 -30.281 -0.104 1 97.38 93 GLU B C 1
ATOM 2757 O O . GLU B 1 93 ? 10.633 -29.781 -0.674 1 97.38 93 GLU B O 1
ATOM 2762 N N . PHE B 1 94 ? 8.43 -29.891 -0.143 1 96.69 94 PHE B N 1
ATOM 2763 C CA . PHE B 1 94 ? 8.164 -28.609 -0.784 1 96.69 94 PHE B CA 1
ATOM 2764 C C . PHE B 1 94 ? 8.953 -27.484 -0.114 1 96.69 94 PHE B C 1
ATOM 2766 O O . PHE B 1 94 ? 9 -27.406 1.115 1 96.69 94 PHE B O 1
ATOM 2773 N N . TRP B 1 95 ? 9.617 -26.688 -0.934 1 95 95 TRP B N 1
ATOM 2774 C CA . TRP B 1 95 ? 10.344 -25.516 -0.458 1 95 95 TRP B CA 1
ATOM 2775 C C . TRP B 1 95 ? 10.055 -24.297 -1.338 1 95 95 TRP B C 1
ATOM 2777 O O . TRP B 1 95 ? 10.383 -24.297 -2.529 1 95 95 TRP B O 1
ATOM 2787 N N . GLU B 1 96 ? 9.531 -23.25 -0.732 1 90.81 96 GLU B N 1
ATOM 2788 C CA . GLU B 1 96 ? 9.109 -22.078 -1.479 1 90.81 96 GLU B CA 1
ATOM 2789 C C . GLU B 1 96 ? 10.297 -21.375 -2.133 1 90.81 96 GLU B C 1
ATOM 2791 O O . GLU B 1 96 ? 10.148 -20.703 -3.156 1 90.81 96 GLU B O 1
ATOM 2796 N N . GLY B 1 97 ? 11.453 -21.547 -1.635 1 88.62 97 GLY B N 1
ATOM 2797 C CA . GLY B 1 97 ? 12.664 -20.906 -2.133 1 88.62 97 GLY B CA 1
ATOM 2798 C C . GLY B 1 97 ? 13.07 -21.391 -3.514 1 88.62 97 GLY B C 1
ATOM 2799 O O . GLY B 1 97 ? 13.883 -20.766 -4.184 1 88.62 97 GLY B O 1
ATOM 2800 N N . ASP B 1 98 ? 12.469 -22.453 -3.977 1 92.5 98 ASP B N 1
ATOM 2801 C CA . ASP B 1 98 ? 12.789 -23 -5.293 1 92.5 98 ASP B CA 1
ATOM 2802 C C . ASP B 1 98 ? 12.055 -22.234 -6.395 1 92.5 98 ASP B C 1
ATOM 2804 O O . ASP B 1 98 ? 12.336 -22.422 -7.578 1 92.5 98 ASP B O 1
ATOM 2808 N N . TYR B 1 99 ? 11.141 -21.328 -5.883 1 92.12 99 TYR B N 1
ATOM 2809 C CA . TYR B 1 99 ? 10.242 -20.703 -6.848 1 92.12 99 TYR B CA 1
ATOM 2810 C C . TYR B 1 99 ? 10.289 -19.188 -6.734 1 92.12 99 TYR B C 1
ATOM 2812 O O . TYR B 1 99 ? 10.75 -18.641 -5.723 1 92.12 99 TYR B O 1
ATOM 2820 N N . VAL B 1 100 ? 9.938 -18.578 -7.82 1 87.81 100 VAL B N 1
ATOM 2821 C CA . VAL B 1 100 ? 9.539 -17.188 -7.75 1 87.81 100 VAL B CA 1
ATOM 2822 C C . VAL B 1 100 ? 8.047 -17.078 -7.438 1 87.81 100 VAL B C 1
ATOM 2824 O O . VAL B 1 100 ? 7.211 -17.578 -8.203 1 87.81 100 VAL B O 1
ATOM 2827 N N . LEU B 1 101 ? 7.801 -16.484 -6.293 1 90.25 101 LEU B N 1
ATOM 2828 C CA . LEU B 1 101 ? 6.406 -16.344 -5.883 1 90.25 101 LEU B CA 1
ATOM 2829 C C . LEU B 1 101 ? 5.887 -14.945 -6.18 1 90.25 101 LEU B C 1
ATOM 2831 O O . LEU B 1 101 ? 6.621 -13.969 -6.047 1 90.25 101 LEU B O 1
ATOM 2835 N N . GLY B 1 102 ? 4.656 -14.836 -6.543 1 89.62 102 GLY B N 1
ATOM 2836 C CA . GLY B 1 102 ? 3.938 -13.594 -6.793 1 89.62 102 GLY B CA 1
ATOM 2837 C C . GLY B 1 102 ? 2.439 -13.789 -6.93 1 89.62 102 GLY B C 1
ATOM 2838 O O . GLY B 1 102 ? 1.947 -14.922 -6.875 1 89.62 102 GLY B O 1
ATOM 2839 N N . LEU B 1 103 ? 1.783 -12.703 -7 1 92.5 103 LEU B N 1
ATOM 2840 C CA . LEU B 1 103 ? 0.337 -12.797 -7.164 1 92.5 103 LEU B CA 1
ATOM 2841 C C . LEU B 1 103 ? -0.02 -13.336 -8.547 1 92.5 103 LEU B C 1
ATOM 2843 O O . LEU B 1 103 ? -0.852 -14.242 -8.664 1 92.5 103 LEU B O 1
ATOM 2847 N N . PHE B 1 104 ? 0.699 -12.82 -9.578 1 88.06 104 PHE B N 1
ATOM 2848 C CA . PHE B 1 104 ? 0.352 -13.219 -10.938 1 88.06 104 PHE B CA 1
ATOM 2849 C C . PHE B 1 104 ? 1.512 -13.961 -11.602 1 88.06 104 PHE B C 1
ATOM 2851 O O . PHE B 1 104 ? 2.672 -13.742 -11.242 1 88.06 104 PHE B O 1
ATOM 2858 N N . PRO B 1 105 ? 1.218 -14.859 -12.531 1 77.06 105 PRO B N 1
ATOM 2859 C CA . PRO B 1 105 ? 2.234 -15.719 -13.148 1 77.06 105 PRO B CA 1
ATOM 2860 C C . PRO B 1 105 ? 3.172 -14.945 -14.07 1 77.06 105 PRO B C 1
ATOM 2862 O O . PRO B 1 105 ? 4.258 -15.43 -14.406 1 77.06 105 PRO B O 1
ATOM 2865 N N . GLU B 1 106 ? 2.836 -13.875 -14.656 1 66.19 106 GLU B N 1
ATOM 2866 C CA . GLU B 1 106 ? 3.607 -13.211 -15.703 1 66.19 106 GLU B CA 1
ATOM 2867 C C . GLU B 1 106 ? 5.008 -12.859 -15.211 1 66.19 106 GLU B C 1
ATOM 2869 O O . GLU B 1 106 ? 5.84 -12.375 -15.984 1 66.19 106 GLU B O 1
ATOM 2874 N N . MET B 1 107 ? 5.406 -13.289 -14.141 1 53.28 107 MET B N 1
ATOM 2875 C CA . MET B 1 107 ? 6.625 -12.703 -13.602 1 53.28 107 MET B CA 1
ATOM 2876 C C . MET B 1 107 ? 7.855 -13.477 -14.07 1 53.28 107 MET B C 1
ATOM 2878 O O . MET B 1 107 ? 8.977 -13.188 -13.648 1 53.28 107 MET B O 1
ATOM 2882 N N . SER B 1 108 ? 7.855 -14.539 -14.922 1 52.69 108 SER B N 1
ATOM 2883 C CA . SER B 1 108 ? 9.008 -15.438 -14.938 1 52.69 108 SER B CA 1
ATOM 2884 C C . SER B 1 108 ? 10.141 -14.867 -15.781 1 52.69 108 SER B C 1
ATOM 2886 O O . SER B 1 108 ? 10.094 -14.922 -17.016 1 52.69 108 SER B O 1
ATOM 2888 N N . GLN B 1 109 ? 10.648 -13.727 -15.469 1 50.28 109 GLN B N 1
ATOM 2889 C CA . GLN B 1 109 ? 11.734 -13.352 -16.375 1 50.28 109 GLN B CA 1
ATOM 2890 C C . GLN B 1 109 ? 12.992 -14.172 -16.078 1 50.28 109 GLN B C 1
ATOM 2892 O O . GLN B 1 109 ? 13.938 -14.164 -16.875 1 50.28 109 GLN B O 1
ATOM 2897 N N . SER B 1 110 ? 13.039 -14.805 -14.977 1 54.38 110 SER B N 1
ATOM 2898 C CA . SER B 1 110 ? 14.375 -15.234 -14.578 1 54.38 110 SER B CA 1
ATOM 2899 C C . SER B 1 110 ? 14.594 -16.703 -14.898 1 54.38 110 SER B C 1
ATOM 2901 O O . SER B 1 110 ? 15.602 -17.297 -14.5 1 54.38 110 SER B O 1
ATOM 2903 N N . GLY B 1 111 ? 13.711 -17.359 -15.719 1 66.31 111 GLY B N 1
ATOM 2904 C CA . GLY B 1 111 ? 13.93 -18.766 -16 1 66.31 111 GLY B CA 1
ATOM 2905 C C . GLY B 1 111 ? 13.57 -19.672 -14.828 1 66.31 111 GLY B C 1
ATOM 2906 O O . GLY B 1 111 ? 13.609 -20.891 -14.953 1 66.31 111 GLY B O 1
ATOM 2907 N N . ARG B 1 112 ? 13.312 -19.094 -13.672 1 80.81 112 ARG B N 1
ATOM 2908 C CA . ARG B 1 112 ? 12.891 -19.891 -12.523 1 80.81 112 ARG B CA 1
ATOM 2909 C C . ARG B 1 112 ? 11.398 -20.188 -12.578 1 80.81 112 ARG B C 1
ATOM 2911 O O . ARG B 1 112 ? 10.609 -19.391 -13.086 1 80.81 112 ARG B O 1
ATOM 2918 N N . PRO B 1 113 ? 11.141 -21.391 -12.094 1 90.12 113 PRO B N 1
ATOM 2919 C CA . PRO B 1 113 ? 9.711 -21.719 -12.062 1 90.12 113 PRO B CA 1
ATOM 2920 C C . PRO B 1 113 ? 8.906 -20.75 -11.195 1 90.12 113 PRO B C 1
ATOM 2922 O O . PRO B 1 113 ? 9.406 -20.266 -10.172 1 90.12 113 PRO B O 1
ATOM 2925 N N . ILE B 1 114 ? 7.719 -20.484 -11.625 1 90.06 114 ILE B N 1
ATOM 2926 C CA . ILE B 1 114 ? 6.879 -19.484 -10.961 1 90.06 114 ILE B CA 1
ATOM 2927 C C . ILE B 1 114 ? 5.688 -20.188 -10.297 1 90.06 114 ILE B C 1
ATOM 2929 O O . ILE B 1 114 ? 5.078 -21.078 -10.891 1 90.06 114 ILE B O 1
ATOM 2933 N N . LEU B 1 115 ? 5.453 -19.797 -9.125 1 93.31 115 LEU B N 1
ATOM 2934 C CA . LEU B 1 115 ? 4.195 -20.141 -8.461 1 93.31 115 LEU B CA 1
ATOM 2935 C C . LEU B 1 115 ? 3.375 -18.891 -8.188 1 93.31 115 LEU B C 1
ATOM 2937 O O . LEU B 1 115 ? 3.818 -18 -7.453 1 93.31 115 LEU B O 1
ATOM 2941 N N . ALA B 1 116 ? 2.254 -18.844 -8.719 1 92.62 116 ALA B N 1
ATOM 2942 C CA . ALA B 1 116 ? 1.396 -17.672 -8.594 1 92.62 116 ALA B CA 1
ATOM 2943 C C . ALA B 1 116 ? 0.334 -17.891 -7.516 1 92.62 116 ALA B C 1
ATOM 2945 O O . ALA B 1 116 ? -0.361 -18.906 -7.516 1 92.62 116 ALA B O 1
ATOM 2946 N N . TYR B 1 117 ? 0.142 -16.906 -6.625 1 94.19 117 TYR B N 1
ATOM 2947 C CA . TYR B 1 117 ? -0.904 -16.984 -5.613 1 94.19 117 TYR B CA 1
ATOM 2948 C C . TYR B 1 117 ? -2.285 -17 -6.254 1 94.19 117 TYR B C 1
ATOM 2950 O O . TYR B 1 117 ? -3.213 -17.625 -5.738 1 94.19 117 TYR B O 1
ATOM 2958 N N . ALA B 1 118 ? -2.393 -16.344 -7.383 1 92.81 118 ALA B N 1
ATOM 2959 C CA . ALA B 1 118 ? -3.666 -16.312 -8.094 1 92.81 118 ALA B CA 1
ATOM 2960 C C . ALA B 1 118 ? -4.109 -17.734 -8.469 1 92.81 118 ALA B C 1
ATOM 2962 O O . ALA B 1 118 ? -5.297 -18.062 -8.391 1 92.81 118 ALA B O 1
ATOM 2963 N N . ASP B 1 119 ? -3.211 -18.516 -8.844 1 93 119 ASP B N 1
ATOM 2964 C CA . ASP B 1 119 ? -3.533 -19.906 -9.188 1 93 119 ASP B CA 1
ATOM 2965 C C . ASP B 1 119 ? -3.969 -20.688 -7.949 1 93 119 ASP B C 1
ATOM 2967 O O . ASP B 1 119 ? -4.941 -21.438 -8 1 93 119 ASP B O 1
ATOM 2971 N N . ALA B 1 120 ? -3.273 -20.5 -6.891 1 94 120 ALA B N 1
ATOM 2972 C CA . ALA B 1 120 ? -3.639 -21.172 -5.648 1 94 120 ALA B CA 1
ATOM 2973 C C . ALA B 1 120 ? -5.012 -20.719 -5.164 1 94 120 ALA B C 1
ATOM 2975 O O . ALA B 1 120 ? -5.812 -21.531 -4.695 1 94 120 ALA B O 1
ATOM 2976 N N . LEU B 1 121 ? -5.262 -19.469 -5.301 1 92.38 121 LEU B N 1
ATOM 2977 C CA . LEU B 1 121 ? -6.551 -18.922 -4.887 1 92.38 121 LEU B CA 1
ATOM 2978 C C . LEU B 1 121 ? -7.684 -19.547 -5.699 1 92.38 121 LEU B C 1
ATOM 2980 O O . LEU B 1 121 ? -8.766 -19.812 -5.168 1 92.38 121 LEU B O 1
ATOM 2984 N N . ALA B 1 122 ? -7.43 -19.734 -6.922 1 90.69 122 ALA B N 1
ATOM 2985 C CA . ALA B 1 122 ? -8.438 -20.328 -7.797 1 90.69 122 ALA B CA 1
ATOM 2986 C C . ALA B 1 122 ? -8.758 -21.75 -7.371 1 90.69 122 ALA B C 1
ATOM 2988 O O . ALA B 1 122 ? -9.859 -22.25 -7.617 1 90.69 122 ALA B O 1
ATOM 2989 N N . LEU B 1 123 ? -7.855 -22.375 -6.715 1 90.94 123 LEU B N 1
ATOM 2990 C CA . LEU B 1 123 ? -7.996 -23.781 -6.352 1 90.94 123 LEU B CA 1
ATOM 2991 C C . LEU B 1 123 ? -8.523 -23.922 -4.93 1 90.94 123 LEU B C 1
ATOM 2993 O O . LEU B 1 123 ? -8.883 -25.016 -4.504 1 90.94 123 LEU B O 1
ATOM 2997 N N . LYS B 1 124 ? -8.508 -22.906 -4.199 1 85.44 124 LYS B N 1
ATOM 2998 C CA . LYS B 1 124 ? -8.758 -22.953 -2.76 1 85.44 124 LYS B CA 1
ATOM 2999 C C . LYS B 1 124 ? -10.07 -23.656 -2.451 1 85.44 124 LYS B C 1
ATOM 3001 O O . LYS B 1 124 ? -10.133 -24.5 -1.553 1 85.44 124 LYS B O 1
ATOM 3006 N N . ASP B 1 125 ? -11.117 -23.375 -3.197 1 78.56 125 ASP B N 1
ATOM 3007 C CA . ASP B 1 125 ? -12.43 -23.953 -2.9 1 78.56 125 ASP B CA 1
ATOM 3008 C C . ASP B 1 125 ? -12.523 -25.391 -3.408 1 78.56 125 ASP B C 1
ATOM 3010 O O . ASP B 1 125 ? -13.359 -26.172 -2.943 1 78.56 125 ASP B O 1
ATOM 3014 N N . SER B 1 126 ? -11.695 -25.719 -4.332 1 77.56 126 SER B N 1
ATOM 3015 C CA . SER B 1 126 ? -11.734 -27.062 -4.906 1 77.56 126 SER B CA 1
ATOM 3016 C C . SER B 1 126 ? -11.133 -28.078 -3.951 1 77.56 126 SER B C 1
ATOM 3018 O O . SER B 1 126 ? -11.445 -29.266 -4.023 1 77.56 126 SER B O 1
ATOM 3020 N N . LEU B 1 127 ? -10.234 -27.609 -3.115 1 67.62 127 LEU B N 1
ATOM 3021 C CA . LEU B 1 127 ? -9.602 -28.516 -2.164 1 67.62 127 LEU B CA 1
ATOM 3022 C C . LEU B 1 127 ? -10.578 -28.906 -1.059 1 67.62 127 LEU B C 1
ATOM 3024 O O . LEU B 1 127 ? -10.523 -30.031 -0.547 1 67.62 127 LEU B O 1
ATOM 3028 N N . SER B 1 128 ? -11.383 -27.844 -0.554 1 59.81 128 SER B N 1
ATOM 3029 C CA . SER B 1 128 ? -12.328 -28.141 0.52 1 59.81 128 SER B CA 1
ATOM 3030 C C . SER B 1 128 ? -13.398 -29.109 0.063 1 59.81 128 SER B C 1
ATOM 3032 O O . SER B 1 128 ? -13.961 -29.859 0.876 1 59.81 128 SER B O 1
ATOM 3034 N N . ASP B 1 129 ? -13.773 -29.078 -1.23 1 55.94 129 ASP B N 1
ATOM 3035 C CA . ASP B 1 129 ? -14.805 -30 -1.714 1 55.94 129 ASP B CA 1
ATOM 3036 C C . ASP B 1 129 ? -14.188 -31.312 -2.178 1 55.94 129 ASP B C 1
ATOM 3038 O O . ASP B 1 129 ? -14.406 -31.75 -3.311 1 55.94 129 ASP B O 1
ATOM 3042 N N . PHE B 1 130 ? -13.32 -31.75 -1.526 1 43.91 130 PHE B N 1
ATOM 3043 C CA . PHE B 1 130 ? -12.719 -33.062 -1.72 1 43.91 130 PHE B CA 1
ATOM 3044 C C . PHE B 1 130 ? -13.797 -34.125 -1.858 1 43.91 130 PHE B C 1
ATOM 3046 O O . PHE B 1 130 ? -14.672 -34.25 -0.999 1 43.91 130 PHE B O 1
ATOM 3053 N N . GLY B 1 131 ? -14.172 -34.531 -3.215 1 46.25 131 GLY B N 1
ATOM 3054 C CA . GLY B 1 131 ? -15.148 -35.531 -3.646 1 46.25 131 GLY B CA 1
ATOM 3055 C C . GLY B 1 131 ? -16.297 -34.938 -4.441 1 46.25 131 GLY B C 1
ATOM 3056 O O . GLY B 1 131 ? -17.094 -35.65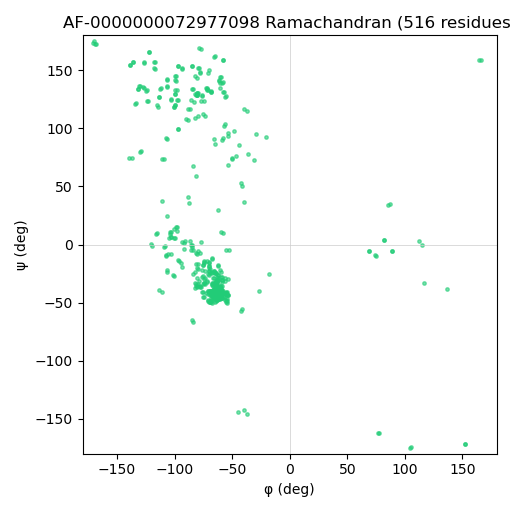6 -5.031 1 46.25 131 GLY B O 1
ATOM 3057 N N . LYS B 1 132 ? -16.625 -33.844 -4.133 1 46.41 132 LYS B N 1
ATOM 3058 C CA . LYS B 1 132 ? -17.812 -33.406 -4.855 1 46.41 132 LYS B CA 1
ATOM 3059 C C . LYS B 1 132 ? -17.453 -32.375 -5.918 1 46.41 132 LYS B C 1
ATOM 3061 O O . LYS B 1 132 ? -18.219 -31.422 -6.148 1 46.41 132 LYS B O 1
ATOM 3066 N N . VAL B 1 133 ? -16.219 -32.438 -6.328 1 42.62 133 VAL B N 1
ATOM 3067 C CA . VAL B 1 133 ? -16.062 -31.406 -7.352 1 42.62 133 VAL B CA 1
ATOM 3068 C C . VAL B 1 133 ? -17.094 -31.609 -8.461 1 42.62 133 VAL B C 1
ATOM 3070 O O . VAL B 1 133 ? -17.109 -32.656 -9.109 1 42.62 133 VAL B O 1
ATOM 3073 N N . LYS B 1 134 ? -18.047 -30.891 -8.484 1 43.91 134 LYS B N 1
ATOM 3074 C CA . LYS B 1 134 ? -18.984 -30.922 -9.609 1 43.91 134 LYS B CA 1
ATOM 3075 C C . LYS B 1 134 ? -18.281 -30.562 -10.914 1 43.91 134 LYS B C 1
ATOM 3077 O O . LYS B 1 134 ? -17.359 -29.75 -10.922 1 43.91 134 LYS B O 1
ATOM 3082 N N . THR B 1 135 ? -18.562 -31.219 -11.992 1 41.56 135 THR B N 1
ATOM 3083 C CA . THR B 1 135 ? -18.062 -31.219 -13.359 1 41.56 135 THR B CA 1
ATOM 3084 C C . THR B 1 135 ? -17.844 -29.797 -13.867 1 41.56 135 THR B C 1
ATOM 3086 O O . THR B 1 135 ? -16.859 -29.516 -14.547 1 41.56 135 THR B O 1
ATOM 3089 N N . VAL B 1 136 ? -18.766 -29.031 -13.859 1 45.22 136 VAL B N 1
ATOM 3090 C CA . VAL B 1 136 ? -18.797 -27.734 -14.531 1 45.22 136 VAL B CA 1
ATOM 3091 C C . VAL B 1 136 ? -17.734 -26.812 -13.938 1 45.22 136 VAL B C 1
ATOM 3093 O O . VAL B 1 136 ? -17.125 -26.031 -14.656 1 45.22 136 VAL B O 1
ATOM 3096 N N . GLU B 1 137 ? -17.406 -26.938 -12.672 1 51.91 137 GLU B N 1
ATOM 3097 C CA . GLU B 1 137 ? -16.531 -26.094 -11.867 1 51.91 137 GLU B CA 1
ATOM 3098 C C . GLU B 1 137 ? -15.078 -26.531 -12 1 51.91 137 GLU B C 1
ATOM 3100 O O . GLU B 1 137 ? -14.172 -25.828 -11.539 1 51.91 137 GLU B O 1
ATOM 3105 N N . ILE B 1 138 ? -14.938 -27.531 -12.875 1 51.47 138 ILE B N 1
ATOM 3106 C CA . ILE B 1 138 ? -13.641 -28.203 -13 1 51.47 138 ILE B CA 1
ATOM 3107 C C . ILE B 1 138 ? -12.727 -27.391 -13.914 1 51.47 138 ILE B C 1
ATOM 3109 O O . ILE B 1 138 ? -11.523 -27.281 -13.664 1 51.47 138 ILE B O 1
ATOM 3113 N N . THR B 1 139 ? -13.352 -26.781 -15.016 1 57.56 139 THR B N 1
ATOM 3114 C CA . THR B 1 139 ? -12.508 -26.094 -15.984 1 57.56 139 THR B CA 1
ATOM 3115 C C . THR B 1 139 ? -11.773 -24.922 -15.328 1 57.56 139 THR B C 1
ATOM 3117 O O . THR B 1 139 ? -10.609 -24.672 -15.641 1 57.56 139 THR B O 1
ATOM 3120 N N . HIS B 1 140 ? -12.414 -24.375 -14.297 1 68.44 140 HIS B N 1
ATOM 3121 C CA . HIS B 1 140 ? -11.82 -23.203 -13.664 1 68.44 140 HIS B CA 1
ATOM 3122 C C . HIS B 1 140 ? -10.664 -23.594 -12.75 1 68.44 140 HIS B C 1
ATOM 3124 O O . HIS B 1 140 ? -9.836 -22.75 -12.398 1 68.44 140 HIS B O 1
ATOM 3130 N N . VAL B 1 141 ? -10.586 -24.828 -12.648 1 80.31 141 VAL B N 1
ATOM 3131 C CA . VAL B 1 141 ? -9.594 -25.328 -11.703 1 80.31 141 VAL B CA 1
ATOM 3132 C C . VAL B 1 141 ? -8.406 -25.922 -12.461 1 80.31 141 VAL B C 1
ATOM 3134 O O . VAL B 1 141 ? -7.27 -25.875 -11.992 1 80.31 141 VAL B O 1
ATOM 3137 N N . LEU B 1 142 ? -8.641 -26.344 -13.727 1 88.25 142 LEU B N 1
ATOM 3138 C CA . LEU B 1 142 ? -7.625 -27.156 -14.391 1 88.25 142 LEU B CA 1
ATOM 3139 C C . LEU B 1 142 ? -6.469 -26.281 -14.883 1 88.25 142 LEU B C 1
ATOM 3141 O O . LEU B 1 142 ? -5.309 -26.688 -14.805 1 88.25 142 LEU B O 1
ATOM 3145 N N . GLU B 1 143 ? -6.793 -25.094 -15.328 1 89.31 143 GLU B N 1
ATOM 3146 C CA . GLU B 1 143 ? -5.73 -24.25 -15.859 1 89.31 143 GLU B CA 1
ATOM 3147 C C . GLU B 1 143 ? -4.77 -23.812 -14.766 1 89.31 143 GLU B C 1
ATOM 3149 O O . GLU B 1 143 ? -3.557 -24 -14.883 1 89.31 143 GLU B O 1
ATOM 3154 N N . PRO B 1 144 ? -5.332 -23.281 -13.664 1 92.06 144 PRO B N 1
ATOM 3155 C CA . PRO B 1 144 ? -4.418 -22.953 -12.562 1 92.06 144 PRO B CA 1
ATOM 3156 C C . PRO B 1 144 ? -3.652 -24.172 -12.047 1 92.06 144 PRO B C 1
ATOM 3158 O O . PRO B 1 144 ? -2.463 -24.062 -11.734 1 92.06 144 PRO B O 1
ATOM 3161 N N . LEU B 1 145 ? -4.289 -25.266 -12.016 1 93.94 145 LEU B N 1
ATOM 3162 C CA . LEU B 1 145 ? -3.637 -26.484 -11.547 1 93.94 145 LEU B CA 1
ATOM 3163 C C . LEU B 1 145 ? -2.512 -26.891 -12.492 1 93.94 145 LEU B C 1
ATOM 3165 O O . LEU B 1 145 ? -1.422 -27.25 -12.039 1 93.94 145 LEU B O 1
ATOM 3169 N N . ALA B 1 146 ? -2.811 -26.797 -13.727 1 93.75 146 ALA B N 1
ATOM 3170 C CA . ALA B 1 146 ? -1.806 -27.141 -14.727 1 93.75 146 ALA B CA 1
ATOM 3171 C C . ALA B 1 146 ? -0.556 -26.281 -14.57 1 93.75 146 ALA B C 1
ATOM 3173 O O . ALA B 1 146 ? 0.567 -26.781 -14.641 1 93.75 146 ALA B O 1
ATOM 3174 N N . ARG B 1 147 ? -0.765 -25.031 -14.336 1 93.19 147 ARG B N 1
ATOM 3175 C CA . ARG B 1 147 ? 0.371 -24.141 -14.188 1 93.19 147 ARG B CA 1
ATOM 3176 C C . ARG B 1 147 ? 1.184 -24.469 -12.938 1 93.19 147 ARG B C 1
ATOM 3178 O O . ARG B 1 147 ? 2.416 -24.453 -12.969 1 93.19 147 ARG B O 1
ATOM 3185 N N . ILE B 1 148 ? 0.524 -24.797 -11.914 1 95.31 148 ILE B N 1
ATOM 3186 C CA . ILE B 1 148 ? 1.215 -25.156 -10.68 1 95.31 148 ILE B CA 1
ATOM 3187 C C . ILE B 1 148 ? 1.988 -26.453 -10.891 1 95.31 148 ILE B C 1
ATOM 3189 O O . ILE B 1 148 ? 3.162 -26.562 -10.523 1 95.31 148 ILE B O 1
ATOM 3193 N N . ILE B 1 149 ? 1.359 -27.422 -11.508 1 95.88 149 ILE B N 1
ATOM 3194 C CA . ILE B 1 149 ? 2.014 -28.703 -11.766 1 95.88 149 ILE B CA 1
ATOM 3195 C C . ILE B 1 149 ? 3.254 -28.484 -12.633 1 95.88 149 ILE B C 1
ATOM 3197 O O . ILE B 1 149 ? 4.312 -29.062 -12.367 1 95.88 149 ILE B O 1
ATOM 3201 N N . GLU B 1 150 ? 3.084 -27.688 -13.617 1 94.25 150 GLU B N 1
ATOM 3202 C CA . GLU B 1 150 ? 4.195 -27.406 -14.523 1 94.25 150 GLU B CA 1
ATOM 3203 C C . GLU B 1 150 ? 5.418 -26.906 -13.766 1 94.25 150 GLU B C 1
ATOM 3205 O O . GLU B 1 150 ? 6.52 -27.438 -13.93 1 94.25 150 GLU B O 1
ATOM 3210 N N . SER B 1 151 ? 5.223 -25.969 -12.953 1 94.75 151 SER B N 1
ATOM 3211 C CA . SER B 1 151 ? 6.312 -25.359 -12.203 1 94.75 151 SER B CA 1
ATOM 3212 C C . SER B 1 151 ? 6.895 -26.328 -11.18 1 94.75 151 SER B C 1
ATOM 3214 O O . SER B 1 151 ? 8.109 -26.484 -11.07 1 94.75 151 SER B O 1
ATOM 3216 N N . MET B 1 152 ? 6.066 -27.047 -10.555 1 97.19 152 MET B N 1
ATOM 3217 C CA . MET B 1 152 ? 6.523 -27.922 -9.484 1 97.19 152 MET B CA 1
ATOM 3218 C C . MET B 1 152 ? 7.211 -29.156 -10.055 1 97.19 152 MET B C 1
ATOM 3220 O O . MET B 1 152 ? 8.211 -29.625 -9.508 1 97.19 152 MET B O 1
ATOM 3224 N N . ALA B 1 153 ? 6.617 -29.641 -11.094 1 96.94 153 ALA B N 1
ATOM 3225 C CA . ALA B 1 153 ? 7.23 -30.797 -11.734 1 96.94 153 ALA B CA 1
ATOM 3226 C C . ALA B 1 153 ? 8.625 -30.469 -12.258 1 96.94 153 ALA B C 1
ATOM 3228 O O . ALA B 1 153 ? 9.523 -31.312 -12.219 1 96.94 153 ALA B O 1
ATOM 3229 N N . ALA B 1 154 ? 8.75 -29.281 -12.766 1 95.38 154 ALA B N 1
ATOM 3230 C CA . ALA B 1 154 ? 10.078 -28.859 -13.219 1 95.38 154 ALA B CA 1
ATOM 3231 C C . ALA B 1 154 ? 11.086 -28.891 -12.07 1 95.38 154 ALA B C 1
ATOM 3233 O O . ALA B 1 154 ? 12.195 -29.406 -12.227 1 95.38 154 ALA B O 1
ATOM 3234 N N . VAL B 1 155 ? 10.703 -28.391 -10.961 1 97.19 155 VAL B N 1
ATOM 3235 C CA . VAL B 1 155 ? 11.594 -28.375 -9.805 1 97.19 155 VAL B CA 1
ATOM 3236 C C . VAL B 1 155 ? 11.867 -29.797 -9.352 1 97.19 155 VAL B C 1
ATOM 3238 O O . VAL B 1 155 ? 13.016 -30.156 -9.047 1 97.19 155 VAL B O 1
ATOM 3241 N N . GLY B 1 156 ? 10.836 -30.609 -9.305 1 97.81 156 GLY B N 1
ATOM 3242 C CA . GLY B 1 156 ? 11.047 -32 -8.984 1 97.81 156 GLY B CA 1
ATOM 3243 C C . GLY B 1 156 ? 12.047 -32.688 -9.898 1 97.81 156 GLY B C 1
ATOM 3244 O O . GLY B 1 156 ? 12.914 -33.438 -9.438 1 97.81 156 GLY B O 1
ATOM 3245 N N . ALA B 1 157 ? 11.953 -32.406 -11.148 1 96.94 157 ALA B N 1
ATOM 3246 C CA . ALA B 1 157 ? 12.844 -33 -12.141 1 96.94 157 ALA B CA 1
ATOM 3247 C 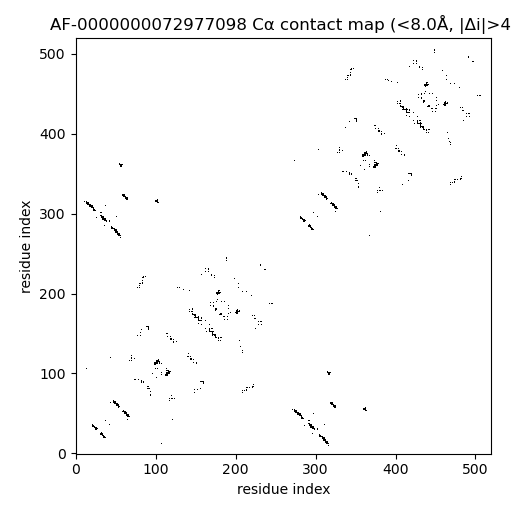C . ALA B 1 157 ? 14.281 -32.531 -11.938 1 96.94 157 ALA B C 1
ATOM 3249 O O . ALA B 1 157 ? 15.227 -33.312 -12.125 1 96.94 157 ALA B O 1
ATOM 3250 N N . ILE B 1 158 ? 14.398 -31.297 -11.617 1 96.44 158 ILE B N 1
ATOM 3251 C CA . ILE B 1 158 ? 15.734 -30.781 -11.336 1 96.44 158 ILE B CA 1
ATOM 3252 C C . ILE B 1 158 ? 16.344 -31.547 -10.164 1 96.44 158 ILE B C 1
ATOM 3254 O O . ILE B 1 158 ? 17.516 -31.938 -10.211 1 96.44 158 ILE B O 1
ATOM 3258 N N . ARG B 1 159 ? 15.586 -31.766 -9.211 1 96.94 159 ARG B N 1
ATOM 3259 C CA . ARG B 1 159 ? 16.062 -32.469 -8.023 1 96.94 159 ARG B CA 1
ATOM 3260 C C . ARG B 1 159 ? 16.391 -33.938 -8.352 1 96.94 159 ARG B C 1
ATOM 3262 O O . ARG B 1 159 ? 17.188 -34.562 -7.656 1 96.94 159 ARG B O 1
ATOM 3269 N N . LEU B 1 160 ? 15.797 -34.469 -9.367 1 96.94 160 LEU B N 1
ATOM 3270 C CA . LEU B 1 160 ? 16.047 -35.844 -9.812 1 96.94 160 LEU B CA 1
ATOM 3271 C C . LEU B 1 160 ? 17.25 -35.875 -10.75 1 96.94 160 LEU B C 1
ATOM 3273 O O . LEU B 1 160 ? 17.594 -36.969 -11.266 1 96.94 160 LEU B O 1
ATOM 3277 N N . GLY B 1 161 ? 17.766 -34.688 -11.055 1 94.38 161 GLY B N 1
ATOM 3278 C CA . GLY B 1 161 ? 19.031 -34.688 -11.766 1 94.38 161 GLY B CA 1
ATOM 3279 C C . GLY B 1 161 ? 18.922 -34.188 -13.18 1 94.38 161 GLY B C 1
ATOM 3280 O O . GLY B 1 161 ? 19.922 -34.094 -13.898 1 94.38 161 GLY B O 1
ATOM 3281 N N . LEU B 1 162 ? 17.797 -33.781 -13.586 1 95.62 162 LEU B N 1
ATOM 3282 C CA . LEU B 1 162 ? 17.656 -33.25 -14.938 1 95.62 162 LEU B CA 1
ATOM 3283 C C . LEU B 1 162 ? 18.188 -31.828 -15.023 1 95.62 162 LEU B C 1
ATOM 3285 O O . LEU B 1 162 ? 18.141 -31.078 -14.039 1 95.62 162 LEU B O 1
ATOM 3289 N N . SER B 1 163 ? 18.719 -31.484 -16.172 1 94.19 163 SER B N 1
ATOM 3290 C CA . SER B 1 163 ? 19.109 -30.109 -16.422 1 94.19 163 SER B CA 1
ATOM 3291 C C . SER B 1 163 ? 17.891 -29.188 -16.438 1 94.19 163 SER B C 1
ATOM 3293 O O . SER B 1 163 ? 16.766 -29.641 -16.594 1 94.19 163 SER B O 1
ATOM 3295 N N . THR B 1 164 ? 18.109 -27.922 -16.297 1 91.25 164 THR B N 1
ATOM 3296 C CA . THR B 1 164 ? 17.031 -26.938 -16.234 1 91.25 164 THR B CA 1
ATOM 3297 C C . THR B 1 164 ? 16.172 -26.984 -17.484 1 91.25 164 THR B C 1
ATOM 3299 O O . THR B 1 164 ? 14.938 -26.906 -17.406 1 91.25 164 THR B O 1
ATOM 3302 N N . GLN B 1 165 ? 16.781 -27.156 -18.562 1 86.69 165 GLN B N 1
ATOM 3303 C CA . GLN B 1 165 ? 16.062 -27.141 -19.828 1 86.69 165 GLN B CA 1
ATOM 3304 C C . GLN B 1 165 ? 15.148 -28.359 -19.953 1 86.69 165 GLN B C 1
ATOM 3306 O O . GLN B 1 165 ? 13.961 -28.234 -2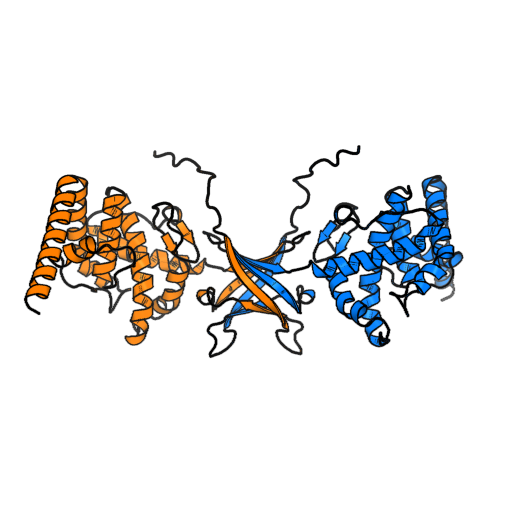0.266 1 86.69 165 GLN B O 1
ATOM 3311 N N . THR B 1 166 ? 15.688 -29.516 -19.688 1 91.44 166 THR B N 1
ATOM 3312 C CA . THR B 1 166 ? 14.906 -30.75 -19.812 1 91.44 166 THR B CA 1
ATOM 3313 C C . THR B 1 166 ? 13.875 -30.844 -18.688 1 91.44 166 THR B C 1
ATOM 3315 O O . THR B 1 166 ? 12.789 -31.391 -18.891 1 91.44 166 THR B O 1
ATOM 3318 N N . ALA B 1 167 ? 14.242 -30.297 -17.547 1 94 167 ALA B N 1
ATOM 3319 C CA . ALA B 1 167 ? 13.289 -30.266 -16.438 1 94 167 ALA B CA 1
ATOM 3320 C C . ALA B 1 167 ? 12.07 -29.422 -16.781 1 94 167 ALA B C 1
ATOM 3322 O O . ALA B 1 167 ? 10.938 -29.781 -16.453 1 94 167 ALA B O 1
ATOM 3323 N N . ALA B 1 168 ? 12.336 -28.297 -17.453 1 90.94 168 ALA B N 1
ATOM 3324 C CA . ALA B 1 168 ? 11.227 -27.469 -17.906 1 90.94 168 ALA B CA 1
ATOM 3325 C C . ALA B 1 168 ? 10.328 -28.219 -18.875 1 90.94 168 ALA B C 1
ATOM 3327 O O . ALA B 1 168 ? 9.102 -28.094 -18.812 1 90.94 168 ALA B O 1
ATOM 3328 N N . MET B 1 169 ? 10.906 -28.969 -19.703 1 88.62 169 MET B N 1
ATOM 3329 C CA . MET B 1 169 ? 10.148 -29.781 -20.656 1 88.62 169 MET B CA 1
ATOM 3330 C C . MET B 1 169 ? 9.32 -30.844 -19.922 1 88.62 169 MET B C 1
ATOM 3332 O O . MET B 1 169 ? 8.156 -31.062 -20.25 1 88.62 169 MET B O 1
ATOM 3336 N N . PHE B 1 170 ? 9.961 -31.469 -18.984 1 92.62 170 PHE B N 1
ATOM 3337 C CA . PHE B 1 170 ? 9.25 -32.469 -18.172 1 92.62 170 PHE B CA 1
ATOM 3338 C C . PHE B 1 170 ? 8.023 -31.844 -17.516 1 92.62 170 PHE B C 1
ATOM 3340 O O . PHE B 1 170 ? 6.934 -32.406 -17.562 1 92.62 170 PHE B O 1
ATOM 3347 N N . GLY B 1 171 ? 8.242 -30.656 -16.891 1 94.06 171 GLY B N 1
ATOM 3348 C CA . GLY B 1 171 ? 7.129 -29.953 -16.25 1 94.06 171 GLY B CA 1
ATOM 3349 C C . GLY B 1 171 ? 5.984 -29.656 -17.203 1 94.06 171 GLY B C 1
ATOM 3350 O O . GLY B 1 171 ? 4.82 -29.906 -16.875 1 94.06 171 GLY B O 1
ATOM 3351 N N . LYS B 1 172 ? 6.277 -29.188 -18.359 1 91.25 172 LYS B N 1
ATOM 3352 C CA . LYS B 1 172 ? 5.27 -28.859 -19.359 1 91.25 172 LYS B CA 1
ATOM 3353 C C . LYS B 1 172 ? 4.523 -30.109 -19.828 1 91.25 172 LYS B C 1
ATOM 3355 O O . LYS B 1 172 ? 3.295 -30.109 -19.906 1 91.25 172 LYS B O 1
ATOM 3360 N N . GLN B 1 173 ? 5.23 -31.094 -20.094 1 91.31 173 GLN B N 1
ATOM 3361 C CA . GLN B 1 173 ? 4.633 -32.344 -20.562 1 91.31 173 GLN B CA 1
ATOM 3362 C C . GLN B 1 173 ? 3.74 -32.969 -19.5 1 91.31 173 GLN B C 1
ATOM 3364 O O . GLN B 1 173 ? 2.611 -33.375 -19.781 1 91.31 173 GLN B O 1
ATOM 3369 N N . LEU B 1 174 ? 4.297 -33 -18.328 1 93.25 174 LEU B N 1
ATOM 3370 C CA . LEU B 1 174 ? 3.514 -33.594 -17.266 1 93.25 174 LEU B CA 1
ATOM 3371 C C . LEU B 1 174 ? 2.227 -32.844 -17.016 1 93.25 174 LEU B C 1
ATOM 3373 O O . LEU B 1 174 ? 1.157 -33.438 -16.859 1 93.25 174 LEU B O 1
ATOM 3377 N N . ALA B 1 175 ? 2.354 -31.5 -16.922 1 93.38 175 ALA B N 1
ATOM 3378 C CA . ALA B 1 175 ? 1.167 -30.672 -16.719 1 93.38 175 ALA B CA 1
ATOM 3379 C C . ALA B 1 175 ? 0.113 -30.953 -17.797 1 93.38 175 ALA B C 1
ATOM 3381 O O . ALA B 1 175 ? -1.074 -31.078 -17.484 1 93.38 175 ALA B O 1
ATOM 3382 N N . TYR B 1 176 ? 0.541 -31.109 -18.953 1 91.25 176 TYR B N 1
ATOM 3383 C CA . TYR B 1 176 ? -0.38 -31.344 -20.062 1 91.25 176 TYR B CA 1
ATOM 3384 C C . TYR B 1 176 ? -1.005 -32.719 -19.969 1 91.25 176 TYR B C 1
ATOM 3386 O O . TYR B 1 176 ? -2.225 -32.875 -20.078 1 91.25 176 TYR B O 1
ATOM 3394 N N . VAL B 1 177 ? -0.232 -33.688 -19.781 1 91.38 177 VAL B N 1
ATOM 3395 C CA . VAL B 1 177 ? -0.727 -35.062 -19.75 1 91.38 177 VAL B CA 1
ATOM 3396 C C . VAL B 1 177 ? -1.646 -35.25 -18.547 1 91.38 177 VAL B C 1
ATOM 3398 O O . VAL B 1 177 ? -2.658 -35.969 -18.625 1 91.38 177 VAL B O 1
ATOM 3401 N N . ALA B 1 178 ? -1.322 -34.656 -17.469 1 92.31 178 ALA B N 1
ATOM 3402 C CA . ALA B 1 178 ? -2.109 -34.781 -16.25 1 92.31 178 ALA B CA 1
ATOM 3403 C C . ALA B 1 178 ? -3.453 -34.094 -16.375 1 92.31 178 ALA B C 1
ATOM 3405 O O . ALA B 1 178 ? -4.496 -34.656 -16.047 1 92.31 178 ALA B O 1
ATOM 3406 N N . SER B 1 179 ? -3.434 -32.844 -16.844 1 90.75 179 SER B N 1
ATOM 3407 C CA . SER B 1 179 ? -4.625 -32 -16.781 1 90.75 179 SER B CA 1
ATOM 3408 C C . SER B 1 179 ? -5.324 -31.953 -18.141 1 90.75 179 SER B C 1
ATOM 3410 O O . SER B 1 179 ? -6.508 -31.625 -18.219 1 90.75 179 SER B O 1
ATOM 3412 N N . GLY B 1 180 ? -4.566 -32.156 -19.188 1 88.25 180 GLY B N 1
ATOM 3413 C CA . GLY B 1 180 ? -5.09 -31.969 -20.531 1 88.25 180 GLY B CA 1
ATOM 3414 C C . GLY B 1 180 ? -5.086 -30.516 -20.969 1 88.25 180 GLY B C 1
ATOM 3415 O O . GLY B 1 180 ? -5.59 -30.188 -22.047 1 88.25 180 GLY B O 1
ATOM 3416 N N . VAL B 1 181 ? -4.559 -29.703 -20.125 1 88.31 181 VAL B N 1
ATOM 3417 C CA . VAL B 1 181 ? -4.551 -28.281 -20.406 1 88.31 181 VAL B CA 1
ATOM 3418 C C . VAL B 1 181 ? -3.158 -27.844 -20.859 1 88.31 181 VAL B C 1
ATOM 3420 O O . VAL B 1 181 ? -2.16 -28.141 -20.203 1 88.31 181 VAL B O 1
ATOM 3423 N N . ALA B 1 182 ? -3.109 -27.234 -22.031 1 85.44 182 ALA B N 1
ATOM 3424 C CA . ALA B 1 182 ? -1.853 -26.656 -22.516 1 85.44 182 ALA B CA 1
ATOM 3425 C C . ALA B 1 182 ? -1.589 -25.297 -21.859 1 85.44 182 ALA B C 1
ATOM 3427 O O . ALA B 1 182 ? -2.297 -24.328 -22.141 1 85.44 182 ALA B O 1
ATOM 3428 N N . THR B 1 183 ? -0.593 -25.391 -21.047 1 82.06 183 THR B N 1
ATOM 3429 C CA . THR B 1 183 ? -0.236 -24.109 -20.453 1 82.06 183 THR B CA 1
ATOM 3430 C C . THR B 1 183 ? 0.411 -23.188 -21.484 1 82.06 183 THR B C 1
ATOM 3432 O O . THR B 1 183 ? 0.839 -23.656 -22.547 1 82.06 183 THR B O 1
ATOM 3435 N N . GLY B 1 184 ? 0.275 -21.953 -21.453 1 70.69 184 GLY B N 1
ATOM 3436 C CA . GLY B 1 184 ? 0.785 -21 -22.422 1 70.69 184 GLY B CA 1
ATOM 3437 C C . GLY B 1 184 ? 2.273 -21.141 -22.688 1 70.69 184 GLY B C 1
ATOM 3438 O O . GLY B 1 184 ? 2.795 -20.609 -23.656 1 70.69 184 GLY B O 1
ATOM 3439 N N . THR B 1 185 ? 2.965 -22 -21.984 1 68.44 185 THR B N 1
ATOM 3440 C CA . THR B 1 185 ? 4.414 -22.094 -22.125 1 68.44 185 THR B CA 1
ATOM 3441 C C . THR B 1 185 ? 4.82 -23.359 -22.859 1 68.44 185 THR B C 1
ATOM 3443 O O . THR B 1 185 ? 5.98 -23.516 -23.234 1 68.44 185 THR B O 1
ATOM 3446 N N . ILE B 1 186 ? 3.824 -24.281 -23.062 1 73.31 186 ILE B N 1
ATOM 3447 C CA . ILE B 1 186 ? 4.203 -25.562 -23.656 1 73.31 186 ILE B CA 1
ATOM 3448 C C . ILE B 1 186 ? 4.27 -25.422 -25.172 1 73.31 186 ILE B C 1
ATOM 3450 O O . ILE B 1 186 ? 3.363 -24.859 -25.797 1 73.31 186 ILE B O 1
ATOM 3454 N N . ASP B 1 187 ? 5.395 -25.734 -25.672 1 75.06 187 ASP B N 1
ATOM 3455 C CA . ASP B 1 187 ? 5.512 -25.672 -27.125 1 75.06 187 ASP B CA 1
ATOM 3456 C C . ASP B 1 187 ? 4.852 -26.875 -27.781 1 75.06 187 ASP B C 1
ATOM 3458 O O . ASP B 1 187 ? 4.523 -27.859 -27.109 1 75.06 187 ASP B O 1
ATOM 3462 N N . ALA B 1 188 ? 4.707 -26.797 -28.984 1 75.69 188 ALA B N 1
ATOM 3463 C CA . ALA B 1 188 ? 3.963 -27.781 -29.766 1 75.69 188 ALA B CA 1
ATOM 3464 C C . ALA B 1 188 ? 4.676 -29.125 -29.766 1 75.69 188 ALA B C 1
ATOM 3466 O O . ALA B 1 188 ? 4.031 -30.172 -29.719 1 75.69 188 ALA B O 1
ATOM 3467 N N . PHE B 1 189 ? 5.91 -29.125 -29.75 1 76.38 189 PHE B N 1
ATOM 3468 C CA . PHE B 1 189 ? 6.68 -30.359 -29.75 1 76.38 189 PHE B CA 1
ATOM 3469 C C . PHE B 1 189 ? 6.484 -31.109 -28.438 1 76.38 189 PHE B C 1
ATOM 3471 O O . PHE B 1 189 ? 6.254 -32.312 -28.438 1 76.38 189 PHE B O 1
ATOM 3478 N N . ALA B 1 190 ? 6.598 -30.359 -27.344 1 74.62 190 ALA B N 1
ATOM 3479 C CA . ALA B 1 190 ? 6.441 -30.984 -26.031 1 74.62 190 ALA B CA 1
ATOM 3480 C C . ALA B 1 190 ? 5.07 -31.641 -25.891 1 74.62 190 ALA B C 1
ATOM 3482 O O . ALA B 1 190 ? 4.949 -32.719 -25.312 1 74.62 190 ALA B O 1
ATOM 3483 N N . ARG B 1 191 ? 4.172 -31.016 -26.469 1 75.31 191 ARG B N 1
ATOM 3484 C CA . ARG B 1 191 ? 2.812 -31.531 -26.422 1 75.31 191 ARG B CA 1
ATOM 3485 C C . ARG B 1 191 ? 2.65 -32.719 -27.359 1 75.31 191 ARG B C 1
ATOM 3487 O O . ARG B 1 191 ? 2.051 -33.75 -27 1 75.31 191 ARG B O 1
ATOM 3494 N N . GLY B 1 192 ? 3.156 -32.625 -28.562 1 69.88 192 GLY B N 1
ATOM 3495 C CA . GLY B 1 192 ? 2.967 -33.594 -29.609 1 69.88 192 GLY B CA 1
ATOM 3496 C C . GLY B 1 192 ? 3.787 -34.875 -29.406 1 69.88 192 GLY B C 1
ATOM 3497 O O . GLY B 1 192 ? 3.387 -35.938 -29.828 1 69.88 192 GLY B O 1
ATOM 3498 N N . SER B 1 193 ? 4.906 -34.688 -28.828 1 67.31 193 SER B N 1
ATOM 3499 C CA . SER B 1 193 ? 5.785 -35.812 -28.641 1 67.31 193 SER B CA 1
ATOM 3500 C C . SER B 1 193 ? 5.195 -36.812 -27.656 1 67.31 193 SER B C 1
ATOM 3502 O O . SER B 1 193 ? 5.594 -38 -27.625 1 67.31 193 SER B O 1
ATOM 3504 N N . LEU B 1 194 ? 4.332 -36.281 -26.844 1 64.88 194 LEU B N 1
ATOM 3505 C CA . LEU B 1 194 ? 3.699 -37.125 -25.828 1 64.88 194 LEU B CA 1
ATOM 3506 C C . LEU B 1 194 ? 2.588 -37.969 -26.438 1 64.88 194 LEU B C 1
ATOM 3508 O O . LEU B 1 194 ? 2.271 -39.062 -25.938 1 64.88 194 LEU B O 1
ATOM 3512 N N . LEU B 1 195 ? 1.89 -37.438 -27.359 1 59.28 195 LEU B N 1
ATOM 3513 C CA . LEU B 1 195 ? 0.761 -38.125 -27.953 1 59.28 195 LEU B CA 1
ATOM 3514 C C . LEU B 1 195 ? 1.195 -39.5 -28.516 1 59.28 195 LEU B C 1
ATOM 3516 O O . LEU B 1 195 ? 0.406 -40.438 -28.547 1 59.28 195 LEU B O 1
ATOM 3520 N N . ASP B 1 196 ? 2.328 -39.625 -28.891 1 53.69 196 ASP B N 1
ATOM 3521 C CA . ASP B 1 196 ? 2.793 -40.875 -29.484 1 53.69 196 ASP B CA 1
ATOM 3522 C C . ASP B 1 196 ? 3.178 -41.906 -28.422 1 53.69 196 ASP B C 1
ATOM 3524 O O . ASP B 1 196 ? 3.17 -43.094 -28.672 1 53.69 196 ASP B O 1
ATOM 3528 N N . ALA B 1 197 ? 3.459 -41.438 -27.406 1 51.09 197 ALA B N 1
ATOM 3529 C CA . ALA B 1 197 ? 4.066 -42.375 -26.453 1 51.09 197 ALA B CA 1
ATOM 3530 C C . ALA B 1 197 ? 3.154 -42.594 -25.25 1 51.09 197 ALA B C 1
ATOM 3532 O O . ALA B 1 197 ? 3.152 -43.688 -24.672 1 51.09 197 ALA B O 1
ATOM 3533 N N . SER B 1 198 ? 2.576 -41.438 -24.891 1 56.69 198 SER B N 1
ATOM 3534 C CA . SER B 1 198 ? 1.979 -41.531 -23.562 1 56.69 198 SER B CA 1
ATOM 3535 C C . SER B 1 198 ? 0.48 -41.781 -23.641 1 56.69 198 SER B C 1
ATOM 3537 O O . SER B 1 198 ? -0.138 -41.562 -24.688 1 56.69 198 SER B O 1
ATOM 3539 N N . GLY B 1 199 ? -0.075 -42.625 -22.766 1 60.38 199 GLY B N 1
ATOM 3540 C CA . GLY B 1 199 ? -1.438 -43.031 -22.453 1 60.38 199 GLY B CA 1
ATOM 3541 C C . GLY B 1 199 ? -2.418 -41.875 -22.484 1 60.38 199 GLY B C 1
ATOM 3542 O O . GLY B 1 199 ? -2.24 -40.906 -23.25 1 60.38 199 GLY B O 1
ATOM 3543 N N . GLU B 1 200 ? -3.369 -41.812 -21.641 1 76.31 200 GLU B N 1
ATOM 3544 C CA . GLU B 1 200 ? -4.574 -41 -21.516 1 76.31 200 GLU B CA 1
ATOM 3545 C C . GLU B 1 200 ? -4.238 -39.562 -21.047 1 76.31 200 GLU B C 1
ATOM 3547 O O . GLU B 1 200 ? -3.541 -39.406 -20.031 1 76.31 200 GLU B O 1
ATOM 3552 N N . ILE B 1 201 ? -4.453 -38.594 -21.953 1 86.94 201 ILE B N 1
ATOM 3553 C CA . ILE B 1 201 ? -4.316 -37.188 -21.609 1 86.94 201 ILE B CA 1
ATOM 3554 C C . ILE B 1 201 ? -5.473 -36.781 -20.703 1 86.94 201 ILE B C 1
ATOM 3556 O O . ILE B 1 201 ? -6.625 -37.156 -20.938 1 86.94 201 ILE B O 1
ATOM 3560 N N . GLY B 1 202 ? -5.023 -36.094 -19.672 1 89.69 202 GLY B N 1
ATOM 3561 C CA . GLY B 1 202 ? -6.043 -35.562 -18.781 1 89.69 202 GLY B CA 1
ATOM 3562 C C . GLY B 1 202 ? -6.484 -36.562 -17.719 1 89.69 202 GLY B C 1
ATOM 3563 O O . GLY B 1 202 ? -7.668 -36.625 -17.375 1 89.69 202 GLY B O 1
ATOM 3564 N N . TRP B 1 203 ? -5.602 -37.312 -17.312 1 89.06 203 TRP B N 1
ATOM 3565 C CA . TRP B 1 203 ? -5.977 -38.406 -16.422 1 89.06 203 TRP B CA 1
ATOM 3566 C C . TRP B 1 203 ? -6.398 -37.875 -15.055 1 89.06 203 TRP B C 1
ATOM 3568 O O . TRP B 1 203 ? -7.066 -38.594 -14.297 1 89.06 203 TRP B O 1
ATOM 3578 N N . CYS B 1 204 ? -6.059 -36.656 -14.672 1 89.19 204 CYS B N 1
ATOM 3579 C CA . CYS B 1 204 ? -6.453 -36.219 -13.344 1 89.19 204 CYS B CA 1
ATOM 3580 C C . CYS B 1 204 ? -7.648 -35.281 -13.406 1 89.19 204 CYS B C 1
ATOM 3582 O O . CYS B 1 204 ? -8.062 -34.719 -12.391 1 89.19 204 CYS B O 1
ATOM 3584 N N . ARG B 1 205 ? -8.211 -35.094 -14.531 1 87.31 205 ARG B N 1
ATOM 3585 C CA . ARG B 1 205 ? -9.273 -34.125 -14.758 1 87.31 205 ARG B CA 1
ATOM 3586 C C . ARG B 1 205 ? -10.445 -34.344 -13.812 1 87.31 205 ARG B C 1
ATOM 3588 O O . ARG B 1 205 ? -11.008 -33.406 -13.266 1 87.31 205 ARG B O 1
ATOM 3595 N N . ASP B 1 206 ? -10.766 -35.562 -13.641 1 84.19 206 ASP B N 1
ATOM 3596 C CA . ASP B 1 206 ? -11.961 -35.906 -12.867 1 84.19 206 ASP B CA 1
ATOM 3597 C C . ASP B 1 206 ? -11.664 -35.875 -11.367 1 84.19 206 ASP B C 1
ATOM 3599 O O . ASP B 1 206 ? -12.523 -35.5 -10.562 1 84.19 206 ASP B O 1
ATOM 3603 N N . GLN B 1 207 ? -10.477 -36.281 -11.047 1 87.5 207 GLN B N 1
ATOM 3604 C CA . GLN B 1 207 ? -10.102 -36.344 -9.641 1 87.5 207 GLN B CA 1
ATOM 3605 C C . GLN B 1 207 ? -8.688 -35.812 -9.422 1 87.5 207 GLN B C 1
ATOM 3607 O O . GLN B 1 207 ? -7.781 -36.562 -9.055 1 87.5 207 GLN B O 1
ATOM 3612 N N . PRO B 1 208 ? -8.609 -34.531 -9.5 1 89.5 208 PRO B N 1
ATOM 3613 C CA . PRO B 1 208 ? -7.262 -33.969 -9.492 1 89.5 208 PRO B CA 1
ATOM 3614 C C . PRO B 1 208 ? -6.582 -34.094 -8.125 1 89.5 208 PRO B C 1
ATOM 3616 O O . PRO B 1 208 ? -5.352 -34.062 -8.047 1 89.5 208 PRO B O 1
ATOM 3619 N N . TRP B 1 209 ? -7.371 -34.375 -7.121 1 90.5 209 TRP B N 1
ATOM 3620 C CA . TRP B 1 209 ? -6.801 -34.344 -5.777 1 90.5 209 TRP B CA 1
ATOM 3621 C C . TRP B 1 209 ? -6.676 -35.75 -5.207 1 90.5 209 TRP B C 1
ATOM 3623 O O . TRP B 1 209 ? -6.203 -35.938 -4.086 1 90.5 209 TRP B O 1
ATOM 3633 N N . ALA B 1 210 ? -7.102 -36.656 -5.938 1 91.25 210 ALA B N 1
ATOM 3634 C CA . ALA B 1 210 ? -7.098 -38.031 -5.441 1 91.25 210 ALA B CA 1
ATOM 3635 C C . ALA B 1 210 ? -5.707 -38.656 -5.551 1 91.25 210 ALA B C 1
ATOM 3637 O O . ALA B 1 210 ? -5.129 -38.719 -6.641 1 91.25 210 ALA B O 1
ATOM 3638 N N . ASP B 1 211 ? -5.297 -39.219 -4.484 1 93.25 211 ASP B N 1
ATOM 3639 C CA . ASP B 1 211 ? -3.988 -39.875 -4.453 1 93.25 211 ASP B CA 1
ATOM 3640 C C . ASP B 1 211 ? -3.926 -41.031 -5.438 1 93.25 211 ASP B C 1
ATOM 3642 O O . ASP B 1 211 ? -2.918 -41.219 -6.121 1 93.25 211 ASP B O 1
ATOM 3646 N N . GLU B 1 212 ? -4.992 -41.75 -5.492 1 93.56 212 GLU B N 1
ATOM 3647 C CA . GLU B 1 212 ? -5.047 -42.938 -6.32 1 93.56 212 GLU B CA 1
ATOM 3648 C C . GLU B 1 212 ? -4.816 -42.594 -7.793 1 93.56 212 GLU B C 1
ATOM 3650 O O . GLU B 1 212 ? -4.195 -43.375 -8.523 1 93.56 212 GLU B O 1
ATOM 3655 N N . THR B 1 213 ? -5.332 -41.469 -8.133 1 92.56 213 THR B N 1
ATOM 3656 C CA . THR B 1 213 ? -5.176 -41 -9.516 1 92.56 213 THR B CA 1
ATOM 3657 C C . THR B 1 213 ? -3.703 -40.812 -9.852 1 92.56 213 THR B C 1
ATOM 3659 O O . THR B 1 213 ? -3.234 -41.25 -10.906 1 92.56 213 THR B O 1
ATOM 3662 N N . TRP B 1 214 ? -2.963 -40.312 -8.992 1 94.81 214 TRP B N 1
ATOM 3663 C CA . TRP B 1 214 ? -1.556 -39.969 -9.203 1 94.81 214 TRP B CA 1
ATOM 3664 C C . TRP B 1 214 ? -0.687 -41.219 -9.055 1 94.81 214 TRP B C 1
ATOM 3666 O O . TRP B 1 214 ? 0.31 -41.375 -9.758 1 94.81 214 TRP B O 1
ATOM 3676 N N . ILE B 1 215 ? -1.063 -42.094 -8.203 1 94.88 215 ILE B N 1
ATOM 3677 C CA . ILE B 1 215 ? -0.365 -43.375 -8.039 1 94.88 215 ILE B CA 1
ATOM 3678 C C . ILE B 1 215 ? -0.526 -44.219 -9.305 1 94.88 215 ILE B C 1
ATOM 3680 O O . ILE B 1 215 ? 0.44 -44.812 -9.789 1 94.88 215 ILE B O 1
ATOM 3684 N N . ALA B 1 216 ? -1.74 -44.188 -9.867 1 93.31 216 ALA B N 1
ATOM 3685 C CA . ALA B 1 216 ? -2.023 -44.938 -11.078 1 93.31 216 ALA B CA 1
ATOM 3686 C C . ALA B 1 216 ? -1.227 -44.438 -12.266 1 93.31 216 ALA B C 1
ATOM 3688 O O . ALA B 1 216 ? -0.944 -45.156 -13.211 1 93.31 216 ALA B O 1
ATOM 3689 N N . ALA B 1 217 ? -0.844 -43.219 -12.172 1 93.69 217 ALA B N 1
ATOM 3690 C CA . ALA B 1 217 ? -0.171 -42.562 -13.305 1 93.69 217 ALA B CA 1
ATOM 3691 C C . ALA B 1 217 ? 1.345 -42.719 -13.188 1 93.69 217 ALA B C 1
ATOM 3693 O O . ALA B 1 217 ? 2.086 -42.219 -14.047 1 93.69 217 ALA B O 1
ATOM 3694 N N . GLN B 1 218 ? 1.899 -43.375 -12.211 1 94.75 218 GLN B N 1
ATOM 3695 C CA . GLN B 1 218 ? 3.33 -43.5 -11.945 1 94.75 218 GLN B CA 1
ATOM 3696 C C . GLN B 1 218 ? 4.078 -44.031 -13.164 1 94.75 218 GLN B C 1
ATOM 3698 O O . GLN B 1 218 ? 5.078 -43.438 -13.586 1 94.75 218 GLN B O 1
ATOM 3703 N N . PRO B 1 219 ? 3.549 -45.094 -13.781 1 91.88 219 PRO B N 1
ATOM 3704 C CA . PRO B 1 219 ? 4.289 -45.594 -14.938 1 91.88 219 PRO B CA 1
ATOM 3705 C C . PRO B 1 219 ? 4.395 -44.594 -16.078 1 91.88 219 PRO B C 1
ATOM 3707 O O . PRO B 1 219 ? 5.445 -44.469 -16.703 1 91.88 219 PRO B O 1
ATOM 3710 N N . SER B 1 220 ? 3.314 -43.938 -16.297 1 89.94 220 SER B N 1
ATOM 3711 C CA . SER B 1 220 ? 3.299 -42.906 -17.344 1 89.94 220 SER B CA 1
ATOM 3712 C C . SER B 1 220 ? 4.266 -41.781 -17.031 1 89.94 220 SER B C 1
ATOM 3714 O O . SER B 1 220 ? 4.996 -41.312 -17.922 1 89.94 220 SER B O 1
ATOM 3716 N N . ILE B 1 221 ? 4.32 -41.375 -15.82 1 93.44 221 ILE B N 1
ATOM 3717 C CA . ILE B 1 221 ? 5.168 -40.281 -15.398 1 93.44 221 ILE B CA 1
ATOM 3718 C C . ILE B 1 221 ? 6.637 -40.688 -15.469 1 93.44 221 ILE B C 1
ATOM 3720 O O . ILE B 1 221 ? 7.488 -39.906 -15.898 1 93.44 221 ILE B O 1
ATOM 3724 N N . GLU B 1 222 ? 6.891 -41.875 -15.086 1 93.06 222 GLU B N 1
ATOM 3725 C CA . GLU B 1 222 ? 8.242 -42.438 -15.18 1 93.06 222 GLU B CA 1
ATOM 3726 C C . GLU B 1 222 ? 8.727 -42.469 -16.625 1 93.06 222 GLU B C 1
ATOM 3728 O O . GLU B 1 222 ? 9.883 -42.125 -16.906 1 93.06 222 GLU B O 1
ATOM 3733 N N . ASN B 1 223 ? 7.863 -42.844 -17.484 1 90.62 223 ASN B N 1
ATOM 3734 C CA . ASN B 1 223 ? 8.203 -42.875 -18.906 1 90.62 223 ASN B CA 1
ATOM 3735 C C . ASN B 1 223 ? 8.586 -41.5 -19.438 1 90.62 223 ASN B C 1
ATOM 3737 O O . ASN B 1 223 ? 9.531 -41.344 -20.203 1 90.62 223 ASN B O 1
ATOM 3741 N N . ILE B 1 224 ? 7.82 -40.531 -19.047 1 91.56 224 ILE B N 1
ATOM 3742 C CA . ILE B 1 224 ? 8.109 -39.188 -19.453 1 91.56 224 ILE B CA 1
ATOM 3743 C C . ILE B 1 224 ? 9.469 -38.75 -18.906 1 91.56 224 ILE B C 1
ATOM 3745 O O . ILE B 1 224 ? 10.273 -38.125 -19.609 1 91.56 224 ILE B O 1
ATOM 3749 N N . HIS B 1 225 ? 9.711 -39.062 -17.672 1 93.75 225 HIS B N 1
ATOM 3750 C CA . HIS B 1 225 ? 10.977 -38.719 -17.047 1 93.75 225 HIS B CA 1
ATOM 3751 C C . HIS B 1 225 ? 12.148 -39.375 -17.766 1 93.75 225 HIS B C 1
ATOM 3753 O O . HIS B 1 225 ? 13.164 -38.719 -18.031 1 93.75 225 HIS B O 1
ATOM 3759 N N . ASP B 1 226 ? 12 -40.594 -18.062 1 92 226 ASP B N 1
ATOM 3760 C CA . ASP B 1 226 ? 13.062 -41.344 -18.734 1 92 226 ASP B CA 1
ATOM 3761 C C . ASP B 1 226 ? 13.391 -40.75 -20.094 1 92 226 ASP B C 1
ATOM 3763 O O . ASP B 1 226 ? 14.562 -40.656 -20.469 1 92 226 ASP B O 1
ATOM 3767 N N . ARG B 1 227 ? 12.383 -40.406 -20.734 1 89.81 227 ARG B N 1
ATOM 3768 C CA . ARG B 1 227 ? 12.594 -39.75 -22.031 1 89.81 227 ARG B CA 1
ATOM 3769 C C . ARG B 1 227 ? 13.391 -38.469 -21.875 1 89.81 227 ARG B C 1
ATOM 3771 O O . ARG B 1 227 ? 14.305 -38.188 -22.656 1 89.81 227 ARG B O 1
ATOM 3778 N N . CYS B 1 228 ? 13.023 -37.688 -20.906 1 92.69 228 CYS B N 1
ATOM 3779 C CA . CYS B 1 228 ? 13.734 -36.438 -20.656 1 92.69 228 CYS B CA 1
ATOM 3780 C C . CYS B 1 228 ? 15.18 -36.688 -20.25 1 92.69 228 CYS B C 1
ATOM 3782 O O . CYS B 1 228 ? 16.078 -35.938 -20.609 1 92.69 228 CYS B O 1
ATOM 3784 N N . LEU B 1 229 ? 15.352 -37.75 -19.531 1 93.62 229 LEU B N 1
ATOM 3785 C CA . LEU B 1 229 ? 16.703 -38.156 -19.125 1 93.62 229 LEU B CA 1
ATOM 3786 C C . LEU B 1 229 ? 17.562 -38.469 -20.344 1 93.62 229 LEU B C 1
ATOM 3788 O O . LEU B 1 229 ? 18.719 -38.094 -20.422 1 93.62 229 LEU B O 1
ATOM 3792 N N . VAL B 1 230 ? 16.953 -39.188 -21.25 1 91.88 230 VAL B N 1
ATOM 3793 C CA . VAL B 1 230 ? 17.656 -39.531 -22.484 1 91.88 230 VAL B CA 1
ATOM 3794 C C . VAL B 1 230 ? 18.016 -38.281 -23.25 1 91.88 230 VAL B C 1
ATOM 3796 O O . VAL B 1 230 ? 19.125 -38.156 -23.766 1 91.88 230 VAL B O 1
ATOM 3799 N N . TRP B 1 231 ? 17.078 -37.375 -23.359 1 91.06 231 TRP B N 1
ATOM 3800 C CA . TRP B 1 231 ? 17.312 -36.125 -24.047 1 91.06 231 TRP B CA 1
ATOM 3801 C C . TRP B 1 231 ? 18.422 -35.344 -23.359 1 91.06 231 TRP B C 1
ATOM 3803 O O . TRP B 1 231 ? 19.188 -34.625 -24.031 1 91.06 231 TRP B O 1
ATOM 3813 N N . ASP B 1 232 ? 18.469 -35.406 -22.031 1 92 232 ASP B N 1
ATOM 3814 C CA . ASP B 1 232 ? 19.484 -34.688 -21.266 1 92 232 ASP B CA 1
ATOM 3815 C C . ASP B 1 232 ? 20.875 -35.281 -21.547 1 92 232 ASP B C 1
ATOM 3817 O O . ASP B 1 232 ? 21.844 -34.531 -21.641 1 92 232 ASP B O 1
ATOM 3821 N N . LYS B 1 233 ? 20.984 -36.5 -21.719 1 92.12 233 LYS B N 1
ATOM 3822 C CA . LYS B 1 233 ? 22.25 -37.188 -21.969 1 92.12 233 LYS B CA 1
ATOM 3823 C C . LYS B 1 233 ? 22.656 -37.062 -23.438 1 92.12 233 LYS B C 1
ATOM 3825 O O . LYS B 1 233 ? 23.844 -37.125 -23.766 1 92.12 233 LYS B O 1
ATOM 3830 N N . LYS B 1 234 ? 21.641 -36.938 -24.25 1 93.19 234 LYS B N 1
ATOM 3831 C CA . LYS B 1 234 ? 21.891 -36.844 -25.688 1 93.19 234 LYS B CA 1
ATOM 3832 C C . LYS B 1 234 ? 21.141 -35.656 -26.297 1 93.19 234 LYS B C 1
ATOM 3834 O O . LYS B 1 234 ? 20.172 -35.844 -27.031 1 93.19 234 LYS B O 1
ATOM 3839 N N . PRO B 1 235 ? 21.703 -34.5 -26.125 1 88.38 235 PRO B N 1
ATOM 3840 C CA . PRO B 1 235 ? 21.016 -33.312 -26.609 1 88.38 235 PRO B CA 1
ATOM 3841 C C . PRO B 1 235 ? 20.812 -33.312 -28.125 1 88.38 235 PRO B C 1
ATOM 3843 O O . PRO B 1 235 ? 19.844 -32.719 -28.625 1 88.38 235 PRO B O 1
ATOM 3846 N N . GLY B 1 236 ? 21.641 -33.875 -28.812 1 88.31 236 GLY B N 1
ATOM 3847 C CA . GLY B 1 236 ? 21.484 -34 -30.25 1 88.31 236 GLY B CA 1
ATOM 3848 C C . GLY B 1 236 ? 20.25 -34.781 -30.656 1 88.31 236 GLY B C 1
ATOM 3849 O O . GLY B 1 236 ? 19.609 -34.438 -31.672 1 88.31 236 GLY B O 1
ATOM 3850 N N . LEU B 1 237 ? 19.969 -35.844 -29.906 1 88.44 237 LEU B N 1
ATOM 3851 C CA . LEU B 1 237 ? 18.766 -36.625 -30.172 1 88.44 237 LEU B CA 1
ATOM 3852 C C . LEU B 1 237 ? 17.516 -35.781 -30.031 1 88.44 237 LEU B C 1
ATOM 3854 O O . LEU B 1 237 ? 16.594 -35.875 -30.859 1 88.44 237 LEU B O 1
ATOM 3858 N N . LEU B 1 238 ? 17.5 -34.969 -29.016 1 85.06 238 LEU B N 1
ATOM 3859 C CA . LEU B 1 238 ? 16.359 -34.094 -28.812 1 85.06 238 LEU B CA 1
ATOM 3860 C C . LEU B 1 238 ? 16.188 -33.156 -30 1 85.06 238 LEU B C 1
ATOM 3862 O O . LEU B 1 238 ? 15.078 -32.969 -30.516 1 85.06 238 LEU B O 1
ATOM 3866 N N . ALA B 1 239 ? 17.234 -32.594 -30.391 1 86.56 239 ALA B N 1
ATOM 3867 C CA . ALA B 1 239 ? 17.203 -31.672 -31.531 1 86.56 239 ALA B CA 1
ATOM 3868 C C . ALA B 1 239 ? 16.703 -32.375 -32.781 1 86.56 239 ALA B C 1
ATOM 3870 O O . ALA B 1 239 ? 15.891 -31.812 -33.531 1 86.56 239 ALA B O 1
ATOM 3871 N N . LYS B 1 240 ? 17.172 -33.5 -32.969 1 86.12 240 LYS B N 1
ATOM 3872 C CA . LYS B 1 240 ? 16.781 -34.281 -34.125 1 86.12 240 LYS B CA 1
ATOM 3873 C C . LYS B 1 240 ? 15.297 -34.625 -34.094 1 86.12 240 LYS B C 1
ATOM 3875 O O . LYS B 1 240 ? 14.586 -34.469 -35.094 1 86.12 240 LYS B O 1
ATOM 3880 N N . GLN B 1 241 ? 14.844 -35.094 -33 1 83.62 241 GLN B N 1
ATOM 3881 C CA . GLN B 1 241 ? 13.438 -35.469 -32.844 1 83.62 241 GLN B CA 1
ATOM 3882 C C . GLN B 1 241 ? 12.531 -34.25 -33 1 83.62 241 GLN B C 1
ATOM 3884 O O . GLN B 1 241 ? 11.461 -34.344 -33.625 1 83.62 241 GLN B O 1
ATOM 3889 N N . ARG B 1 242 ? 12.969 -33.156 -32.469 1 83.44 242 ARG B N 1
ATOM 3890 C CA . ARG B 1 242 ? 12.219 -31.922 -32.625 1 83.44 242 ARG B CA 1
ATOM 3891 C C . ARG B 1 242 ? 12.125 -31.516 -34.094 1 83.44 242 ARG B C 1
ATOM 3893 O O . ARG B 1 242 ? 11.047 -31.156 -34.562 1 83.44 242 ARG B O 1
ATOM 3900 N N . GLN B 1 243 ? 13.203 -31.625 -34.719 1 83.25 243 GLN B N 1
ATOM 3901 C CA . GLN B 1 243 ? 13.25 -31.281 -36.125 1 83.25 243 GLN B CA 1
ATOM 3902 C C . GLN B 1 243 ? 12.336 -32.188 -36.969 1 83.25 243 GLN B C 1
ATOM 3904 O O . GLN B 1 243 ? 11.594 -31.719 -37.812 1 83.25 243 GLN B O 1
ATOM 3909 N N . LEU B 1 244 ? 12.43 -33.406 -36.625 1 81.19 244 LEU B N 1
ATOM 3910 C CA . LEU B 1 244 ? 11.609 -34.406 -37.344 1 81.19 244 LEU B CA 1
ATOM 3911 C C . LEU B 1 244 ? 10.125 -34.156 -37.094 1 81.19 244 LEU B C 1
ATOM 3913 O O . LEU B 1 244 ? 9.312 -34.25 -38.031 1 81.19 244 LEU B O 1
ATOM 3917 N N . TRP B 1 245 ? 9.883 -33.812 -35.938 1 80.12 245 TRP B N 1
ATOM 3918 C CA . TRP B 1 245 ? 8.492 -33.531 -35.594 1 80.12 245 TRP B CA 1
ATOM 3919 C C . TRP B 1 245 ? 7.965 -32.344 -36.344 1 80.12 245 TRP B C 1
ATOM 3921 O O . TRP B 1 245 ? 6.867 -32.375 -36.906 1 80.12 245 TRP B O 1
ATOM 3931 N N . TYR B 1 246 ? 8.664 -31.281 -36.344 1 79.81 246 TYR B N 1
ATOM 3932 C CA . TYR B 1 246 ? 8.227 -30.078 -37.031 1 79.81 246 TYR B CA 1
ATOM 3933 C C . TYR B 1 246 ? 8.156 -30.312 -38.562 1 79.81 246 TYR B C 1
ATOM 3935 O O . TYR B 1 246 ? 7.285 -29.766 -39.219 1 79.81 246 TYR B O 1
ATOM 3943 N N . GLN B 1 247 ? 9.016 -31.109 -38.969 1 78.44 247 GLN B N 1
ATOM 3944 C CA . GLN B 1 247 ? 8.984 -31.453 -40.406 1 78.44 247 GLN B CA 1
ATOM 3945 C C . GLN B 1 247 ? 7.73 -32.25 -40.75 1 78.44 247 GLN B C 1
ATOM 3947 O O . GLN B 1 247 ? 7.082 -32 -41.75 1 78.44 247 GLN B O 1
ATOM 3952 N N . ALA B 1 248 ? 7.48 -33.125 -39.875 1 75.38 248 ALA B N 1
ATOM 3953 C CA . ALA B 1 248 ? 6.285 -33.938 -40.094 1 75.38 248 ALA B CA 1
ATOM 3954 C C . ALA B 1 248 ? 5.02 -33.094 -40.062 1 75.38 248 ALA B C 1
ATOM 3956 O O . ALA B 1 248 ? 4.094 -33.312 -40.844 1 75.38 248 ALA B O 1
ATOM 3957 N N . ARG B 1 249 ? 4.965 -32.156 -39.219 1 74.81 249 ARG B N 1
ATOM 3958 C CA . ARG B 1 249 ? 3.805 -31.281 -39.062 1 74.81 249 ARG B CA 1
ATOM 3959 C C . ARG B 1 249 ? 3.66 -30.359 -40.281 1 74.81 249 ARG B C 1
ATOM 3961 O O . ARG B 1 249 ? 2.543 -30.047 -40.688 1 74.81 249 ARG B O 1
ATOM 3968 N N . ARG B 1 250 ? 4.809 -29.938 -40.688 1 69.44 250 ARG B N 1
ATOM 3969 C CA . ARG B 1 250 ? 4.785 -29.094 -41.875 1 69.44 250 ARG B CA 1
ATOM 3970 C C . ARG B 1 250 ? 4.25 -29.875 -43.062 1 69.44 250 ARG B C 1
ATOM 3972 O O . ARG B 1 250 ? 3.488 -29.328 -43.875 1 69.44 250 ARG B O 1
ATOM 3979 N N . PHE B 1 251 ? 4.695 -31.109 -43.094 1 71.25 251 PHE B N 1
ATOM 3980 C CA . PHE B 1 251 ? 4.242 -31.953 -44.188 1 71.25 251 PHE B CA 1
ATOM 3981 C C . PHE B 1 251 ? 2.746 -32.219 -44.094 1 71.25 251 PHE B C 1
ATOM 3983 O O . PHE B 1 251 ? 2.033 -32.188 -45.094 1 71.25 251 PHE B O 1
ATOM 3990 N N . GLU B 1 252 ? 2.277 -32.438 -42.906 1 65.44 252 GLU B N 1
ATOM 3991 C CA . GLU B 1 252 ? 0.854 -32.656 -42.719 1 65.44 252 GLU B CA 1
ATOM 3992 C C . GLU B 1 252 ? 0.022 -31.438 -43.062 1 65.44 252 GLU B C 1
ATOM 3994 O O . GLU B 1 252 ? -1.031 -31.547 -43.688 1 65.44 252 GLU B O 1
ATOM 3999 N N . THR B 1 253 ? 0.554 -30.359 -42.594 1 67 253 THR B N 1
ATOM 4000 C CA . THR B 1 253 ? -0.168 -29.125 -42.906 1 67 253 THR B CA 1
ATOM 4001 C C . THR B 1 253 ? -0.189 -28.859 -44.406 1 67 253 THR B C 1
ATOM 4003 O O . THR B 1 253 ? -1.194 -28.391 -44.938 1 67 253 THR B O 1
ATOM 4006 N N . ARG B 1 254 ? 0.92 -29.188 -45.031 1 63.31 254 ARG B N 1
ATOM 4007 C CA . ARG B 1 254 ? 0.982 -28.984 -46.469 1 63.31 254 ARG B CA 1
ATOM 4008 C C . ARG B 1 254 ? 0.073 -29.969 -47.188 1 63.31 254 ARG B C 1
ATOM 4010 O O . ARG B 1 254 ? -0.625 -29.609 -48.156 1 63.31 254 ARG B O 1
ATOM 4017 N N . ALA B 1 255 ? 0.067 -31.141 -46.75 1 63.38 255 ALA B N 1
ATOM 4018 C CA . ALA B 1 255 ? -0.763 -32.156 -47.344 1 63.38 255 ALA B CA 1
ATOM 4019 C C . ALA B 1 255 ? -2.246 -31.859 -47.188 1 63.38 255 ALA B C 1
ATOM 4021 O O . ALA B 1 255 ? -3.045 -32.062 -48.094 1 63.38 255 ALA B O 1
ATOM 4022 N N . CYS B 1 256 ? -2.568 -31.297 -46.156 1 64.62 256 CYS B N 1
ATOM 4023 C CA . CYS B 1 256 ? -3.955 -30.922 -45.906 1 64.62 256 CYS B CA 1
ATOM 4024 C C . CYS B 1 256 ? -4.352 -29.703 -46.719 1 64.62 256 CYS B C 1
ATOM 4026 O O . CYS B 1 256 ? -5.48 -29.625 -47.219 1 64.62 256 CYS B O 1
ATOM 4028 N N . LYS B 1 257 ? -3.385 -28.891 -46.875 1 65.5 257 LYS B N 1
ATOM 4029 C CA . LYS B 1 257 ? -3.672 -27.719 -47.688 1 65.5 257 LYS B CA 1
ATOM 4030 C C . LYS B 1 257 ? -3.773 -28.078 -49.188 1 65.5 257 LYS B C 1
ATOM 4032 O O . LYS B 1 257 ? -4.566 -27.5 -49.906 1 65.5 257 LYS B O 1
ATOM 4037 N N . GLU B 1 258 ? -3.146 -29.047 -49.688 1 61.81 258 GLU B N 1
ATOM 4038 C CA . GLU B 1 258 ? -3.188 -29.484 -51.062 1 61.81 258 GLU B CA 1
ATOM 4039 C C . GLU B 1 258 ? -4.422 -30.344 -51.344 1 61.81 258 GLU B C 1
ATOM 4041 O O . GLU B 1 258 ? -4.926 -30.375 -52.469 1 61.81 258 GLU B O 1
ATOM 4046 N N . ARG B 1 259 ? -4.977 -30.781 -50.344 1 66.81 259 ARG B N 1
ATOM 4047 C CA . ARG B 1 259 ? -6.191 -31.578 -50.531 1 66.81 259 ARG B CA 1
ATOM 4048 C C . ARG B 1 259 ? -7.434 -30.703 -50.406 1 66.81 259 ARG B C 1
ATOM 4050 O O . ARG B 1 259 ? -8.516 -31.094 -50.844 1 66.81 259 ARG B O 1
ATOM 4057 N N . SER B 1 260 ? -7.316 -29.625 -49.906 1 57.72 260 SER B N 1
ATOM 4058 C CA . SER B 1 260 ? -8.484 -28.75 -49.812 1 57.72 260 SER B CA 1
ATOM 4059 C C . SER B 1 260 ? -8.539 -27.812 -51.031 1 57.72 260 SER B C 1
ATOM 4061 O O . SER B 1 260 ? -9.617 -27.359 -51.438 1 57.72 260 SER B O 1
#

Radius of gyration: 34.21 Å; Cα contacts (8 Å, |Δi|>4): 824; chains: 2; bounding box: 52×91×101 Å

Solvent-accessible surface area (backbone atoms only — not comparable to full-atom values): 28053 Å² total; per-residue (Å²): 132,85,76,74,70,81,66,82,74,64,78,58,52,54,67,42,81,63,51,76,35,55,26,32,72,64,49,97,82,70,59,28,21,24,37,64,44,52,57,89,54,36,76,46,51,70,36,45,21,40,35,30,36,35,38,26,80,78,34,33,43,35,33,36,59,61,60,72,74,45,52,55,54,55,44,49,53,45,50,46,51,43,56,25,34,51,85,80,48,81,55,76,74,86,57,74,85,74,39,48,44,18,47,58,67,88,65,59,78,76,81,48,38,45,43,26,49,47,34,42,54,56,36,54,68,59,62,77,38,73,81,66,69,54,73,82,64,41,67,68,32,38,56,37,48,21,47,47,41,20,29,49,40,16,52,39,33,36,65,72,66,40,49,70,68,41,8,46,49,47,4,40,36,48,15,24,37,37,44,54,37,78,51,95,80,53,50,70,58,56,55,53,62,36,67,78,70,47,78,72,66,24,64,26,58,87,44,72,82,41,64,66,51,35,53,70,40,22,68,59,49,49,51,52,50,49,51,36,49,50,32,62,77,33,55,64,57,42,53,50,52,49,49,50,49,53,48,51,49,51,48,50,53,47,53,53,57,75,71,103,130,83,74,73,70,79,71,81,69,75,78,58,52,52,65,40,80,62,51,77,35,55,27,35,74,65,48,96,82,71,61,29,22,24,36,62,45,52,56,90,55,33,77,45,52,71,36,44,20,41,35,31,36,33,37,29,80,76,33,32,43,33,34,36,59,61,61,71,75,45,53,56,53,55,46,50,54,45,49,46,49,42,57,24,35,50,86,78,48,80,56,76,74,85,58,73,85,72,39,49,43,19,46,59,66,88,65,56,77,79,82,47,39,44,45,28,49,50,36,39,55,56,37,52,68,58,61,77,37,71,85,62,72,54,73,83,64,39,66,69,33,38,55,37,46,20,45,46,41,20,28,49,41,17,53,40,32,37,65,73,65,39,50,71,68,43,8,47,48,46,4,40,35,48,15,23,37,36,42,56,38,79,51,96,80,52,49,68,58,56,56,53,62,37,66,76,70,49,80,72,65,25,64,26,59,87,43,73,82,42,63,66,50,35,53,71,39,23,67,60,50,49,52,52,49,50,52,38,50,50,32,64,77,33,56,65,57,42,53,50,52,51,50,50,48,55,48,51,50,52,47,48,52,48,52,52,58,73,69,104

Secondary structure (DSSP, 8-state):
-------SSS---EEEEEEEEEEEES-TTT--EEEEEPGGGGGGTT-EEEEEEEESTT-EEEEEE--GGGHHHHHHHHHHHHHHTTTT-------GGGSEEESSGGG--SSS-EEEHHHHHHHHHHHHTTT---GGGGHHHHHHHHHHHHHHHHHHHHHTT--HHHHHHHHHHHHHHHH----TT--HHHHHHHHTT-S-TTTTSS-TT-HHHHHHTHHHHHHHHHHHHHHHH-HHHHHHHHHHHHHHHHHHHHHHHHH-/-------------EEEEEEEEEEEES-TTT--EEEEEPGGGGGGTT-EEEEEEEESTT-EEEEEE--GGGHHHHHHHHHHHHHHTTTT-------GGGSEEESSGGG--SSS-EEEHHHHHHHHHHHHTTT---GGGGHHHHHHHHHHHHHHHHHHHHHTT--HHHHHHHHHHHHHHHH----TT--HHHHHHHHTT---TTTTSS-TT-HHHHHHTHHHHHHHHHHHHHHHH-HHHHHHHHHHHHHHHHHHHHHHHHH-

Organism: NCBI:txid391626

Foldseek 3Di:
DPPPPPPPPPPPVPDDDQDDWDWACPDDPDPDIDIDDHPVCVLCVPFDWDWDWDDDPPIDIDTHTDLPVLVVVLQLLLVLVQLLQVVLHGLDGDDPVQEAEEQDLPPPPPLGQYQHSSLSSQCVVVVVPQPCPDQVSLVSNLQSSLSSQLRSQLSSLVSSPFDSVLSNLLSQLCSCQQQVDRHPVHDPCSPVVCVVPADHRGQCSVPVNDSVSSNVCSVRSVVSSVVSVVCRVPVVVVVVSSVVVVVVVVVVVVVVVVVD/DPPPPPCPDPVVPPDDDQDDWDWACPDDPDPDIDIDDHPVCVLCVPFDWDWDWDDDPPIDIDTHTDLPVLVVVLQLLLVLVQLLQVVLHGLDGDDPVQEAEEQDLVPPPPLGQYQHSSLSSQCVVVVVPQPCPDQVSLVSNLQSSLSSQLRSQLSSLVSSPFDSVLSSLLSQLVSCQQQVDRHPPHDPCSPVVCVVPADHRGQCSVPVNDSVSSNVCSVRSVVSSVVSVVCRVPVVVVVVSSVVVVVVVVVVVVVVVVVD

Sequence (520 aa):
MVHFARSDNLDILRSRALGDRIVRSAGRNSGSIEITLPVRLQVLQGVMCRVELRDGIAAEVVLHPDFSPLLLIFDRVWSLLKQSLKTVDDIGEFWEGDYVLGLFPEMSQSGRPILAYADALALKDSLSDFGKVKTVEITHVLEPLARIIESMAAVGAIRLGLSTQTAAMFGKQLAYVASGVATGTIDAFARGSLLDASGEIGWCRDQPWADETWIAAQPSIENIHDRCLVWDKKPGLLAKQRQLWYQARRFETRACKERSMVHFARSDNLDILRSRALGDRIVRSAGRNSGSIEITLPVRLQVLQGVMCRVELRDGIAAEVVLHPDFSPLLLIFDRVWSLLKQSLKTVDDIGEFWEGDYVLGLFPEMSQSGRPILAYADALALKDSLSDFGKVKTVEITHVLEPLARIIESMAAVGAIRLGLSTQTAAMFGKQLAYVASGVATGTIDAFARGSLLDASGEIGWCRDQPWADETWIAAQPSIENIHDRCLVWDKKPGLLAKQRQLWYQARRFETRACKERS

pLDDT: mean 82.23, std 17.64, range [20.78, 97.94]